Protein AF-A0A4Q4T949-F1 (afdb_monomer_lite)

Secondary structure (DSSP, 8-state):
---------S-----TTS---TT-TTB---PEEPSS-TT-EE--EEEE-GGGPPPPHHHHHHHHHHHHHHHHHHHHHHHHHHHHHHHHHHHHHTTS-S-----TTS-SSHHHHHHHIIIIIHHHHHHHHHHHHHHHHHHHHHHTTS--PPPHHHHHHHHHHHHHHHH-TT---HHHHHHHHHHHHHHHHHHHHHHHHHHSTTS--SS-EEEESSSS-EEESS-PPPSEESB--HHHHHHHHHH-TT--THHHHHHHHHHHHHHHHHHHHHHHHHHHHHHHHHHHHHHHHHHTHHHHTTHHHHTTSS-HHHHHHHHHHHHHHHHHHHHHHHHHHHHHHHHHHHHHHHHHHSPPEEEEEEEESB-EE----S-----TTT-----TT--SEETTTTEEEEEEEEEPP--TTTTHHHHHHHHTT-HHHHHHH-

Foldseek 3Di:
DDDDDDDDDPPPPPDPPPDPPVPDLQWDQDFFAFPLARVDTFRKIKGWDLQQQADFLVLLVVLLVLLLVLLCLLQCVVPVVVVVVVVVVVVVVVVDDPDDDDDDPPPDDPVCVVSVCVRLVPSLVLLLLLLQLQLVQLVCLQVPLEHAHDQLLSLLSSLLSLQLQCLPPVDPDVPSNVSSVNSNVSSLNSLVSLVVCLVPVRRYDNIDMDMDGFDAKAWAPDFDQDQKFARDDPVVSCVRVVVVSPVPVSVVVSVVSSVVSVVSVVVVVVVVCVVVVVVVVVVVVVVVVVVVVVVVVVVVVVVVPCPPVNVVVVVVVSSVVSVVSSVVSSVVSVVSSVPSSVSLLCPQAPWDKIKMKGKHFDIDRQCLPPPQPPPVPPNDRDSVDSSQADPVGRMGIGITTHTRNHDNSRCVVVCCVSCVVPVSVSSNSD

Radius of gyration: 30.88 Å; chains: 1; bounding box: 85×57×92 Å

pLDDT: mean 73.88, std 15.42, range [25.02, 93.44]

Sequence (430 aa):
MLFDIRQIDPGWNATASMVLNFNSPYRTREILHGQFAGNHTSNLAIVYEPRTIPVPWPFLCGSTGLSLLTALWGTYSPTLIPIVVSWWMASKRTVLRPFGRIPAASRPQLHWGVTGFITKGIPLLIGTVRSVAALVQSAQTVGSMGGRHAAPSALCMLMLSVMPYIADKGSPHRFINYLAILDVLCVFVSLAIMVYSRANPSAGFYSKLSVVNGTCPVVVDECRKLIDVGCLTDSRQSDLSRRDLNWHSTNMIGLSELALSIVVFAFGAIVLVVALYVVFAVFSILAWLCNGCRRQKSRAREQRHLSPEEIAMRRRKNDITLADLATWSMTAIVIWGAISIPLHYVQQVNPKQVYVMDGSGPEVPGYASPWMVENRTTHKYELANYNGENATTGSWSDCFIASTPTDPLGFWEIWWRERSANIESVLALV

Structure (mmCIF, N/CA/C/O backbone):
data_AF-A0A4Q4T949-F1
#
_entry.id   AF-A0A4Q4T949-F1
#
loop_
_atom_site.group_PDB
_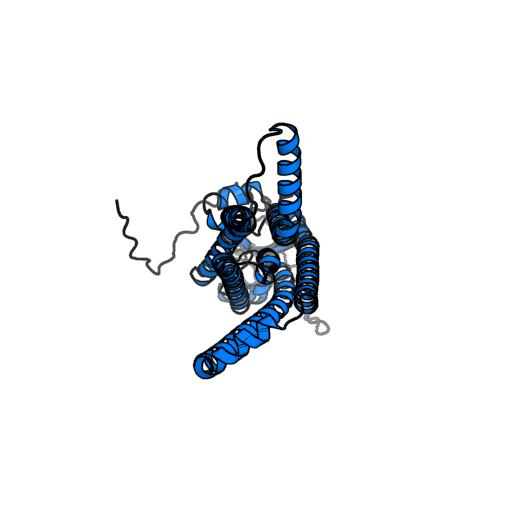atom_site.id
_atom_site.type_symbol
_atom_site.label_atom_id
_atom_site.label_alt_id
_atom_site.label_comp_id
_atom_site.label_asym_id
_atom_site.label_entity_id
_atom_site.label_seq_id
_atom_site.pdbx_PDB_ins_code
_atom_site.Cartn_x
_atom_site.Cartn_y
_atom_site.Cartn_z
_atom_site.occupancy
_atom_site.B_iso_or_equiv
_atom_site.auth_seq_id
_atom_site.auth_comp_id
_atom_site.auth_asym_id
_atom_site.auth_atom_id
_atom_site.pdbx_PDB_model_num
ATOM 1 N N . MET A 1 1 ? -33.341 -6.549 -17.335 1.00 34.78 1 MET A N 1
ATOM 2 C CA . MET A 1 1 ? -32.063 -6.713 -18.055 1.00 34.78 1 MET A CA 1
ATOM 3 C C . MET A 1 1 ? -31.076 -7.362 -17.103 1.00 34.78 1 MET A C 1
ATOM 5 O O . MET A 1 1 ? -30.408 -6.665 -16.354 1.00 34.78 1 MET A O 1
ATOM 9 N N . LEU A 1 2 ? -31.085 -8.694 -17.052 1.00 25.16 2 LEU A N 1
ATOM 10 C CA . LEU A 1 2 ? -30.026 -9.479 -16.424 1.00 25.16 2 LEU A CA 1
ATOM 11 C C . LEU A 1 2 ? -28.982 -9.741 -17.510 1.00 25.16 2 LEU A C 1
ATOM 13 O O . LEU A 1 2 ? -29.344 -10.268 -18.559 1.00 25.16 2 LEU A O 1
ATOM 17 N N . PHE A 1 3 ? -27.730 -9.362 -17.271 1.00 25.88 3 PHE A N 1
ATOM 18 C CA . PHE A 1 3 ? -26.614 -9.835 -18.082 1.00 25.88 3 PHE A CA 1
ATOM 19 C C . PHE A 1 3 ? -26.043 -11.089 -17.429 1.00 25.88 3 PHE A C 1
ATOM 21 O O . PHE A 1 3 ? -25.570 -11.064 -16.294 1.00 25.88 3 PHE A O 1
ATOM 28 N N . ASP A 1 4 ? -26.172 -12.181 -18.169 1.00 25.02 4 ASP A N 1
ATOM 29 C CA . ASP A 1 4 ? -25.592 -13.487 -17.911 1.00 25.02 4 ASP A CA 1
ATOM 30 C C . ASP A 1 4 ? -24.088 -13.419 -18.225 1.00 25.02 4 ASP A C 1
ATOM 32 O O . ASP A 1 4 ? -23.694 -13.073 -19.339 1.00 25.02 4 ASP A O 1
ATOM 36 N N . ILE A 1 5 ? -23.243 -13.682 -17.226 1.00 32.25 5 ILE A N 1
ATOM 37 C CA . ILE A 1 5 ? -21.787 -13.786 -17.375 1.00 32.25 5 ILE A CA 1
ATOM 38 C C . ILE A 1 5 ? -21.437 -15.259 -17.173 1.00 32.25 5 ILE A C 1
ATOM 40 O O . ILE A 1 5 ? -21.136 -15.702 -16.064 1.00 32.25 5 ILE A O 1
ATOM 44 N N . ARG A 1 6 ? -21.483 -16.031 -18.259 1.00 30.31 6 ARG A N 1
ATOM 45 C CA . ARG A 1 6 ? -20.899 -17.373 -18.336 1.00 30.31 6 ARG A CA 1
ATOM 46 C C . ARG A 1 6 ? -20.249 -17.588 -19.695 1.00 30.31 6 ARG A C 1
ATOM 48 O O . ARG A 1 6 ? -20.923 -17.950 -20.643 1.00 30.31 6 ARG A O 1
ATOM 55 N N . GLN A 1 7 ? -18.938 -17.372 -19.740 1.00 29.39 7 GLN A N 1
ATOM 56 C CA . GLN A 1 7 ? -17.912 -18.215 -20.373 1.00 29.39 7 GLN A CA 1
ATOM 57 C C . GLN A 1 7 ? -16.665 -17.353 -20.562 1.00 29.39 7 GLN A C 1
ATOM 59 O O . GLN A 1 7 ? -16.606 -16.494 -21.433 1.00 29.39 7 GLN A O 1
ATOM 64 N N . ILE A 1 8 ? -15.681 -17.565 -19.692 1.00 32.56 8 ILE A N 1
ATOM 65 C CA . ILE A 1 8 ? -14.321 -17.075 -19.891 1.00 32.56 8 ILE A CA 1
ATOM 66 C C . ILE A 1 8 ? -13.593 -18.205 -20.614 1.00 32.56 8 ILE A C 1
ATOM 68 O O . ILE A 1 8 ? -13.305 -19.240 -20.012 1.00 32.56 8 ILE A O 1
ATOM 72 N N . ASP A 1 9 ? -13.352 -18.016 -21.909 1.00 31.30 9 ASP A N 1
ATOM 73 C CA . ASP A 1 9 ? -12.398 -18.816 -22.670 1.00 31.30 9 ASP A CA 1
ATOM 74 C C . ASP A 1 9 ? -10.981 -18.628 -22.090 1.00 31.30 9 ASP A C 1
ATOM 76 O O . ASP A 1 9 ? -10.582 -17.496 -21.800 1.00 31.30 9 ASP A O 1
ATOM 80 N N . PRO A 1 10 ? -10.165 -19.692 -21.965 1.00 36.53 10 PRO A N 1
ATOM 81 C CA . PRO A 1 10 ? -8.773 -19.599 -21.517 1.00 36.53 10 PRO A CA 1
ATOM 82 C C . PRO A 1 10 ? -7.806 -19.069 -22.599 1.00 36.53 10 PRO A C 1
ATOM 84 O O . PRO A 1 10 ? -6.591 -19.124 -22.431 1.00 36.53 10 PRO A O 1
ATOM 87 N N . GLY A 1 11 ? -8.318 -18.525 -23.705 1.00 31.08 11 GLY A N 1
ATOM 88 C CA . GLY A 1 11 ? -7.532 -17.910 -24.775 1.00 31.08 11 GLY A CA 1
ATOM 89 C C . GLY A 1 11 ? -7.349 -16.407 -24.579 1.00 31.08 11 GLY A C 1
ATOM 90 O O . GLY A 1 11 ? -7.853 -15.621 -25.377 1.00 31.08 11 GLY A O 1
ATOM 91 N N . TRP A 1 12 ? -6.632 -15.980 -23.536 1.00 35.88 12 TRP A N 1
ATOM 92 C CA . TRP A 1 12 ? -6.242 -14.573 -23.349 1.00 35.88 12 TRP A CA 1
ATOM 93 C C . TRP A 1 12 ? -5.098 -14.174 -24.306 1.00 35.88 12 TRP A C 1
ATOM 95 O O . TRP A 1 12 ? -4.014 -13.789 -23.892 1.00 35.88 12 TRP A O 1
ATOM 105 N N . ASN A 1 13 ? -5.377 -14.211 -25.612 1.00 36.31 13 ASN A N 1
ATOM 106 C CA . ASN A 1 13 ? -4.722 -13.373 -26.623 1.00 36.31 13 ASN A CA 1
ATOM 107 C C . ASN A 1 13 ? -5.566 -12.104 -26.841 1.00 36.31 13 ASN A C 1
ATOM 109 O O . ASN A 1 13 ? -5.826 -11.678 -27.967 1.00 36.31 13 ASN A O 1
ATOM 113 N N . ALA A 1 14 ? -6.025 -11.496 -25.743 1.00 37.69 14 ALA A N 1
ATOM 114 C CA . ALA A 1 14 ? -6.588 -10.157 -25.757 1.00 37.69 14 ALA A CA 1
ATOM 115 C C . ALA A 1 14 ? -5.433 -9.173 -25.960 1.00 37.69 14 ALA A C 1
ATOM 117 O O . ALA A 1 14 ? -4.840 -8.665 -25.014 1.00 37.69 14 ALA A O 1
ATOM 118 N N . THR A 1 15 ? -5.075 -8.998 -27.229 1.00 38.97 15 THR A N 1
ATOM 119 C CA . THR A 1 15 ? -4.502 -7.793 -27.825 1.00 38.97 15 THR A CA 1
ATOM 120 C C . THR A 1 15 ? -4.199 -6.682 -26.814 1.00 38.97 15 THR A C 1
ATOM 122 O O . THR A 1 15 ? -5.061 -5.867 -26.478 1.00 38.97 15 THR A O 1
ATOM 125 N N . ALA A 1 16 ? -2.928 -6.588 -26.421 1.00 39.78 16 ALA A N 1
ATOM 126 C CA . ALA A 1 16 ? -2.309 -5.456 -25.727 1.00 39.78 16 ALA A CA 1
ATOM 127 C C . ALA A 1 16 ? -2.370 -4.126 -26.526 1.00 39.78 16 ALA A C 1
ATOM 129 O O . ALA A 1 16 ? -1.699 -3.154 -26.196 1.00 39.78 16 ALA A O 1
ATOM 130 N N . SER A 1 17 ? -3.193 -4.065 -27.577 1.00 38.06 17 SER A N 1
ATOM 131 C CA . SER A 1 17 ? -3.491 -2.889 -28.389 1.00 38.06 17 SER A CA 1
ATOM 132 C C . SER A 1 17 ? -4.688 -2.091 -27.870 1.00 38.06 17 SER A C 1
ATOM 134 O O . SER A 1 17 ? -5.183 -1.219 -28.586 1.00 38.06 17 SER A O 1
ATOM 136 N N . MET A 1 18 ? -5.161 -2.340 -26.641 1.00 37.84 18 MET A N 1
ATOM 137 C CA . MET A 1 18 ? -6.049 -1.406 -25.944 1.00 37.84 18 MET A CA 1
ATOM 138 C C . MET A 1 18 ? -5.235 -0.171 -25.538 1.00 37.84 18 MET A C 1
ATOM 140 O O . MET A 1 18 ? -4.862 0.018 -24.388 1.00 37.84 18 MET A O 1
ATOM 144 N N . VAL A 1 19 ? -4.896 0.611 -26.564 1.00 41.50 19 VAL A N 1
ATOM 145 C CA . VAL A 1 19 ? -4.506 2.015 -26.568 1.00 41.50 19 VAL A CA 1
ATOM 146 C C . VAL A 1 19 ? -3.732 2.408 -25.312 1.00 41.50 19 VAL A C 1
ATOM 148 O O . VAL A 1 19 ? -4.240 3.102 -24.430 1.00 41.50 19 VAL A O 1
ATOM 151 N N . LEU A 1 20 ? -2.453 2.026 -25.276 1.00 45.22 20 LEU A N 1
ATOM 152 C CA . LEU A 1 20 ? -1.429 2.801 -24.582 1.00 45.22 20 LEU A CA 1
ATOM 153 C C . LEU A 1 20 ? -1.378 4.176 -25.257 1.00 45.22 20 LEU A C 1
ATOM 155 O O . LEU A 1 20 ? -0.521 4.460 -26.090 1.00 45.22 20 LEU A O 1
ATOM 159 N N . ASN A 1 21 ? -2.364 5.019 -24.953 1.00 44.81 21 ASN A N 1
ATOM 160 C CA . ASN A 1 21 ? -2.368 6.406 -25.360 1.00 44.81 21 ASN A CA 1
ATOM 161 C C . ASN A 1 21 ? -1.038 6.982 -24.860 1.00 44.81 21 ASN A C 1
ATOM 163 O O . ASN A 1 21 ? -0.747 6.917 -23.663 1.00 44.81 21 ASN A O 1
ATOM 167 N N . PHE A 1 22 ? -0.218 7.519 -25.767 1.00 48.38 22 PHE A N 1
ATOM 168 C CA . PHE A 1 22 ? 1.104 8.092 -25.466 1.00 48.38 22 PHE A CA 1
ATOM 169 C C . PHE A 1 22 ? 1.042 9.229 -24.421 1.00 48.38 22 PHE A C 1
ATOM 171 O O . PHE A 1 22 ? 2.065 9.697 -23.926 1.00 48.38 22 PHE A O 1
ATOM 178 N N . ASN A 1 23 ? -0.171 9.628 -24.037 1.00 53.44 23 ASN A N 1
ATOM 179 C CA . ASN A 1 23 ? -0.491 10.556 -22.967 1.00 53.44 23 ASN A CA 1
ATOM 180 C C . ASN A 1 23 ? -0.692 9.920 -21.583 1.00 53.44 23 ASN A C 1
ATOM 182 O O . ASN A 1 23 ? -1.132 10.631 -20.682 1.00 53.44 23 ASN A O 1
ATOM 186 N N . SER A 1 24 ? -0.391 8.631 -21.381 1.00 55.38 24 SER A N 1
ATOM 187 C CA . SER A 1 24 ? -0.408 8.060 -20.031 1.00 55.38 24 SER A CA 1
ATOM 188 C C . SER A 1 24 ? 0.612 8.796 -19.151 1.00 55.38 24 SER A C 1
ATOM 190 O O . SER A 1 24 ? 1.802 8.796 -19.466 1.00 55.38 24 SER A O 1
ATOM 192 N N . PRO A 1 25 ? 0.178 9.431 -18.055 1.00 55.72 25 PRO A N 1
ATOM 193 C CA . PRO A 1 25 ? 1.070 10.150 -17.149 1.00 55.72 25 PRO A CA 1
ATOM 194 C C . PRO A 1 25 ? 1.868 9.201 -16.233 1.00 55.72 25 PRO A C 1
ATOM 196 O O . PRO A 1 25 ? 2.719 9.645 -15.474 1.00 55.72 25 PRO A O 1
ATOM 199 N N . TYR A 1 26 ? 1.658 7.883 -16.347 1.00 62.06 26 TYR A N 1
ATOM 200 C CA . TYR A 1 26 ? 2.507 6.849 -15.747 1.00 62.06 26 TYR A CA 1
ATOM 201 C C . TYR A 1 26 ? 3.681 6.456 -16.637 1.00 62.06 26 TYR A C 1
ATOM 203 O O . TYR A 1 26 ? 4.184 5.346 -16.509 1.00 62.06 26 TYR A O 1
ATOM 211 N N . ARG A 1 27 ? 4.070 7.305 -17.586 1.00 62.47 27 ARG A N 1
ATOM 212 C CA . ARG A 1 27 ? 5.076 6.989 -18.593 1.00 62.47 27 ARG A CA 1
ATOM 213 C C . ARG A 1 27 ? 6.268 7.918 -18.453 1.00 62.47 27 ARG A C 1
ATOM 215 O O . ARG A 1 27 ? 6.101 9.131 -18.371 1.00 62.47 27 ARG A O 1
ATOM 222 N N . THR A 1 28 ? 7.469 7.361 -18.532 1.00 64.69 28 THR A N 1
ATOM 223 C CA . THR A 1 28 ? 8.659 8.161 -18.826 1.00 64.69 28 THR A CA 1
ATOM 224 C C . THR A 1 28 ? 8.601 8.665 -20.264 1.00 64.69 28 THR A C 1
ATOM 226 O O . THR A 1 28 ? 8.532 7.880 -21.211 1.00 64.69 28 THR A O 1
ATOM 229 N N . ARG A 1 29 ? 8.545 9.987 -20.442 1.00 57.59 29 ARG A N 1
ATOM 230 C CA . ARG A 1 29 ? 8.421 10.633 -21.755 1.00 57.59 29 ARG A CA 1
ATOM 231 C C . ARG A 1 29 ? 9.788 10.996 -22.320 1.00 57.59 29 ARG A C 1
ATOM 233 O O . ARG A 1 29 ? 10.079 12.177 -22.442 1.00 57.59 29 ARG A O 1
ATOM 240 N N . GLU A 1 30 ? 10.614 10.017 -22.671 1.00 67.25 30 GLU A N 1
ATOM 241 C CA . GLU A 1 30 ? 11.914 10.325 -23.278 1.00 67.25 30 GLU A CA 1
ATOM 242 C C . GLU A 1 30 ? 12.267 9.324 -24.379 1.00 67.25 30 GLU A C 1
ATOM 244 O O . GLU A 1 30 ? 12.092 8.117 -24.217 1.00 67.25 30 GLU A O 1
ATOM 249 N N . ILE A 1 31 ? 12.734 9.852 -25.516 1.00 73.50 31 ILE A N 1
ATOM 250 C CA . ILE A 1 31 ? 13.532 9.080 -26.470 1.00 73.50 31 ILE A CA 1
ATOM 251 C C . ILE A 1 31 ? 14.839 8.794 -25.746 1.00 73.50 31 ILE A C 1
ATOM 253 O O . ILE A 1 31 ? 15.529 9.728 -25.335 1.00 73.50 31 ILE A O 1
ATOM 257 N N . LEU A 1 32 ? 15.157 7.519 -25.561 1.00 82.94 32 LEU A N 1
ATOM 258 C CA . LEU A 1 32 ? 16.397 7.136 -24.908 1.00 82.94 32 LEU A CA 1
ATOM 259 C C . LEU A 1 32 ? 17.474 6.952 -25.969 1.00 82.94 32 LEU A C 1
ATOM 261 O O . LEU A 1 32 ? 17.239 6.338 -27.012 1.00 82.94 32 LEU A O 1
ATOM 265 N N . HIS A 1 33 ? 18.652 7.490 -25.680 1.00 84.44 33 HIS A N 1
ATOM 266 C CA . HIS A 1 33 ? 19.847 7.284 -26.483 1.00 84.44 33 HIS A CA 1
ATOM 267 C C . HIS A 1 33 ? 20.628 6.088 -25.943 1.00 84.44 33 HIS A C 1
ATOM 269 O O . HIS A 1 33 ? 20.706 5.893 -24.727 1.00 84.44 33 HIS A O 1
ATOM 275 N N . GLY A 1 34 ? 21.181 5.295 -26.858 1.00 80.56 34 GLY A N 1
ATOM 276 C CA . GLY A 1 34 ? 22.007 4.142 -26.528 1.00 80.56 34 GLY A CA 1
ATOM 277 C C . GLY A 1 34 ? 23.260 4.545 -25.753 1.00 80.56 34 GLY A C 1
ATOM 278 O O . GLY A 1 34 ? 23.888 5.568 -26.039 1.00 80.56 34 GLY A O 1
ATOM 279 N N . GLN A 1 35 ? 23.623 3.749 -24.748 1.00 83.56 35 GLN A N 1
ATOM 280 C CA . GLN A 1 35 ? 24.827 3.971 -23.952 1.00 83.56 35 GLN A CA 1
ATOM 281 C C . GLN A 1 35 ? 26.095 3.565 -24.713 1.00 83.56 35 GLN A C 1
ATOM 283 O O . GLN A 1 35 ? 27.150 4.169 -24.510 1.00 83.56 35 GLN A O 1
ATOM 288 N N . PHE A 1 36 ? 26.014 2.534 -25.557 1.00 79.69 36 PHE A N 1
ATOM 289 C CA . PHE A 1 36 ? 27.154 2.028 -26.314 1.00 79.69 36 PHE A CA 1
ATOM 290 C C . PHE A 1 36 ? 27.324 2.759 -27.646 1.00 79.69 36 PHE A C 1
ATOM 292 O O . PHE A 1 36 ? 28.459 3.072 -28.010 1.00 79.69 36 PHE A O 1
ATOM 299 N N . ALA A 1 37 ? 26.227 3.093 -28.329 1.00 81.62 37 ALA A N 1
ATOM 300 C CA . ALA A 1 37 ? 26.238 3.883 -29.550 1.00 81.62 37 ALA A CA 1
ATOM 301 C C . ALA A 1 37 ? 25.139 4.965 -29.509 1.00 81.62 37 ALA A C 1
ATOM 303 O O . ALA A 1 37 ? 23.941 4.698 -29.568 1.00 81.62 37 ALA A O 1
ATOM 304 N N . GLY A 1 38 ? 25.548 6.237 -29.415 1.00 79.56 38 GLY A N 1
ATOM 305 C CA . GLY A 1 38 ? 24.618 7.365 -29.230 1.00 79.56 38 GLY A CA 1
ATOM 306 C C . GLY A 1 38 ? 23.713 7.677 -30.434 1.00 79.56 38 GLY A C 1
ATOM 307 O O . GLY A 1 38 ? 22.792 8.488 -30.319 1.00 79.56 38 GLY A O 1
ATOM 308 N N . ASN A 1 39 ? 23.969 7.053 -31.585 1.00 85.50 39 ASN A N 1
ATOM 309 C CA . ASN A 1 39 ? 23.116 7.087 -32.777 1.00 85.50 39 ASN A CA 1
ATOM 310 C C . ASN A 1 39 ? 21.889 6.168 -32.641 1.00 85.50 39 ASN A C 1
ATOM 312 O O . ASN A 1 39 ? 20.873 6.425 -33.290 1.00 85.50 39 ASN A O 1
ATOM 316 N N . HIS A 1 40 ? 21.952 5.133 -31.799 1.00 87.62 40 HIS A N 1
ATOM 317 C CA . HIS A 1 40 ? 20.794 4.316 -31.488 1.00 87.62 40 HIS A CA 1
ATOM 318 C C . HIS A 1 40 ? 19.820 5.107 -30.634 1.00 87.62 40 HIS A C 1
ATOM 320 O O . HIS A 1 40 ? 20.158 5.663 -29.586 1.00 87.62 40 HIS A O 1
ATOM 326 N N . THR A 1 41 ? 18.577 5.128 -31.091 1.00 88.62 41 THR A N 1
ATOM 327 C CA . THR A 1 41 ? 17.464 5.682 -30.336 1.00 88.62 41 THR A CA 1
ATOM 328 C C . THR A 1 41 ? 16.424 4.602 -30.169 1.00 88.62 41 THR A C 1
ATOM 330 O O . THR A 1 41 ? 16.141 3.847 -31.102 1.00 88.62 41 THR A O 1
ATOM 333 N N . SER A 1 42 ? 15.845 4.532 -28.978 1.00 87.69 42 SER A N 1
ATOM 334 C CA . SER A 1 42 ? 14.675 3.702 -28.758 1.00 87.69 42 SER A CA 1
ATOM 335 C C . SER A 1 42 ? 13.582 4.470 -28.035 1.00 87.69 42 SER A C 1
ATOM 337 O O . SER A 1 42 ? 13.820 5.245 -27.106 1.00 87.69 42 SER A O 1
ATOM 339 N N . ASN A 1 43 ? 12.349 4.232 -28.476 1.00 88.00 43 ASN A N 1
ATOM 340 C CA . ASN A 1 43 ? 11.140 4.835 -27.925 1.00 88.00 43 ASN A CA 1
ATOM 341 C C . ASN A 1 43 ? 10.618 4.044 -26.721 1.00 88.00 43 ASN A C 1
ATOM 343 O O . ASN A 1 43 ? 9.414 3.817 -26.607 1.00 88.00 43 ASN A O 1
ATOM 347 N N . LEU A 1 44 ? 11.508 3.602 -25.837 1.00 88.12 44 LEU A N 1
ATOM 348 C CA . LEU A 1 44 ? 11.153 2.829 -24.652 1.00 88.12 44 LEU A CA 1
ATOM 349 C C . LEU A 1 44 ? 10.439 3.704 -23.634 1.00 88.12 44 LEU A C 1
ATOM 351 O O . LEU A 1 44 ? 10.710 4.894 -23.486 1.00 88.12 44 LEU A O 1
ATOM 355 N N . ALA A 1 45 ? 9.541 3.094 -22.875 1.00 86.56 45 ALA A N 1
ATOM 356 C CA . ALA A 1 45 ? 9.111 3.696 -21.634 1.00 86.56 45 ALA A CA 1
ATOM 357 C C . ALA A 1 45 ? 8.828 2.651 -20.579 1.00 86.56 45 ALA A C 1
ATOM 359 O O . ALA A 1 45 ? 8.380 1.544 -20.874 1.00 86.56 45 ALA A O 1
ATOM 360 N N . ILE A 1 46 ? 9.044 3.051 -19.335 1.00 86.75 46 ILE A N 1
ATOM 361 C CA . ILE A 1 46 ? 8.630 2.269 -18.186 1.00 86.75 46 ILE A CA 1
ATOM 362 C C . ILE A 1 46 ? 7.283 2.807 -17.742 1.00 86.75 46 ILE A C 1
ATOM 364 O O . ILE A 1 46 ? 7.115 4.016 -17.574 1.00 86.75 46 ILE A O 1
ATOM 368 N N . VAL A 1 47 ? 6.325 1.901 -17.572 1.00 86.12 47 VAL A N 1
ATOM 369 C CA . VAL A 1 47 ? 4.989 2.219 -17.076 1.00 86.12 47 VAL A CA 1
ATOM 370 C C . VAL A 1 47 ? 4.606 1.298 -15.932 1.00 86.12 47 VAL A C 1
ATOM 372 O O . VAL A 1 47 ? 4.940 0.110 -15.927 1.00 86.12 47 VAL A O 1
ATOM 375 N N . TYR A 1 48 ? 3.878 1.842 -14.959 1.00 84.19 48 TYR A N 1
ATOM 376 C CA . TYR A 1 48 ? 3.166 1.005 -14.001 1.00 84.19 48 TYR A CA 1
ATOM 377 C C . TYR A 1 48 ? 2.039 0.272 -14.723 1.00 84.19 48 TYR A C 1
ATOM 379 O O . TYR A 1 48 ? 1.294 0.872 -15.499 1.00 84.19 48 TYR A O 1
ATOM 387 N N . GLU A 1 49 ? 1.887 -1.019 -14.449 1.00 81.25 49 GLU A N 1
ATOM 388 C CA . GLU A 1 49 ? 0.715 -1.750 -14.914 1.00 81.25 49 GLU A CA 1
ATOM 389 C C . GLU A 1 49 ? -0.533 -1.145 -14.232 1.00 81.25 49 GLU A C 1
ATOM 391 O O . GLU A 1 49 ? -0.495 -0.960 -13.009 1.00 81.25 49 GLU A O 1
ATOM 396 N N . PRO A 1 50 ? -1.640 -0.846 -14.950 1.00 77.12 50 PRO A N 1
ATOM 397 C CA . PRO A 1 50 ? -2.768 -0.047 -14.427 1.00 77.12 50 PRO A CA 1
ATOM 398 C C . PRO A 1 50 ? -3.349 -0.553 -13.095 1.00 77.12 50 PRO A C 1
ATOM 400 O O . PRO A 1 50 ? -3.860 0.183 -12.245 1.00 77.12 50 PRO A O 1
ATOM 403 N N . ARG A 1 51 ? -3.252 -1.863 -12.856 1.00 76.25 51 ARG A N 1
ATOM 404 C CA . ARG A 1 51 ? -3.760 -2.482 -11.629 1.00 76.25 51 ARG A CA 1
ATOM 405 C C . ARG A 1 51 ? -2.821 -2.360 -10.440 1.00 76.25 51 ARG A C 1
ATOM 407 O O . ARG A 1 51 ? -3.293 -2.521 -9.323 1.00 76.25 51 ARG A O 1
ATOM 414 N N . THR A 1 52 ? -1.567 -1.984 -10.640 1.00 79.38 52 THR A N 1
ATOM 415 C CA . THR A 1 52 ? -0.491 -2.096 -9.646 1.00 79.38 52 THR A CA 1
ATOM 416 C C . THR A 1 52 ? 0.173 -0.750 -9.330 1.00 79.38 52 THR A C 1
ATOM 418 O O . THR A 1 52 ? 1.295 -0.687 -8.845 1.00 79.38 52 THR A O 1
ATOM 421 N N . ILE A 1 53 ? -0.498 0.368 -9.602 1.00 81.44 53 ILE A N 1
ATOM 422 C CA . ILE A 1 53 ? 0.036 1.686 -9.239 1.00 81.44 53 ILE A CA 1
ATOM 423 C C . ILE A 1 53 ? 0.119 1.782 -7.704 1.00 81.44 53 ILE A C 1
ATOM 425 O O . ILE A 1 53 ? -0.881 1.504 -7.029 1.00 81.44 53 ILE A O 1
ATOM 429 N N . PRO A 1 54 ? 1.279 2.160 -7.133 1.00 82.62 54 PRO A N 1
ATOM 430 C CA . PRO A 1 54 ? 1.442 2.276 -5.687 1.00 82.62 54 PRO A CA 1
ATOM 431 C C . PRO A 1 54 ? 0.477 3.317 -5.107 1.00 82.62 54 PRO A C 1
ATOM 433 O O . PRO A 1 54 ? 0.043 4.239 -5.796 1.00 82.62 54 PRO A O 1
ATOM 436 N N . VAL A 1 55 ? 0.112 3.164 -3.830 1.00 86.75 55 VAL A N 1
ATOM 437 C CA . VAL A 1 55 ? -0.734 4.154 -3.145 1.00 86.75 55 VAL A CA 1
ATOM 438 C C . VAL A 1 55 ? 0.007 5.502 -3.080 1.00 86.75 55 VAL A C 1
ATOM 440 O O . VAL A 1 55 ? 1.140 5.531 -2.597 1.00 86.75 55 VAL A O 1
ATOM 443 N N . PRO A 1 56 ? -0.605 6.616 -3.523 1.00 88.50 56 PRO A N 1
ATOM 444 C CA . PRO A 1 56 ? -0.043 7.950 -3.338 1.00 88.50 56 PRO A CA 1
ATOM 445 C C . PRO A 1 56 ? 0.176 8.287 -1.865 1.00 88.50 56 PRO A C 1
ATOM 447 O O . PRO A 1 56 ? -0.708 8.053 -1.035 1.00 88.50 56 PRO A O 1
ATOM 450 N N . TRP A 1 57 ? 1.312 8.910 -1.540 1.00 89.38 57 TRP A N 1
ATOM 451 C CA . TRP A 1 57 ? 1.608 9.327 -0.165 1.00 89.38 57 TRP A CA 1
ATOM 452 C C . TRP A 1 57 ? 0.503 10.201 0.478 1.00 89.38 57 TRP A C 1
ATOM 454 O O . TRP A 1 57 ? 0.253 10.008 1.670 1.00 89.38 57 TRP A O 1
ATOM 464 N N . PRO A 1 58 ? -0.251 11.074 -0.239 1.00 90.12 58 PRO A N 1
ATOM 465 C CA . PRO A 1 58 ? -1.322 11.845 0.396 1.00 90.12 58 PRO A CA 1
ATOM 466 C C . PRO A 1 58 ? -2.489 10.973 0.882 1.00 90.12 58 PRO A C 1
ATOM 468 O O . PRO A 1 58 ? -3.096 11.283 1.907 1.00 90.12 58 PRO A O 1
ATOM 471 N N . PHE A 1 59 ? -2.786 9.852 0.209 1.00 89.06 59 PHE A N 1
ATOM 472 C CA . PHE A 1 59 ? -3.789 8.898 0.702 1.00 89.06 59 PHE A CA 1
ATOM 473 C C . PHE A 1 59 ? -3.310 8.190 1.964 1.00 89.06 59 PHE A C 1
ATOM 475 O O . PHE A 1 59 ? -4.110 7.954 2.865 1.00 89.06 59 PHE A O 1
ATOM 482 N N . LEU A 1 60 ? -2.012 7.893 2.070 1.00 88.94 60 LEU A N 1
ATOM 483 C CA . LEU A 1 60 ? -1.446 7.356 3.306 1.00 88.94 60 LEU A CA 1
ATOM 484 C C . LEU A 1 60 ? -1.520 8.375 4.442 1.00 88.94 60 LEU A C 1
ATOM 486 O O . LEU A 1 60 ? -1.885 7.992 5.551 1.00 88.94 60 LEU A O 1
ATOM 490 N N . CYS A 1 61 ? -1.283 9.665 4.180 1.00 91.25 61 CYS A N 1
ATOM 491 C CA . CYS A 1 61 ? -1.524 10.731 5.158 1.00 91.25 61 CYS A CA 1
ATOM 492 C C . CYS A 1 61 ? -2.984 10.753 5.623 1.00 91.25 61 CYS A C 1
ATOM 494 O O . CYS A 1 61 ? -3.242 10.761 6.825 1.00 91.25 61 CYS A O 1
ATOM 496 N N . GLY A 1 62 ? -3.936 10.716 4.683 1.00 91.31 62 GLY A N 1
ATOM 497 C CA . GLY A 1 62 ? -5.369 10.680 4.986 1.00 91.31 62 GLY A CA 1
ATOM 498 C C . GLY A 1 62 ? -5.760 9.452 5.811 1.00 91.31 62 GLY A C 1
ATOM 499 O O . GLY A 1 62 ? -6.387 9.588 6.859 1.00 91.31 62 GLY A O 1
ATOM 500 N N . SER A 1 63 ? -5.303 8.269 5.395 1.00 90.75 63 SER A N 1
ATOM 501 C CA . SER A 1 63 ? -5.493 7.002 6.107 1.00 90.75 63 SER A CA 1
ATOM 502 C C . SER A 1 63 ? -4.917 7.052 7.524 1.00 90.75 63 SER A C 1
ATOM 504 O O . SER A 1 63 ? -5.589 6.654 8.474 1.00 90.75 63 SER A O 1
ATOM 506 N N . THR A 1 64 ? -3.691 7.563 7.677 1.00 91.81 64 THR A N 1
ATOM 507 C CA . THR A 1 64 ? -3.017 7.727 8.976 1.00 91.81 64 THR A CA 1
ATOM 508 C C . THR A 1 64 ? -3.813 8.663 9.875 1.00 91.81 64 THR A C 1
ATOM 510 O O . THR A 1 64 ? -4.099 8.327 11.023 1.00 91.81 64 THR A O 1
ATOM 513 N N . GLY A 1 65 ? -4.209 9.824 9.345 1.00 93.44 65 GLY A N 1
ATOM 514 C CA . GLY A 1 65 ? -4.993 10.819 10.066 1.00 93.44 65 GLY A CA 1
ATOM 515 C C . GLY A 1 65 ? -6.334 10.258 10.524 1.00 93.44 65 GLY A C 1
ATOM 516 O O . GLY A 1 65 ? -6.689 10.400 11.691 1.00 93.44 65 GLY A O 1
ATOM 517 N N . LEU A 1 66 ? -7.049 9.546 9.653 1.00 92.44 66 LEU A N 1
ATOM 518 C CA . LEU A 1 66 ? -8.321 8.928 10.010 1.00 92.44 66 LEU A CA 1
ATOM 519 C C . LEU A 1 66 ? -8.152 7.810 11.047 1.00 92.44 66 LEU A C 1
ATOM 521 O O . LEU A 1 66 ? -8.926 7.740 12.001 1.00 92.44 66 LEU A O 1
ATOM 525 N N . SER A 1 67 ? -7.135 6.958 10.909 1.00 92.69 67 SER A N 1
ATOM 526 C CA . SER A 1 67 ? -6.816 5.924 11.901 1.00 92.69 67 SER A CA 1
ATOM 527 C C . SER A 1 67 ? -6.446 6.526 13.262 1.00 92.69 67 SER A C 1
ATOM 529 O O . SER A 1 67 ? -6.867 6.018 14.301 1.00 92.69 67 SER A O 1
ATOM 531 N N . LEU A 1 68 ? -5.726 7.650 13.281 1.00 92.12 68 LEU A N 1
ATOM 532 C CA . LEU A 1 68 ? -5.415 8.373 14.512 1.00 92.12 68 LEU A CA 1
ATOM 533 C C . LEU A 1 68 ? -6.674 8.991 15.133 1.00 92.12 68 LEU A C 1
ATOM 535 O O . LEU A 1 68 ? -6.896 8.851 16.333 1.00 92.12 68 LEU A O 1
ATOM 539 N N . LEU A 1 69 ? -7.522 9.635 14.326 1.00 92.12 69 LEU A N 1
ATOM 540 C CA . LEU A 1 69 ? -8.781 10.226 14.785 1.00 92.12 69 LEU A CA 1
ATOM 541 C C . LEU A 1 69 ? -9.729 9.168 15.352 1.00 92.12 69 LEU A C 1
ATOM 543 O O . LEU A 1 69 ? -10.317 9.381 16.406 1.00 92.12 69 LEU A O 1
ATOM 547 N N . THR A 1 70 ? -9.853 8.016 14.696 1.00 90.75 70 THR A N 1
ATOM 548 C CA . THR A 1 70 ? -10.689 6.902 15.168 1.00 90.75 70 THR A CA 1
ATOM 549 C C . THR A 1 70 ? -10.141 6.276 16.453 1.00 90.75 70 THR A C 1
ATOM 551 O O . THR A 1 70 ? -10.934 5.988 17.353 1.00 90.75 70 THR A O 1
ATOM 554 N N . ALA A 1 71 ? -8.816 6.146 16.599 1.00 89.50 71 ALA A N 1
ATOM 555 C CA . ALA A 1 71 ? -8.177 5.689 17.837 1.00 89.50 71 ALA A CA 1
ATOM 556 C C . ALA A 1 71 ? -8.373 6.682 19.000 1.00 89.50 71 ALA A C 1
ATOM 558 O O . ALA A 1 71 ? -8.801 6.296 20.094 1.00 89.50 71 ALA A O 1
ATOM 559 N N . LEU A 1 72 ? -8.125 7.975 18.753 1.00 89.81 72 LEU A N 1
ATOM 560 C CA . LEU A 1 72 ? -8.375 9.068 19.701 1.00 89.81 72 LEU A CA 1
ATOM 561 C C . LEU A 1 72 ? -9.838 9.066 20.142 1.00 89.81 72 LEU A C 1
ATOM 563 O O . LEU A 1 72 ? -10.147 9.119 21.332 1.00 89.81 72 LEU A O 1
ATOM 567 N N . TRP A 1 73 ? -10.747 8.955 19.180 1.00 89.62 73 TRP A N 1
ATOM 568 C CA . TRP A 1 73 ? -12.172 8.960 19.445 1.00 89.62 73 TRP A CA 1
ATOM 569 C C . TRP A 1 73 ? -12.610 7.744 20.268 1.00 89.62 73 TRP A C 1
ATOM 571 O O . TRP A 1 73 ? -13.354 7.903 21.234 1.00 89.62 73 TRP A O 1
ATOM 581 N N . GLY A 1 74 ? -12.103 6.545 19.975 1.00 85.56 74 GLY A N 1
ATOM 582 C CA . GLY A 1 74 ? -12.386 5.346 20.773 1.00 85.56 74 GLY A CA 1
ATOM 583 C C . GLY A 1 74 ? -11.929 5.482 22.228 1.00 85.56 74 GLY A C 1
ATOM 584 O O . GLY A 1 74 ? -12.620 5.037 23.143 1.00 85.56 74 GLY A O 1
ATOM 585 N N . THR A 1 75 ? -10.812 6.177 22.438 1.00 85.88 75 THR A N 1
ATOM 586 C CA . THR A 1 75 ? -10.184 6.370 23.752 1.00 85.88 75 THR A CA 1
ATOM 587 C C . THR A 1 75 ? -10.869 7.451 24.586 1.00 85.88 75 THR A C 1
ATOM 589 O O . THR A 1 75 ? -11.154 7.247 25.765 1.00 85.88 75 THR A O 1
ATOM 592 N N . TYR A 1 76 ? -11.140 8.613 23.987 1.00 85.62 76 TYR A N 1
ATOM 593 C CA . TYR A 1 76 ? -11.580 9.806 24.714 1.00 85.62 76 TYR A CA 1
ATOM 594 C C . TYR A 1 76 ? -13.086 10.059 24.632 1.00 85.62 76 TYR A C 1
ATOM 596 O O . TYR A 1 76 ? -13.623 10.795 25.459 1.00 85.62 76 TYR A O 1
ATOM 604 N N . SER A 1 77 ? -13.810 9.446 23.689 1.00 85.19 77 SER A N 1
ATOM 605 C CA . SER A 1 77 ? -15.268 9.616 23.621 1.00 85.19 77 SER A CA 1
ATOM 606 C C . SER A 1 77 ? -15.995 9.181 24.908 1.00 85.19 77 SER A C 1
ATOM 608 O O . SER A 1 77 ? -16.894 9.916 25.332 1.00 85.19 77 SER A O 1
ATOM 610 N N . PRO A 1 78 ? -15.599 8.102 25.625 1.00 78.62 78 PRO A N 1
ATOM 611 C CA . PRO A 1 78 ? -16.254 7.730 26.880 1.00 78.62 78 PRO A CA 1
ATOM 612 C C . PRO A 1 78 ? -16.124 8.782 27.987 1.00 78.62 78 PRO A C 1
ATOM 614 O O . PRO A 1 78 ? -16.999 8.858 28.846 1.00 78.62 78 PRO A O 1
ATOM 617 N N . THR A 1 79 ? -15.053 9.582 27.986 1.00 79.56 79 THR A N 1
ATOM 618 C CA . THR A 1 79 ? -14.765 10.573 29.035 1.00 79.56 79 THR A CA 1
ATOM 619 C C . THR A 1 79 ? -15.231 11.976 28.656 1.00 79.56 79 THR A C 1
ATOM 621 O O . THR A 1 79 ? -15.856 12.652 29.472 1.00 79.56 79 THR A O 1
ATOM 624 N N . LEU A 1 80 ? -14.995 12.411 27.415 1.00 81.19 80 LEU A N 1
ATOM 625 C CA . LEU A 1 80 ? -15.321 13.764 26.957 1.00 81.19 80 LEU A CA 1
ATOM 626 C C . LEU A 1 80 ? -16.825 13.989 26.801 1.00 81.19 80 LEU A C 1
ATOM 628 O O . LEU A 1 80 ? -17.334 15.048 27.166 1.00 81.19 80 LEU A O 1
ATOM 632 N N . ILE A 1 81 ? -17.563 13.004 26.289 1.00 81.31 81 ILE A N 1
ATOM 633 C CA . ILE A 1 81 ? -18.981 13.199 25.971 1.00 81.31 81 ILE A CA 1
ATOM 634 C C . ILE A 1 81 ? -19.831 13.402 27.227 1.00 81.31 81 ILE A C 1
ATOM 636 O O . ILE A 1 81 ? -20.619 14.347 27.234 1.00 81.31 81 ILE A O 1
ATOM 640 N N . PRO A 1 82 ? -19.685 12.613 28.311 1.00 77.75 82 PRO A N 1
ATOM 641 C CA . PRO A 1 82 ? -20.414 12.885 29.546 1.00 77.75 82 PRO A CA 1
ATOM 642 C C . PRO A 1 82 ? -20.125 14.279 30.108 1.00 77.75 82 PRO A C 1
ATOM 644 O O . PRO A 1 82 ? -21.048 14.931 30.593 1.00 77.75 82 PRO A O 1
ATOM 647 N N . ILE A 1 83 ? -18.879 14.758 30.003 1.00 81.19 83 ILE A N 1
ATOM 648 C CA . ILE A 1 83 ? -18.490 16.105 30.445 1.00 81.19 83 ILE A CA 1
ATOM 649 C C . ILE A 1 83 ? -19.215 17.159 29.605 1.00 81.19 83 ILE A C 1
ATOM 651 O O . ILE A 1 83 ? -19.892 18.017 30.167 1.00 81.19 83 ILE A O 1
ATOM 655 N N . VAL A 1 84 ? -19.146 17.063 28.275 1.00 82.75 84 VAL A N 1
ATOM 656 C CA . VAL A 1 84 ? -19.788 18.018 27.357 1.00 82.75 84 VAL A CA 1
ATOM 657 C C . VAL A 1 84 ? -21.309 18.003 27.509 1.00 82.75 84 VAL A C 1
ATOM 659 O O . VAL A 1 84 ? -21.924 19.062 27.607 1.00 82.75 84 VAL A O 1
ATOM 662 N N . VAL A 1 85 ? -21.931 16.824 27.591 1.00 79.00 85 VAL A N 1
ATOM 663 C CA . VAL A 1 85 ? -23.383 16.684 27.789 1.00 79.00 85 VAL A CA 1
ATOM 664 C C . VAL A 1 85 ? -23.802 17.238 29.149 1.00 79.00 85 VAL A C 1
ATOM 666 O O . VAL A 1 85 ? -24.807 17.942 29.229 1.00 79.00 85 VAL A O 1
ATOM 669 N N . SER A 1 86 ? -23.037 16.968 30.211 1.00 78.50 86 SER A N 1
ATOM 670 C CA . SER A 1 86 ? -23.291 17.525 31.545 1.00 78.50 86 SER A CA 1
ATOM 671 C C . SER A 1 86 ? -23.202 19.052 31.533 1.00 78.50 86 SER A C 1
ATOM 673 O O . SER A 1 86 ? -24.101 19.729 32.032 1.00 78.50 86 SER A O 1
ATOM 675 N N . TRP A 1 87 ? -22.172 19.601 30.887 1.00 83.44 87 TRP A N 1
ATOM 676 C CA . TRP A 1 87 ? -21.960 21.041 30.769 1.00 83.44 87 TRP A CA 1
ATOM 677 C C . TRP A 1 87 ? -23.059 21.719 29.939 1.00 83.44 87 TRP A C 1
ATOM 679 O O . TRP A 1 87 ? -23.631 22.725 30.359 1.00 83.44 87 TRP A O 1
ATOM 689 N N . TRP A 1 88 ? -23.450 21.117 28.813 1.00 83.19 88 TRP A N 1
ATOM 690 C CA . TRP A 1 88 ? -24.560 21.582 27.979 1.00 83.19 88 TRP A CA 1
ATOM 691 C C . TRP A 1 88 ? -25.902 21.540 28.725 1.00 83.19 88 TRP A C 1
ATOM 693 O O . TRP A 1 88 ? -26.671 22.502 28.692 1.00 83.19 88 TRP A O 1
ATOM 703 N N . MET A 1 89 ? -26.170 20.460 29.466 1.00 78.75 89 MET A N 1
ATOM 704 C CA . MET A 1 89 ? -27.360 20.331 30.315 1.00 78.75 89 MET A CA 1
ATOM 705 C C . MET A 1 89 ? -27.371 21.373 31.441 1.00 78.75 89 MET A C 1
ATOM 707 O O . MET A 1 89 ? -28.424 21.936 31.739 1.00 78.75 89 MET A O 1
ATOM 711 N N . ALA A 1 90 ? -26.219 21.653 32.056 1.00 80.69 90 ALA A N 1
ATOM 712 C CA . ALA A 1 90 ? -26.081 22.688 33.078 1.00 80.69 90 ALA A CA 1
ATOM 713 C C . ALA A 1 90 ? -26.340 24.091 32.501 1.00 80.69 90 ALA A C 1
ATOM 715 O O . ALA A 1 90 ? -27.091 24.861 33.096 1.00 80.69 90 ALA A O 1
ATOM 716 N N . SER A 1 91 ? -25.818 24.381 31.305 1.00 84.31 91 SER A N 1
ATOM 717 C CA . SER A 1 91 ? -26.046 25.640 30.581 1.00 84.31 91 SER A CA 1
ATOM 718 C C . SER A 1 91 ? -27.512 25.841 30.163 1.00 84.31 91 SER A C 1
ATOM 720 O O . SER A 1 91 ? -28.012 26.961 30.157 1.00 84.31 91 SER A O 1
ATOM 722 N N . LYS A 1 92 ? -28.253 24.767 29.862 1.00 78.75 92 LYS A N 1
ATOM 723 C CA . LYS A 1 92 ? -29.692 24.845 29.543 1.00 78.75 92 LYS A CA 1
ATOM 724 C C . LYS A 1 92 ? -30.573 25.011 30.788 1.00 78.75 92 LYS A C 1
ATOM 726 O O . LYS A 1 92 ? -31.653 25.594 30.694 1.00 78.75 92 LYS A O 1
ATOM 731 N N . ARG A 1 93 ? -30.133 24.521 31.956 1.00 67.38 93 ARG A N 1
ATOM 732 C CA . ARG A 1 93 ? -30.887 24.628 33.222 1.00 67.38 93 ARG A CA 1
ATOM 733 C C . ARG A 1 93 ? -30.978 26.054 33.756 1.00 67.38 93 ARG A C 1
ATOM 735 O O . ARG A 1 93 ? -31.956 26.359 34.428 1.00 67.38 93 ARG A O 1
ATOM 742 N N . THR A 1 94 ? -30.037 26.936 33.430 1.00 62.94 94 THR A N 1
ATOM 743 C CA . THR A 1 94 ? -30.110 28.351 33.831 1.00 62.94 94 THR A CA 1
ATOM 744 C C . THR A 1 94 ? -31.211 29.132 33.108 1.00 62.94 94 THR A C 1
ATOM 746 O O . THR A 1 94 ? -31.618 30.177 33.602 1.00 62.94 94 THR A O 1
ATOM 749 N N . VAL A 1 95 ? -31.753 28.622 31.993 1.00 64.06 95 VAL A N 1
ATOM 750 C CA . VAL A 1 95 ? -32.775 29.324 31.191 1.00 64.06 95 VAL A CA 1
ATOM 751 C C . VAL A 1 95 ? -34.195 28.786 31.435 1.00 64.06 95 VAL A C 1
ATOM 753 O O . VAL A 1 95 ? -35.175 29.466 31.141 1.00 64.06 95 VAL A O 1
ATOM 756 N N . LEU A 1 96 ? -34.350 27.590 32.020 1.00 56.06 96 LEU A N 1
ATOM 757 C CA . LEU A 1 96 ? -35.659 26.953 32.211 1.00 56.06 96 LEU A CA 1
ATOM 758 C C . LEU A 1 96 ? -35.873 26.416 33.641 1.00 56.06 96 LEU A C 1
ATOM 760 O O . LEU A 1 96 ? -35.807 25.216 33.892 1.00 56.06 96 LEU A O 1
ATOM 764 N N . ARG A 1 97 ? -36.310 27.354 34.496 1.00 55.19 97 ARG A N 1
ATOM 765 C CA . ARG A 1 97 ? -37.366 27.256 35.532 1.00 55.19 97 ARG A CA 1
ATOM 766 C C . ARG A 1 97 ? -36.992 27.076 37.023 1.00 55.19 97 ARG A C 1
ATOM 768 O O . ARG A 1 97 ? -36.224 26.187 37.372 1.00 55.19 97 ARG A O 1
ATOM 775 N N . PRO A 1 98 ? -37.753 27.761 37.914 1.00 54.03 98 PRO A N 1
ATOM 776 C CA . PRO A 1 98 ? -37.999 27.369 39.308 1.00 54.03 98 PRO A CA 1
ATOM 777 C C . PRO A 1 98 ? -39.123 26.315 39.495 1.00 54.03 98 PRO A C 1
ATOM 779 O O . PRO A 1 98 ? -39.687 26.199 40.578 1.00 54.03 98 PRO A O 1
ATOM 782 N N . PHE A 1 99 ? -39.489 25.515 38.487 1.00 53.16 99 PHE A N 1
ATOM 783 C CA . PHE A 1 99 ? -40.608 24.566 38.618 1.00 53.16 99 PHE A CA 1
ATOM 784 C C . PHE A 1 99 ? -40.147 23.144 38.956 1.00 53.16 99 PHE A C 1
ATOM 786 O O . PHE A 1 99 ? -39.603 22.455 38.101 1.00 53.16 99 PHE A O 1
ATOM 793 N N . GLY A 1 100 ? -40.482 22.710 40.176 1.00 59.62 100 GLY A N 1
ATOM 794 C CA . GLY A 1 100 ? -40.873 21.336 40.520 1.00 59.62 100 GLY A CA 1
ATOM 795 C C . GLY A 1 100 ? -39.803 20.243 40.422 1.00 59.62 100 GLY A C 1
ATOM 796 O O . GLY A 1 100 ? -39.419 19.813 39.339 1.00 59.62 100 GLY A O 1
ATOM 797 N N . ARG A 1 101 ? -39.395 19.702 41.580 1.00 53.69 101 ARG A N 1
ATOM 798 C CA . ARG A 1 101 ? -38.563 18.491 41.703 1.00 53.69 101 ARG A CA 1
ATOM 799 C C . ARG A 1 101 ? -39.214 17.306 40.973 1.00 53.69 101 ARG A C 1
ATOM 801 O O . ARG A 1 101 ? -40.182 16.736 41.465 1.00 53.69 101 ARG A O 1
ATOM 808 N N . ILE A 1 102 ? -38.655 16.900 39.835 1.00 55.41 102 ILE A N 1
ATOM 809 C CA . ILE A 1 102 ? -38.985 15.620 39.194 1.00 55.41 102 ILE A CA 1
ATOM 810 C C . ILE A 1 102 ? -38.159 14.513 39.881 1.00 55.41 102 ILE A C 1
ATOM 812 O O . ILE A 1 102 ? -36.947 14.685 40.037 1.00 55.41 102 ILE A O 1
ATOM 816 N N . PRO A 1 103 ? -38.770 13.387 40.301 1.00 54.41 103 PRO A N 1
ATOM 817 C CA . PRO A 1 103 ? -38.074 12.299 40.987 1.00 54.41 103 PRO A CA 1
ATOM 818 C C . PRO A 1 103 ? -36.997 11.645 40.103 1.00 54.41 103 PRO A C 1
ATOM 820 O O . PRO A 1 103 ? -37.231 11.282 38.952 1.00 54.41 103 PRO A O 1
ATOM 823 N N . ALA A 1 104 ? -35.800 11.487 40.673 1.00 55.22 104 ALA A N 1
ATOM 824 C CA . ALA A 1 104 ? -34.541 11.187 39.983 1.00 55.22 104 ALA A CA 1
ATOM 825 C C . ALA A 1 104 ? -34.356 9.727 39.504 1.00 55.22 104 ALA A C 1
ATOM 827 O O . ALA A 1 104 ? -33.310 9.396 38.951 1.00 55.22 104 ALA A O 1
ATOM 828 N N . ALA A 1 105 ? -35.327 8.835 39.712 1.00 51.16 105 ALA A N 1
ATOM 829 C CA . ALA A 1 105 ? -35.048 7.396 39.727 1.00 51.16 105 ALA A CA 1
ATOM 830 C C . ALA A 1 105 ? -35.171 6.649 38.379 1.00 51.16 105 ALA A C 1
ATOM 832 O O . ALA A 1 105 ? -34.714 5.514 38.299 1.00 51.16 105 ALA A O 1
ATOM 833 N N . SER A 1 106 ? -35.748 7.223 37.313 1.00 49.28 106 SER A N 1
ATOM 834 C CA . SER A 1 106 ? -36.142 6.424 36.126 1.00 49.28 106 SER A CA 1
ATOM 835 C C . SER A 1 106 ? -35.570 6.848 34.766 1.00 49.28 106 SER A C 1
ATOM 837 O O . SER A 1 106 ? -35.939 6.260 33.753 1.00 49.28 106 SER A O 1
ATOM 839 N N . ARG A 1 107 ? -34.670 7.840 34.683 1.00 48.56 107 ARG A N 1
ATOM 840 C CA . ARG A 1 107 ? -34.305 8.464 33.388 1.00 48.56 107 ARG A CA 1
ATOM 841 C C . ARG A 1 107 ? -32.898 8.283 32.778 1.00 48.56 107 ARG A C 1
ATOM 843 O O . ARG A 1 107 ? -32.705 8.844 31.702 1.00 48.56 107 ARG A O 1
ATOM 850 N N . PRO A 1 108 ? -31.934 7.493 33.292 1.00 52.03 108 PRO A N 1
ATOM 851 C CA . PRO A 1 108 ? -30.621 7.442 32.651 1.00 52.03 108 PRO A CA 1
ATOM 852 C C . PRO A 1 108 ? -30.364 6.230 31.740 1.00 52.03 108 PRO A C 1
ATOM 854 O O . PRO A 1 108 ? -29.223 6.077 31.361 1.00 52.03 108 PRO A O 1
ATOM 857 N N . GLN A 1 109 ? -31.307 5.355 31.357 1.00 54.00 109 GLN A N 1
ATOM 858 C CA . GLN A 1 109 ? -30.935 4.193 30.508 1.00 54.00 109 GLN A CA 1
ATOM 859 C C . GLN A 1 109 ? -31.076 4.408 28.990 1.00 54.00 109 GLN A C 1
ATOM 861 O O . GLN A 1 109 ? -30.231 3.932 28.236 1.00 54.00 109 GLN A O 1
ATOM 866 N N . LEU A 1 110 ? -32.071 5.165 28.513 1.00 54.59 110 LEU A N 1
ATOM 867 C CA . LEU A 1 110 ? -32.328 5.283 27.067 1.00 54.59 110 LEU A CA 1
ATOM 868 C C . LEU A 1 110 ? -31.292 6.163 26.332 1.00 54.59 110 LEU A C 1
ATOM 870 O O . LEU A 1 110 ? -30.887 5.851 25.215 1.00 54.59 110 LEU A O 1
ATOM 874 N N . HIS A 1 111 ? -30.803 7.232 26.970 1.00 58.44 111 HIS A N 1
ATOM 875 C CA . HIS A 1 111 ? -29.848 8.161 26.348 1.00 58.44 111 HIS A CA 1
ATOM 876 C C . HIS A 1 111 ? -28.448 7.569 26.131 1.00 58.44 111 HIS A C 1
ATOM 878 O O . HIS A 1 111 ? -27.740 7.997 25.216 1.00 58.44 111 HIS A O 1
ATOM 884 N N . TRP A 1 112 ? -28.052 6.566 26.919 1.00 61.06 112 TRP A N 1
ATOM 885 C CA . TRP A 1 112 ? -26.734 5.942 26.777 1.00 61.06 112 TRP A CA 1
ATOM 886 C C . TRP A 1 112 ? -26.655 5.033 25.553 1.00 61.06 112 TRP A C 1
ATOM 888 O O . TRP A 1 112 ? -25.588 4.935 24.956 1.00 61.06 112 TRP A O 1
ATOM 898 N N . GLY A 1 113 ? -27.780 4.448 25.125 1.00 70.56 113 GLY A N 1
ATOM 899 C CA . GLY A 1 113 ? -27.830 3.591 23.939 1.00 70.56 113 GLY A CA 1
ATOM 900 C C . GLY A 1 113 ? -27.551 4.354 22.642 1.00 70.56 113 GLY A C 1
ATOM 901 O O . GLY A 1 113 ? -26.675 3.967 21.875 1.00 70.56 113 GLY A O 1
ATOM 902 N N . VAL A 1 114 ? -28.244 5.477 22.417 1.00 76.75 114 VAL A N 1
ATOM 903 C CA . VAL A 1 114 ? -28.066 6.292 21.198 1.00 76.75 114 VAL A CA 1
ATOM 904 C C . VAL A 1 114 ? -26.707 6.989 21.193 1.00 76.75 114 VAL A C 1
ATOM 906 O O . VAL A 1 114 ? -25.993 6.944 20.195 1.00 76.75 114 VAL A O 1
ATOM 909 N N . THR A 1 115 ? -26.311 7.587 22.319 1.00 76.69 115 THR A N 1
ATOM 910 C CA . THR A 1 115 ? -25.025 8.294 22.418 1.00 76.69 115 THR A CA 1
ATOM 911 C C . THR A 1 115 ? -23.858 7.322 22.273 1.00 76.69 115 THR A C 1
ATOM 913 O O . THR A 1 115 ? -22.929 7.591 21.518 1.00 76.69 115 THR A O 1
ATOM 916 N N . GLY A 1 116 ? -23.920 6.155 22.923 1.00 77.50 116 GLY A N 1
ATOM 917 C CA . GLY A 1 116 ? -22.914 5.105 22.774 1.00 77.50 116 GLY A CA 1
ATOM 918 C C . GLY A 1 116 ? -22.824 4.581 21.340 1.00 77.50 116 GLY A C 1
ATOM 919 O O . GLY A 1 116 ? -21.722 4.429 20.819 1.00 77.50 116 GLY A O 1
ATOM 920 N N . PHE A 1 117 ? -23.961 4.378 20.667 1.00 80.19 117 PHE A N 1
ATOM 921 C CA . PHE A 1 117 ? -23.974 3.930 19.274 1.00 80.19 117 PHE A CA 1
ATOM 922 C C . PHE A 1 117 ? -23.394 4.971 18.314 1.00 80.19 117 PHE A C 1
ATOM 924 O O . PHE A 1 117 ? -22.554 4.631 17.493 1.00 80.19 117 PHE A O 1
ATOM 931 N N . ILE A 1 118 ? -23.779 6.242 18.427 1.00 82.88 118 ILE A N 1
ATOM 932 C CA . ILE A 1 118 ? -23.235 7.298 17.558 1.00 82.88 118 ILE A CA 1
ATOM 933 C C . ILE A 1 118 ? -21.722 7.412 17.750 1.00 82.88 118 ILE A C 1
ATOM 935 O O . ILE A 1 118 ? -20.970 7.560 16.793 1.00 82.88 118 ILE A O 1
ATOM 939 N N . THR A 1 119 ? -21.267 7.319 18.994 1.00 82.69 119 THR A N 1
ATOM 940 C CA . THR A 1 119 ? -19.897 7.703 19.332 1.00 82.69 119 THR A CA 1
ATOM 941 C C . THR A 1 119 ? -18.925 6.552 19.175 1.00 82.69 119 THR A C 1
ATOM 943 O O . THR A 1 119 ? -17.782 6.785 18.825 1.00 82.69 119 THR A O 1
ATOM 946 N N . LYS A 1 120 ? -19.362 5.307 19.334 1.00 85.38 120 LYS A N 1
ATOM 947 C CA . LYS A 1 120 ? -18.498 4.144 19.105 1.00 85.38 120 LYS A CA 1
ATOM 948 C C . LYS A 1 120 ? -18.856 3.382 17.839 1.00 85.38 120 LYS A C 1
ATOM 950 O O . LYS A 1 120 ? -17.972 2.863 17.177 1.00 85.38 120 LYS A O 1
ATOM 955 N N . GLY A 1 121 ? -20.135 3.341 17.481 1.00 87.62 121 GLY A N 1
ATOM 956 C CA . GLY A 1 121 ? -20.626 2.630 16.306 1.00 87.62 121 GLY A CA 1
ATOM 957 C C . GLY A 1 121 ? -20.220 3.288 14.992 1.00 87.62 121 GLY A C 1
ATOM 958 O O . GLY A 1 121 ? -19.753 2.575 14.121 1.00 87.62 121 GLY A O 1
ATOM 959 N N . ILE A 1 122 ? -20.330 4.615 14.832 1.00 89.19 122 ILE A N 1
ATOM 960 C CA . ILE A 1 122 ? -19.985 5.268 13.549 1.00 89.19 122 ILE A CA 1
ATOM 961 C C . ILE A 1 122 ? -18.495 5.111 13.195 1.00 89.19 122 ILE A C 1
ATOM 963 O O . ILE A 1 122 ? -18.216 4.630 12.097 1.00 89.19 122 ILE A O 1
ATOM 967 N N . PRO A 1 123 ? -17.530 5.447 14.079 1.00 90.25 123 PRO A N 1
ATOM 968 C CA . PRO A 1 123 ? -16.109 5.262 13.772 1.00 90.25 123 PRO A CA 1
ATOM 969 C C . PRO A 1 123 ? -15.763 3.805 13.469 1.00 90.25 123 PRO A C 1
ATOM 971 O O . PRO A 1 123 ? -14.970 3.531 12.572 1.00 90.25 123 PRO A O 1
ATOM 974 N N . LEU A 1 124 ? -16.390 2.875 14.193 1.00 90.19 124 LEU A N 1
ATOM 975 C CA . LEU A 1 124 ? -16.169 1.454 13.993 1.00 90.19 124 LEU A CA 1
ATOM 976 C C . LEU A 1 124 ? -16.782 0.959 12.683 1.00 90.19 124 LEU A C 1
ATOM 978 O O . LEU A 1 124 ? -16.131 0.218 11.973 1.00 90.19 124 LEU A O 1
ATOM 982 N N . LEU A 1 125 ? -17.976 1.421 12.305 1.00 91.88 125 LEU A N 1
ATOM 983 C CA . LEU A 1 125 ? -18.583 1.114 11.006 1.00 91.88 125 LEU A CA 1
ATOM 984 C C . LEU A 1 125 ? -17.715 1.613 9.847 1.00 91.88 125 LEU A C 1
ATOM 986 O O . LEU A 1 125 ? -17.578 0.905 8.853 1.00 91.88 125 LEU A O 1
ATOM 990 N N . ILE A 1 126 ? -17.104 2.796 9.979 1.00 91.12 126 ILE A N 1
ATOM 991 C CA . ILE A 1 126 ? -16.109 3.286 9.015 1.00 91.12 126 ILE A CA 1
ATOM 992 C C . ILE A 1 126 ? -14.917 2.319 8.974 1.00 91.12 126 ILE A C 1
ATOM 994 O O . ILE A 1 126 ? -14.535 1.874 7.895 1.00 91.12 126 ILE A O 1
ATOM 998 N N . GLY A 1 127 ? -14.386 1.923 10.136 1.00 91.12 127 GLY A N 1
ATOM 999 C CA . GLY A 1 127 ? -13.345 0.894 10.247 1.00 91.12 127 GLY A CA 1
ATOM 1000 C C . GLY A 1 127 ? -13.722 -0.428 9.568 1.00 91.12 127 GLY A C 1
ATOM 1001 O O . GLY A 1 127 ? -12.907 -0.996 8.843 1.00 91.12 127 GLY A O 1
ATOM 1002 N N . THR A 1 128 ? -14.976 -0.861 9.704 1.00 92.62 128 THR A N 1
ATOM 1003 C CA . THR A 1 128 ? -15.504 -2.077 9.083 1.00 92.62 128 THR A CA 1
ATOM 1004 C C . THR A 1 128 ? -15.622 -1.982 7.580 1.00 92.62 128 THR A C 1
ATOM 1006 O O . THR A 1 128 ? -15.244 -2.915 6.876 1.00 92.62 128 THR A O 1
ATOM 1009 N N . VAL A 1 129 ? -16.088 -0.854 7.052 1.00 92.94 129 VAL A N 1
ATOM 1010 C CA . VAL A 1 129 ? -16.102 -0.649 5.601 1.00 92.94 129 VAL A CA 1
ATOM 1011 C C . VAL A 1 129 ? -14.676 -0.710 5.048 1.00 92.94 129 VAL A C 1
ATOM 1013 O O . VAL A 1 129 ? -14.442 -1.408 4.061 1.00 92.94 129 VAL A O 1
ATOM 1016 N N . ARG A 1 130 ? -13.711 -0.076 5.728 1.00 92.06 130 ARG A N 1
ATOM 1017 C CA . ARG A 1 130 ? -12.292 -0.109 5.341 1.00 92.06 130 ARG A CA 1
ATOM 1018 C C . ARG A 1 130 ? -11.701 -1.518 5.417 1.00 92.06 130 ARG A C 1
ATOM 1020 O O . ARG A 1 130 ? -10.995 -1.933 4.501 1.00 92.06 130 ARG A O 1
ATOM 1027 N N . SER A 1 131 ? -12.010 -2.275 6.472 1.00 92.31 131 SER A N 1
ATOM 1028 C CA . SER A 1 131 ? -11.471 -3.625 6.697 1.00 92.31 131 SER A CA 1
ATOM 1029 C C . SER A 1 131 ? -12.000 -4.623 5.669 1.00 92.31 131 SER A C 1
ATOM 1031 O O . SER A 1 131 ? -11.231 -5.412 5.117 1.00 92.31 131 SER A O 1
ATOM 1033 N N . VAL A 1 132 ? -13.293 -4.542 5.347 1.00 92.19 132 VAL A N 1
ATOM 1034 C CA . VAL A 1 132 ? -13.928 -5.353 4.305 1.00 92.19 132 VAL A CA 1
ATOM 1035 C C . VAL A 1 132 ? -13.398 -4.969 2.927 1.00 92.19 132 VAL A C 1
ATOM 1037 O O . VAL A 1 132 ? -13.035 -5.854 2.158 1.00 92.19 132 VAL A O 1
ATOM 1040 N N . ALA A 1 133 ? -13.288 -3.674 2.617 1.00 90.06 133 ALA A N 1
ATOM 1041 C CA . ALA A 1 133 ? -12.737 -3.216 1.343 1.00 90.06 133 ALA A CA 1
ATOM 1042 C C . ALA A 1 133 ? -11.285 -3.685 1.145 1.00 90.06 133 ALA A C 1
ATOM 1044 O O . ALA A 1 133 ? -10.917 -4.130 0.058 1.00 90.06 133 ALA A O 1
ATOM 1045 N N . ALA A 1 134 ? -10.476 -3.650 2.206 1.00 89.69 134 ALA A N 1
ATOM 1046 C CA . ALA A 1 134 ? -9.114 -4.166 2.184 1.00 89.69 134 ALA A CA 1
ATOM 1047 C C . ALA A 1 134 ? -9.067 -5.686 1.945 1.00 89.69 134 ALA A C 1
ATOM 1049 O O . ALA A 1 134 ? -8.270 -6.154 1.131 1.00 89.69 134 ALA A O 1
ATOM 1050 N N . LEU A 1 135 ? -9.965 -6.447 2.580 1.00 91.44 135 LEU A N 1
ATOM 1051 C CA . LEU A 1 135 ? -10.088 -7.890 2.365 1.00 91.44 135 LEU A CA 1
ATOM 1052 C C . LEU A 1 135 ? -10.492 -8.227 0.932 1.00 91.44 135 LEU A C 1
ATOM 1054 O O . LEU A 1 135 ? -9.906 -9.127 0.332 1.00 91.44 135 LEU A O 1
ATOM 1058 N N . VAL A 1 136 ? -11.465 -7.504 0.376 1.00 89.94 136 VAL A N 1
ATOM 1059 C CA . VAL A 1 136 ? -11.904 -7.698 -1.009 1.00 89.94 136 VAL A CA 1
ATOM 1060 C C . VAL A 1 136 ? -10.747 -7.436 -1.976 1.00 89.94 136 VAL A C 1
ATOM 1062 O O . VAL A 1 136 ? -10.508 -8.260 -2.856 1.00 89.94 136 VAL A O 1
ATOM 1065 N N . GLN A 1 137 ? -9.966 -6.370 -1.769 1.00 85.50 137 GLN A N 1
ATOM 1066 C CA . GLN A 1 137 ? -8.772 -6.099 -2.579 1.00 85.50 137 GLN A CA 1
ATOM 1067 C C . GLN A 1 137 ? -7.734 -7.218 -2.481 1.00 85.50 137 GLN A C 1
ATOM 1069 O O . GLN A 1 137 ? -7.301 -7.740 -3.506 1.00 85.50 137 GLN A O 1
ATOM 1074 N N . SER A 1 138 ? -7.379 -7.641 -1.264 1.00 86.81 138 SER A N 1
ATOM 1075 C CA . SER A 1 138 ? -6.437 -8.746 -1.068 1.00 86.81 138 SER A CA 1
ATOM 1076 C C . SER A 1 138 ? -6.934 -10.037 -1.732 1.00 86.81 138 SER A C 1
ATOM 1078 O O . SER A 1 138 ? -6.162 -10.724 -2.401 1.00 86.81 138 SER A O 1
ATOM 1080 N N . ALA A 1 139 ? -8.224 -10.360 -1.612 1.00 87.56 139 ALA A N 1
ATOM 1081 C CA . ALA A 1 139 ? -8.818 -11.541 -2.237 1.00 87.56 139 ALA A CA 1
ATOM 1082 C C . ALA A 1 139 ? -8.793 -11.469 -3.774 1.00 87.56 139 ALA A C 1
ATOM 1084 O O . ALA A 1 139 ? -8.468 -12.461 -4.434 1.00 87.56 139 ALA A O 1
ATOM 1085 N N . GLN A 1 140 ? -9.068 -10.294 -4.351 1.00 84.44 140 GLN A N 1
ATOM 1086 C CA . GLN A 1 140 ? -8.946 -10.059 -5.792 1.00 84.44 140 GLN A CA 1
ATOM 1087 C C . GLN A 1 140 ? -7.513 -10.297 -6.286 1.00 84.44 140 GLN A C 1
ATOM 1089 O O . GLN A 1 140 ? -7.336 -10.770 -7.412 1.00 84.44 140 GLN A O 1
ATOM 1094 N N . THR A 1 141 ? -6.492 -10.044 -5.459 1.00 78.25 141 THR A N 1
ATOM 1095 C CA . THR A 1 141 ? -5.096 -10.351 -5.801 1.00 78.25 141 THR A CA 1
ATOM 1096 C C . THR A 1 141 ? -4.868 -11.823 -6.083 1.00 78.25 141 THR A C 1
ATOM 1098 O O . THR A 1 141 ? -4.307 -12.157 -7.125 1.00 78.25 141 THR A O 1
ATOM 1101 N N . VAL A 1 142 ? -5.378 -12.697 -5.216 1.00 80.81 142 VAL A N 1
ATOM 1102 C CA . VAL A 1 142 ? -5.231 -14.151 -5.372 1.00 80.81 142 VAL A CA 1
ATOM 1103 C C . VAL A 1 142 ? -6.039 -14.661 -6.563 1.00 80.81 142 VAL A C 1
ATOM 1105 O O . VAL A 1 142 ? -5.561 -15.505 -7.315 1.00 80.81 142 VAL A O 1
ATOM 1108 N N . GLY A 1 143 ? -7.256 -14.144 -6.753 1.00 76.62 143 GLY A N 1
ATOM 1109 C CA . GLY A 1 143 ? -8.171 -14.640 -7.784 1.00 76.62 143 GLY A CA 1
ATOM 1110 C C . GLY A 1 143 ? -7.811 -14.243 -9.218 1.00 76.62 143 GLY A C 1
ATOM 1111 O O . GLY A 1 143 ? -8.195 -14.947 -10.146 1.00 76.62 143 GLY A O 1
ATOM 1112 N N . SER A 1 144 ? -7.094 -13.132 -9.421 1.00 68.81 144 SER A N 1
ATOM 1113 C CA . SER A 1 144 ? -6.884 -12.551 -10.759 1.00 68.81 144 SER A CA 1
ATOM 1114 C C . SER A 1 144 ? -5.455 -12.645 -11.312 1.00 68.81 144 SER A C 1
ATOM 1116 O O . SER A 1 144 ? -5.189 -12.039 -12.346 1.00 68.81 144 SER A O 1
ATOM 1118 N N . MET A 1 145 ? -4.545 -13.392 -10.663 1.00 59.66 145 MET A N 1
ATOM 1119 C CA . MET A 1 145 ? -3.125 -13.539 -11.065 1.00 59.66 145 MET A CA 1
ATOM 1120 C C . MET A 1 145 ? -2.444 -12.200 -11.425 1.00 59.66 145 MET A C 1
ATOM 1122 O O . MET A 1 145 ? -1.681 -12.095 -12.382 1.00 59.66 145 MET A O 1
ATOM 1126 N N . GLY A 1 146 ? -2.760 -11.146 -10.673 1.00 62.75 146 GLY A N 1
ATOM 1127 C CA . GLY A 1 146 ? -2.305 -9.785 -10.977 1.00 62.75 146 GLY A CA 1
ATOM 1128 C C . GLY A 1 146 ? -3.067 -8.676 -10.256 1.00 62.75 146 GLY A C 1
ATOM 1129 O O . GLY A 1 146 ? -2.993 -7.515 -10.662 1.00 62.75 146 GLY A O 1
ATOM 1130 N N . GLY A 1 147 ? -3.844 -9.008 -9.219 1.00 62.19 147 GLY A N 1
ATOM 1131 C CA . GLY A 1 147 ? -4.516 -7.987 -8.421 1.00 62.19 147 GLY A CA 1
ATOM 1132 C C . GLY A 1 147 ? -3.560 -7.289 -7.451 1.00 62.19 147 GLY A C 1
ATOM 1133 O O . GLY A 1 147 ? -2.359 -7.562 -7.400 1.00 62.19 147 GLY A O 1
ATOM 1134 N N . ARG A 1 148 ? -4.106 -6.323 -6.720 1.00 69.56 148 ARG A N 1
ATOM 1135 C CA . ARG A 1 148 ? -3.352 -5.352 -5.929 1.00 69.56 148 ARG A CA 1
ATOM 1136 C C . ARG A 1 148 ? -3.613 -5.556 -4.452 1.00 69.56 148 ARG A C 1
ATOM 1138 O O . ARG A 1 148 ? -4.763 -5.621 -4.032 1.00 69.56 148 ARG A O 1
ATOM 1145 N N . HIS A 1 149 ? -2.549 -5.521 -3.662 1.00 74.31 149 HIS A N 1
ATOM 1146 C CA . HIS A 1 149 ? -2.667 -5.455 -2.208 1.00 74.31 149 HIS A CA 1
ATOM 1147 C C . HIS A 1 149 ? -2.841 -4.013 -1.735 1.00 74.31 149 HIS A C 1
ATOM 1149 O O . HIS A 1 149 ? -2.237 -3.087 -2.287 1.00 74.31 149 HIS A O 1
ATOM 1155 N N . ALA A 1 150 ? -3.633 -3.830 -0.680 1.00 81.25 150 ALA A N 1
ATOM 1156 C CA . ALA A 1 150 ? -3.595 -2.600 0.100 1.00 81.25 150 ALA A CA 1
ATOM 1157 C C . ALA A 1 150 ? -2.173 -2.376 0.648 1.00 81.25 150 ALA A C 1
ATOM 1159 O O . ALA A 1 150 ? -1.425 -3.334 0.861 1.00 81.25 150 ALA A O 1
ATOM 1160 N N . ALA A 1 151 ? -1.795 -1.117 0.885 1.00 84.00 151 ALA A N 1
ATOM 1161 C CA . ALA A 1 151 ? -0.506 -0.821 1.506 1.00 84.00 151 ALA A CA 1
ATOM 1162 C C . ALA A 1 151 ? -0.410 -1.537 2.872 1.00 84.00 151 ALA A C 1
ATOM 1164 O O . ALA A 1 151 ? -1.330 -1.385 3.688 1.00 84.00 151 ALA A O 1
ATOM 1165 N N . PRO A 1 152 ? 0.671 -2.291 3.154 1.00 83.81 152 PRO A N 1
ATOM 1166 C CA . PRO A 1 152 ? 0.855 -2.972 4.436 1.00 83.81 152 PRO A CA 1
ATOM 1167 C C . PRO A 1 152 ? 0.701 -2.029 5.637 1.00 83.81 152 PRO A C 1
ATOM 1169 O O . PRO A 1 152 ? 0.067 -2.370 6.638 1.00 83.81 152 PRO A O 1
ATOM 1172 N N . SER A 1 153 ? 1.219 -0.805 5.508 1.00 84.62 153 SER A N 1
ATOM 1173 C CA . SER A 1 153 ? 1.104 0.242 6.523 1.00 84.62 153 SER A CA 1
ATOM 1174 C C . SER A 1 153 ? -0.348 0.659 6.778 1.00 84.62 153 SER A C 1
ATOM 1176 O O . SER A 1 153 ? -0.744 0.816 7.933 1.00 84.62 153 SER A O 1
ATOM 1178 N N . ALA A 1 154 ? -1.177 0.773 5.735 1.00 87.25 154 ALA A N 1
ATOM 1179 C CA . ALA A 1 154 ? -2.598 1.095 5.864 1.00 87.25 154 ALA A CA 1
ATOM 1180 C C . ALA A 1 154 ? -3.370 -0.005 6.609 1.00 87.25 154 ALA A C 1
ATOM 1182 O O . ALA A 1 154 ? -4.163 0.306 7.499 1.00 87.25 154 ALA A O 1
ATOM 1183 N N . LEU A 1 155 ? -3.076 -1.280 6.326 1.00 88.06 155 LEU A N 1
ATOM 1184 C CA . LEU A 1 155 ? -3.636 -2.418 7.066 1.00 88.06 155 LEU A CA 1
ATOM 1185 C C . LEU A 1 155 ? -3.239 -2.376 8.550 1.00 88.06 155 LEU A C 1
ATOM 1187 O O . LEU A 1 155 ? -4.095 -2.522 9.424 1.00 88.06 155 LEU A O 1
ATOM 1191 N N . CYS A 1 156 ? -1.960 -2.124 8.845 1.00 85.25 156 CYS A N 1
ATOM 1192 C CA . CYS A 1 156 ? -1.468 -1.988 10.218 1.00 85.25 156 CYS A CA 1
ATOM 1193 C C . CYS A 1 156 ? -2.167 -0.844 10.967 1.00 85.25 156 CYS A C 1
ATOM 1195 O O . CYS A 1 156 ? -2.630 -1.025 12.093 1.00 85.25 156 CYS A O 1
ATOM 1197 N N . MET A 1 157 ? -2.279 0.332 10.346 1.00 87.62 157 MET A N 1
ATOM 1198 C CA . MET A 1 157 ? -2.941 1.491 10.949 1.00 87.62 157 MET A CA 1
ATOM 1199 C C . MET A 1 157 ? -4.434 1.254 11.174 1.00 87.62 157 MET A C 1
ATOM 1201 O O . MET A 1 157 ? -4.978 1.686 12.192 1.00 87.62 157 MET A O 1
ATOM 1205 N N . LEU A 1 158 ? -5.097 0.539 10.264 1.00 89.44 158 LEU A N 1
ATOM 1206 C CA . LEU A 1 158 ? -6.486 0.135 10.437 1.00 89.44 158 LEU A CA 1
ATOM 1207 C C . LEU A 1 158 ? -6.638 -0.803 11.642 1.00 89.44 158 LEU A C 1
ATOM 1209 O O . LEU A 1 158 ? -7.467 -0.543 12.511 1.00 89.44 158 LEU A O 1
ATOM 1213 N N . MET A 1 159 ? -5.779 -1.817 11.771 1.00 88.31 159 MET A N 1
ATOM 1214 C CA . MET A 1 159 ? -5.783 -2.710 12.935 1.00 88.31 159 MET A CA 1
ATOM 1215 C C . MET A 1 159 ? -5.566 -1.948 14.249 1.00 88.31 159 MET A C 1
ATOM 1217 O O . MET A 1 159 ? -6.315 -2.139 15.208 1.00 88.31 159 MET A O 1
ATOM 1221 N N . LEU A 1 160 ? -4.565 -1.063 14.297 1.00 87.31 160 LEU A N 1
ATOM 1222 C CA . LEU A 1 160 ? -4.251 -0.266 15.486 1.00 87.31 160 LEU A CA 1
ATOM 1223 C C . LEU A 1 160 ? -5.406 0.663 15.876 1.00 87.31 160 LEU A C 1
ATOM 1225 O O . LEU A 1 160 ? -5.656 0.847 17.065 1.00 87.31 160 LEU A O 1
ATOM 1229 N N . SER A 1 161 ? -6.146 1.190 14.899 1.00 90.56 161 SER A N 1
ATOM 1230 C CA . SER A 1 161 ? -7.287 2.072 15.160 1.00 90.56 161 SER A CA 1
ATOM 1231 C C . SER A 1 161 ? -8.475 1.381 15.839 1.00 90.56 161 SER A C 1
ATOM 1233 O O . SER A 1 161 ? -9.234 2.028 16.561 1.00 90.56 161 SER A O 1
ATOM 1235 N N . VAL A 1 162 ? -8.608 0.061 15.671 1.00 89.50 162 VAL A N 1
ATOM 1236 C CA . VAL A 1 162 ? -9.699 -0.740 16.249 1.00 89.50 162 VAL A CA 1
ATOM 1237 C C . VAL A 1 162 ? -9.367 -1.234 17.667 1.00 89.50 162 VAL A C 1
ATOM 1239 O O . VAL A 1 162 ? -10.270 -1.502 18.464 1.00 89.50 162 VAL A O 1
ATOM 1242 N N . MET A 1 163 ? -8.083 -1.292 18.041 1.00 86.19 163 MET A N 1
ATOM 1243 C CA . MET A 1 163 ? -7.633 -1.815 19.343 1.00 86.19 163 MET A CA 1
ATOM 1244 C C . MET A 1 163 ? -8.289 -1.157 20.572 1.00 86.19 163 MET A C 1
ATOM 1246 O O . MET A 1 163 ? -8.697 -1.900 21.473 1.00 86.19 163 MET A O 1
ATOM 1250 N N . PRO A 1 164 ? -8.474 0.180 20.637 1.00 86.44 164 PRO A N 1
ATOM 1251 C CA . PRO A 1 164 ? -9.148 0.815 21.773 1.00 86.44 164 PRO A CA 1
ATOM 1252 C C . PRO A 1 164 ? -10.583 0.311 21.985 1.00 86.44 164 PRO A C 1
ATOM 1254 O O . PRO A 1 164 ? -11.033 0.180 23.121 1.00 86.44 164 PRO A O 1
ATOM 1257 N N . TYR A 1 165 ? -11.291 -0.035 20.905 1.00 85.62 165 TYR A N 1
ATOM 1258 C CA . TYR A 1 165 ? -12.669 -0.528 20.969 1.00 85.62 165 TYR A CA 1
ATOM 1259 C C . TYR A 1 165 ? -12.749 -1.961 21.507 1.00 85.62 165 TYR A C 1
ATOM 1261 O O . TYR A 1 165 ? -13.700 -2.298 22.206 1.00 85.62 165 TYR A O 1
ATOM 1269 N N . ILE A 1 166 ? -11.743 -2.796 21.227 1.00 83.50 166 ILE A N 1
ATOM 1270 C CA . ILE A 1 166 ? -11.661 -4.175 21.739 1.00 83.50 166 ILE A CA 1
ATOM 1271 C C . ILE A 1 166 ? -11.304 -4.185 23.226 1.00 83.50 166 ILE A C 1
ATOM 1273 O O . ILE A 1 166 ? -11.818 -5.001 23.996 1.00 83.50 166 ILE A O 1
ATOM 1277 N N . ALA A 1 167 ? -10.410 -3.289 23.640 1.00 79.62 167 ALA A N 1
ATOM 1278 C CA . ALA A 1 167 ? -9.961 -3.214 25.023 1.00 79.62 167 ALA A CA 1
ATOM 1279 C C . ALA A 1 167 ? -11.009 -2.630 25.975 1.00 79.62 167 ALA A C 1
ATOM 1281 O O . ALA A 1 167 ? -10.956 -2.901 27.179 1.00 79.62 167 ALA A O 1
ATOM 1282 N N . ASP A 1 168 ? -11.986 -1.885 25.455 1.00 80.25 168 ASP A N 1
ATOM 1283 C CA . ASP A 1 168 ? -13.105 -1.384 26.239 1.00 80.25 168 ASP A CA 1
ATOM 1284 C C . ASP A 1 168 ? -14.086 -2.505 26.629 1.00 80.25 168 ASP A C 1
ATOM 1286 O O . ASP A 1 168 ? -15.156 -2.713 26.050 1.00 80.25 168 ASP A O 1
ATOM 1290 N N . LYS A 1 169 ? -13.741 -3.210 27.710 1.00 69.19 169 LYS A N 1
ATOM 1291 C CA . LYS A 1 169 ? -14.598 -4.219 28.353 1.00 69.19 169 LYS A CA 1
ATOM 1292 C C . LYS A 1 169 ? -15.871 -3.627 28.973 1.00 69.19 169 LYS A C 1
ATOM 1294 O O . LYS A 1 169 ? -16.729 -4.390 29.416 1.00 69.19 169 LYS A O 1
ATOM 1299 N N . GLY A 1 170 ? -15.981 -2.300 29.061 1.00 66.12 170 GLY A N 1
ATOM 1300 C CA . GLY A 1 170 ? -17.112 -1.593 29.656 1.00 66.12 170 GLY A CA 1
ATOM 1301 C C . GLY A 1 170 ? -18.288 -1.384 28.703 1.00 66.12 170 GLY A C 1
ATOM 1302 O O . GLY A 1 170 ? -19.377 -1.040 29.163 1.00 66.12 170 GLY A O 1
ATOM 1303 N N . SER A 1 171 ? -18.100 -1.607 27.399 1.00 69.44 171 SER A N 1
ATOM 1304 C CA . SER A 1 171 ? -19.154 -1.492 26.390 1.00 69.44 171 SER A CA 1
ATOM 1305 C C . SER A 1 171 ? -20.299 -2.491 26.654 1.00 69.44 171 SER A C 1
ATOM 1307 O O . SER A 1 171 ? -20.098 -3.704 26.545 1.00 69.44 171 SER A O 1
ATOM 1309 N N . PRO A 1 172 ? -21.534 -2.032 26.949 1.00 67.38 172 PRO A N 1
ATOM 1310 C CA . PRO A 1 172 ? -22.685 -2.926 27.090 1.00 67.38 172 PRO A CA 1
ATOM 1311 C C . PRO A 1 172 ? -23.166 -3.480 25.735 1.00 67.38 172 PRO A C 1
ATOM 1313 O O . PRO A 1 172 ? -24.009 -4.380 25.687 1.00 67.38 172 PRO A O 1
ATOM 1316 N N . HIS A 1 173 ? -22.647 -2.957 24.621 1.00 75.88 173 HIS A N 1
ATOM 1317 C CA . HIS A 1 173 ? -23.113 -3.269 23.277 1.00 75.88 173 HIS A CA 1
ATOM 1318 C C . HIS A 1 173 ? -22.257 -4.368 22.648 1.00 75.88 173 HIS A C 1
ATOM 1320 O O . HIS A 1 173 ? -21.239 -4.099 22.014 1.00 75.88 173 HIS A O 1
ATOM 1326 N N . ARG A 1 174 ? -22.724 -5.619 22.755 1.00 80.12 174 ARG A N 1
ATOM 1327 C CA . ARG A 1 174 ? -22.081 -6.787 22.118 1.00 80.12 174 ARG A CA 1
ATOM 1328 C C . ARG A 1 174 ? -21.820 -6.584 20.623 1.00 80.12 174 ARG A C 1
ATOM 1330 O O . ARG A 1 174 ? -20.809 -7.051 20.119 1.00 80.12 174 ARG A O 1
ATOM 1337 N N . PHE A 1 175 ? -22.706 -5.856 19.943 1.00 80.94 175 PHE A N 1
ATOM 1338 C CA . PHE A 1 175 ? -22.576 -5.512 18.527 1.00 80.94 175 PHE A CA 1
ATOM 1339 C C . PHE A 1 175 ? -21.257 -4.792 18.196 1.00 80.94 175 PHE A C 1
ATOM 1341 O O . PHE A 1 175 ? -20.595 -5.169 17.237 1.00 80.94 175 PHE A O 1
ATOM 1348 N N . ILE A 1 176 ? -20.839 -3.824 19.020 1.00 84.50 176 ILE A N 1
ATOM 1349 C CA . ILE A 1 176 ? -19.584 -3.076 18.829 1.00 84.50 176 ILE A CA 1
ATOM 1350 C C . ILE A 1 176 ? -18.391 -4.030 18.931 1.00 84.50 176 ILE A C 1
ATOM 1352 O O . ILE A 1 176 ? -17.500 -4.009 18.093 1.00 84.50 176 ILE A O 1
ATOM 1356 N N . ASN A 1 177 ? -18.406 -4.936 19.907 1.00 81.56 177 ASN A N 1
ATOM 1357 C CA . ASN A 1 177 ? -17.319 -5.899 20.067 1.00 81.56 177 ASN A CA 1
ATOM 1358 C C . ASN A 1 177 ? -17.249 -6.870 18.878 1.00 81.56 177 ASN A C 1
ATOM 1360 O O . ASN A 1 177 ? -16.156 -7.205 18.436 1.00 81.56 177 ASN A O 1
ATOM 1364 N N . TYR A 1 178 ? -18.395 -7.302 18.338 1.00 84.44 178 TYR A N 1
ATOM 1365 C CA . TYR A 1 178 ? -18.423 -8.166 17.154 1.00 84.44 178 TYR A CA 1
ATOM 1366 C C . TYR A 1 178 ? -17.892 -7.468 15.903 1.00 84.44 178 TYR A C 1
ATOM 1368 O O . TYR A 1 178 ? -17.125 -8.085 15.170 1.00 84.44 178 TYR A O 1
ATOM 1376 N N . LEU A 1 179 ? -18.247 -6.199 15.683 1.00 87.88 179 LEU A N 1
ATOM 1377 C CA . LEU A 1 179 ? -17.691 -5.407 14.584 1.00 87.88 179 LEU A CA 1
ATOM 1378 C C . LEU A 1 179 ? -16.174 -5.239 14.725 1.00 87.88 179 LEU A C 1
ATOM 1380 O O . LEU A 1 179 ? -15.442 -5.506 13.783 1.00 87.88 179 LEU A O 1
ATOM 1384 N N . ALA A 1 180 ? -15.684 -4.911 15.921 1.00 88.00 180 ALA A N 1
ATOM 1385 C CA . ALA A 1 180 ? -14.252 -4.744 16.149 1.00 88.00 180 ALA A CA 1
ATOM 1386 C C . ALA A 1 180 ? -13.466 -6.053 15.930 1.00 88.00 180 ALA A C 1
ATOM 1388 O O . ALA A 1 180 ? -12.376 -6.047 15.361 1.00 88.00 180 ALA A O 1
ATOM 1389 N N . ILE A 1 181 ? -14.027 -7.195 16.345 1.00 84.56 181 ILE A N 1
ATOM 1390 C CA . ILE A 1 181 ? -13.446 -8.518 16.070 1.00 84.56 181 ILE A CA 1
ATOM 1391 C C . ILE A 1 181 ? -13.457 -8.815 14.566 1.00 84.56 181 ILE A C 1
ATOM 1393 O O . ILE A 1 181 ? -12.456 -9.307 14.046 1.00 84.56 181 ILE A O 1
ATOM 1397 N N . LEU A 1 182 ? -14.561 -8.520 13.872 1.00 87.06 182 LEU A N 1
ATOM 1398 C CA . LEU A 1 182 ? -14.667 -8.691 12.424 1.00 87.06 182 LEU A CA 1
ATOM 1399 C C . LEU A 1 182 ? -13.592 -7.876 11.697 1.00 87.06 182 LEU A C 1
ATOM 1401 O O . LEU A 1 182 ? -12.923 -8.419 10.826 1.00 87.06 182 LEU A O 1
ATOM 1405 N N . ASP A 1 183 ? -13.364 -6.628 12.104 1.00 90.38 183 ASP A N 1
ATOM 1406 C CA . ASP A 1 183 ? -12.346 -5.764 11.504 1.00 90.38 183 ASP A CA 1
ATOM 1407 C C . ASP A 1 183 ? -10.947 -6.350 11.641 1.00 90.38 183 ASP A C 1
ATOM 1409 O O . ASP A 1 183 ? -10.206 -6.436 10.661 1.00 90.38 183 ASP A O 1
ATOM 1413 N N . VAL A 1 184 ? -10.600 -6.811 12.845 1.00 87.06 184 VAL A N 1
ATOM 1414 C CA . VAL A 1 184 ? -9.306 -7.453 13.091 1.00 87.06 184 VAL A CA 1
ATOM 1415 C C . VAL A 1 184 ? -9.162 -8.734 12.273 1.00 87.06 184 VAL A C 1
ATOM 1417 O O . VAL A 1 184 ? -8.092 -8.971 11.718 1.00 87.06 184 VAL A O 1
ATOM 1420 N N . LEU A 1 185 ? -10.223 -9.536 12.136 1.00 86.00 185 LEU A N 1
ATOM 1421 C CA . LEU A 1 185 ? -10.205 -10.737 11.297 1.00 86.00 185 LEU A CA 1
ATOM 1422 C C . LEU A 1 185 ? -10.025 -10.399 9.812 1.00 86.00 185 LEU A C 1
ATOM 1424 O O . LEU A 1 185 ? -9.165 -10.993 9.164 1.00 86.00 185 LEU A O 1
ATOM 1428 N N . CYS A 1 186 ? -10.778 -9.435 9.277 1.00 90.25 186 CYS A N 1
ATOM 1429 C CA . CYS A 1 186 ? -10.654 -8.988 7.890 1.00 90.25 186 CYS A CA 1
ATOM 1430 C C . CYS A 1 186 ? -9.235 -8.493 7.595 1.00 90.25 186 CYS A C 1
ATOM 1432 O O . CYS A 1 186 ? -8.621 -8.913 6.612 1.00 90.25 186 CYS A O 1
ATOM 1434 N N . VAL A 1 187 ? -8.675 -7.659 8.474 1.00 89.69 187 VAL A N 1
ATOM 1435 C CA . VAL A 1 187 ? -7.307 -7.145 8.334 1.00 89.69 187 VAL A CA 1
ATOM 1436 C C . VAL A 1 187 ? -6.270 -8.267 8.440 1.00 89.69 187 VAL A C 1
ATOM 1438 O O . VAL A 1 187 ? -5.332 -8.313 7.644 1.00 89.69 187 VAL A O 1
ATOM 1441 N N . PHE A 1 188 ? -6.456 -9.212 9.363 1.00 85.56 188 PHE A N 1
ATOM 1442 C CA . PHE A 1 188 ? -5.562 -10.358 9.521 1.00 85.56 188 PHE A CA 1
ATOM 1443 C C . PHE A 1 188 ? -5.544 -11.256 8.279 1.00 85.56 188 PHE A C 1
ATOM 1445 O O . PHE A 1 188 ? -4.473 -11.606 7.786 1.00 85.56 188 PHE A O 1
ATOM 1452 N N . VAL A 1 189 ? -6.717 -11.589 7.733 1.00 88.00 189 VAL A N 1
ATOM 1453 C CA . VAL A 1 189 ? -6.824 -12.381 6.500 1.00 88.00 189 VAL A CA 1
ATOM 1454 C C . VAL A 1 189 ? -6.219 -11.622 5.316 1.00 88.00 189 VAL A C 1
ATOM 1456 O O . VAL A 1 189 ? -5.479 -12.214 4.533 1.00 88.00 189 VAL A O 1
ATOM 1459 N N . SER A 1 190 ? -6.452 -10.309 5.221 1.00 90.06 190 SER A N 1
ATOM 1460 C CA . SER A 1 190 ? -5.865 -9.455 4.177 1.00 90.06 190 SER A CA 1
ATOM 1461 C C . SER A 1 190 ? -4.338 -9.501 4.187 1.00 90.06 190 SER A C 1
ATOM 1463 O O . SER A 1 190 ? -3.714 -9.640 3.133 1.00 90.06 190 SER A O 1
ATOM 1465 N N . LEU A 1 191 ? -3.731 -9.435 5.377 1.00 84.56 191 LEU A N 1
ATOM 1466 C CA . LEU A 1 191 ? -2.286 -9.559 5.522 1.00 84.56 191 LEU A CA 1
ATOM 1467 C C . LEU A 1 191 ? -1.804 -10.977 5.205 1.00 84.56 191 LEU A C 1
ATOM 1469 O O . LEU A 1 191 ? -0.807 -11.132 4.507 1.00 84.56 191 LEU A O 1
ATOM 1473 N N . ALA A 1 192 ? -2.490 -12.012 5.693 1.00 85.44 192 ALA A N 1
ATOM 1474 C CA . ALA A 1 192 ? -2.113 -13.396 5.417 1.00 85.44 192 ALA A CA 1
ATOM 1475 C C . ALA A 1 192 ? -2.074 -13.668 3.904 1.00 85.44 192 ALA A C 1
ATOM 1477 O O . ALA A 1 192 ? -1.123 -14.272 3.408 1.00 85.44 192 ALA A O 1
ATOM 1478 N N . ILE A 1 193 ? -3.053 -13.141 3.164 1.00 87.06 193 ILE A N 1
ATOM 1479 C CA . ILE A 1 193 ? -3.081 -13.174 1.701 1.00 87.06 193 ILE A CA 1
ATOM 1480 C C . ILE A 1 193 ? -1.877 -12.435 1.099 1.00 87.06 193 ILE A C 1
ATOM 1482 O O . ILE A 1 193 ? -1.242 -12.945 0.179 1.00 87.06 193 ILE A O 1
ATOM 1486 N N . MET A 1 194 ? -1.525 -11.260 1.620 1.00 83.56 194 MET A N 1
ATOM 1487 C CA . MET A 1 194 ? -0.372 -10.492 1.145 1.00 83.56 194 MET A CA 1
ATOM 1488 C C . MET A 1 194 ? 0.962 -11.214 1.404 1.00 83.56 194 MET A C 1
ATOM 1490 O O . MET A 1 194 ? 1.811 -11.280 0.515 1.00 83.56 194 MET A O 1
ATOM 1494 N N . VAL A 1 195 ? 1.137 -11.821 2.583 1.00 83.12 195 VAL A N 1
ATOM 1495 C CA . VAL A 1 195 ? 2.306 -12.653 2.920 1.00 83.12 195 VAL A CA 1
ATOM 1496 C C . VAL A 1 195 ? 2.378 -13.870 1.998 1.00 83.12 195 VAL A C 1
ATOM 1498 O O . VAL A 1 195 ? 3.434 -14.155 1.432 1.00 83.12 195 VAL A O 1
ATOM 1501 N N . TYR A 1 196 ? 1.252 -14.556 1.789 1.00 84.56 196 TYR A N 1
ATOM 1502 C CA . TYR A 1 196 ? 1.157 -15.684 0.864 1.00 84.56 196 TYR A CA 1
ATOM 1503 C C . TYR A 1 196 ? 1.508 -15.277 -0.573 1.00 84.56 196 TYR A C 1
ATOM 1505 O O . TYR A 1 196 ? 2.279 -15.963 -1.246 1.00 84.56 196 TYR A O 1
ATOM 1513 N N . SER A 1 197 ? 0.995 -14.132 -1.026 1.00 79.94 197 SER A N 1
ATOM 1514 C CA . SER A 1 197 ? 1.300 -13.574 -2.341 1.00 79.94 197 SER A CA 1
ATOM 1515 C C . SER A 1 197 ? 2.770 -13.206 -2.486 1.00 79.94 197 SER A C 1
ATOM 1517 O O . SER A 1 197 ? 3.285 -13.232 -3.594 1.00 79.94 197 SER A O 1
ATOM 1519 N N . ARG A 1 198 ? 3.469 -12.868 -1.398 1.00 75.19 198 ARG A N 1
AT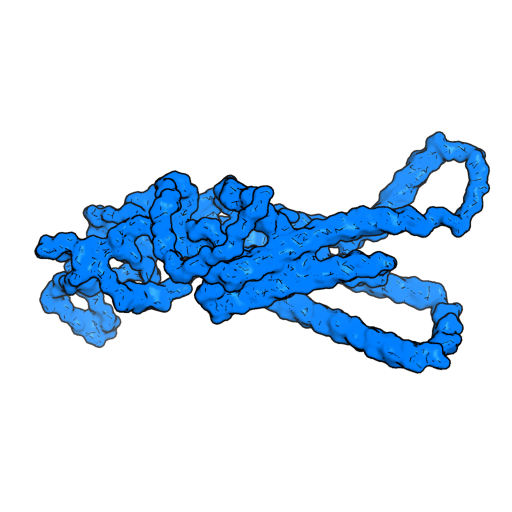OM 1520 C CA . ARG A 1 198 ? 4.909 -12.606 -1.456 1.00 75.19 198 ARG A CA 1
ATOM 1521 C C . ARG A 1 198 ? 5.729 -13.889 -1.539 1.00 75.19 198 ARG A C 1
ATOM 1523 O O . ARG A 1 198 ? 6.735 -13.909 -2.250 1.00 75.19 198 ARG A O 1
ATOM 1530 N N . ALA A 1 199 ? 5.310 -14.923 -0.808 1.00 80.19 199 ALA A N 1
ATOM 1531 C CA . ALA A 1 199 ? 5.934 -16.245 -0.835 1.00 80.19 199 ALA A CA 1
ATOM 1532 C C . ALA A 1 199 ? 5.803 -16.919 -2.212 1.00 80.19 199 ALA A C 1
ATOM 1534 O O . ALA A 1 199 ? 6.639 -17.742 -2.571 1.00 80.19 199 ALA A O 1
ATOM 1535 N N . ASN A 1 200 ? 4.795 -16.524 -2.994 1.00 78.75 200 ASN A N 1
ATOM 1536 C CA . ASN A 1 200 ? 4.566 -16.981 -4.359 1.00 78.75 200 ASN A CA 1
ATOM 1537 C C . ASN A 1 200 ? 4.694 -15.793 -5.325 1.00 78.75 200 ASN A C 1
ATOM 1539 O O . ASN A 1 200 ? 3.694 -15.133 -5.578 1.00 78.75 200 ASN A O 1
ATOM 1543 N N . PRO A 1 201 ? 5.881 -15.506 -5.896 1.00 67.75 201 PRO A N 1
ATOM 1544 C CA . PRO A 1 201 ? 6.105 -14.325 -6.741 1.00 67.75 201 PRO A CA 1
ATOM 1545 C C . PRO A 1 201 ? 5.145 -14.199 -7.935 1.00 67.75 201 PRO A C 1
ATOM 1547 O O . PRO A 1 201 ? 4.941 -13.107 -8.447 1.00 67.75 201 PRO A O 1
ATOM 1550 N N . SER A 1 202 ? 4.543 -15.304 -8.376 1.00 67.62 202 SER A N 1
ATOM 1551 C CA . SER A 1 202 ? 3.520 -15.333 -9.425 1.00 67.62 202 SER A CA 1
ATOM 1552 C C . SER A 1 202 ? 2.131 -14.867 -8.968 1.00 67.62 202 SER A C 1
ATOM 1554 O O . SER A 1 202 ? 1.280 -14.588 -9.807 1.00 67.62 202 SER A O 1
ATOM 1556 N N . ALA A 1 203 ? 1.872 -14.800 -7.661 1.00 63.38 203 ALA A N 1
ATOM 1557 C CA . ALA A 1 203 ? 0.539 -14.593 -7.100 1.00 63.38 203 ALA A CA 1
ATOM 1558 C C . ALA A 1 203 ? 0.158 -13.114 -6.918 1.00 63.38 203 ALA A C 1
ATOM 1560 O O . ALA A 1 203 ? -1.020 -12.819 -6.728 1.00 63.38 203 ALA A O 1
ATOM 1561 N N . GLY A 1 204 ? 1.109 -12.177 -6.986 1.00 65.62 204 GLY A N 1
ATOM 1562 C CA . GLY A 1 204 ? 0.785 -10.751 -6.954 1.00 65.62 204 GLY A CA 1
ATOM 1563 C C . GLY A 1 204 ? 1.958 -9.836 -6.628 1.00 65.62 204 GLY A C 1
ATOM 1564 O O . GLY A 1 204 ? 2.936 -10.236 -5.998 1.00 65.62 204 GLY A O 1
ATOM 1565 N N . PHE A 1 205 ? 1.818 -8.575 -7.032 1.00 69.62 205 PHE A N 1
ATOM 1566 C CA . PHE A 1 205 ? 2.805 -7.519 -6.826 1.00 69.62 205 PHE A CA 1
ATOM 1567 C C . PHE A 1 205 ? 2.124 -6.303 -6.200 1.00 69.62 205 PHE A C 1
ATOM 1569 O O . PHE A 1 205 ? 1.023 -5.927 -6.600 1.00 69.62 205 PHE A O 1
ATOM 1576 N N . TYR A 1 206 ? 2.781 -5.658 -5.231 1.00 72.69 206 TYR A N 1
ATOM 1577 C CA . TYR A 1 206 ? 2.295 -4.376 -4.707 1.00 72.69 206 TYR A CA 1
ATOM 1578 C C . TYR A 1 206 ? 2.323 -3.299 -5.793 1.00 72.69 206 TYR A C 1
ATOM 1580 O O . TYR A 1 206 ? 1.371 -2.540 -5.972 1.00 72.69 206 TYR A O 1
ATOM 1588 N N . SER A 1 207 ? 3.418 -3.289 -6.550 1.00 79.06 207 SER A N 1
ATOM 1589 C CA . SER A 1 207 ? 3.538 -2.537 -7.778 1.00 79.06 207 SER A CA 1
ATOM 1590 C C . SER A 1 207 ? 4.299 -3.352 -8.813 1.00 79.06 207 SER A C 1
ATOM 1592 O O . SER A 1 207 ? 5.299 -3.988 -8.484 1.00 79.06 207 SER A O 1
ATOM 1594 N N . LYS A 1 208 ? 3.843 -3.311 -10.062 1.00 81.50 208 LYS A N 1
ATOM 1595 C CA . LYS A 1 208 ? 4.495 -3.958 -11.192 1.00 81.50 208 LYS A CA 1
ATOM 1596 C C . LYS A 1 208 ? 4.813 -2.910 -12.241 1.00 81.50 208 LYS A C 1
ATOM 1598 O O . LYS A 1 208 ? 3.962 -2.130 -12.668 1.00 81.50 208 LYS A O 1
ATOM 1603 N N . LEU A 1 209 ? 6.085 -2.872 -12.600 1.00 83.25 209 LEU A N 1
ATOM 1604 C CA . LEU A 1 209 ? 6.588 -2.060 -13.692 1.00 83.25 209 LEU A CA 1
ATOM 1605 C C . LEU A 1 209 ? 6.644 -2.940 -14.936 1.00 83.25 209 LEU A C 1
ATOM 1607 O O . LEU A 1 209 ? 6.977 -4.122 -14.857 1.00 83.25 209 LEU A O 1
ATOM 1611 N N . SER A 1 210 ? 6.327 -2.349 -16.074 1.00 85.44 210 SER A N 1
ATOM 1612 C CA . SER A 1 210 ? 6.422 -2.979 -17.383 1.00 85.44 210 SER A CA 1
ATOM 1613 C C . SER A 1 210 ? 7.150 -2.040 -18.329 1.00 85.44 210 SER A C 1
ATOM 1615 O O . SER A 1 210 ? 6.984 -0.820 -18.251 1.00 85.44 210 SER A O 1
ATOM 1617 N N . VAL A 1 211 ? 7.981 -2.610 -19.195 1.00 87.25 211 VAL A N 1
ATOM 1618 C CA . VAL A 1 211 ? 8.552 -1.875 -20.321 1.00 87.25 211 VAL A CA 1
ATOM 1619 C C . VAL A 1 211 ? 7.550 -1.946 -21.463 1.00 87.25 211 VAL A C 1
ATOM 1621 O O . VAL A 1 211 ? 7.023 -3.013 -21.767 1.00 87.25 211 VAL A O 1
ATOM 1624 N N . VAL A 1 212 ? 7.266 -0.801 -22.069 1.00 87.19 212 VAL A N 1
ATOM 1625 C CA . VAL A 1 212 ? 6.389 -0.685 -23.233 1.00 87.19 212 VAL A CA 1
ATOM 1626 C C . VAL A 1 212 ? 7.133 -0.019 -24.382 1.00 87.19 212 VAL A C 1
ATOM 1628 O O . VAL A 1 212 ? 7.963 0.869 -24.162 1.00 87.19 212 VAL A O 1
ATOM 1631 N N . ASN A 1 213 ? 6.748 -0.386 -25.608 1.00 89.12 213 ASN A N 1
ATOM 1632 C CA . ASN A 1 213 ? 7.436 -0.038 -26.859 1.00 89.12 213 ASN A CA 1
ATOM 1633 C C . ASN A 1 213 ? 8.843 -0.658 -26.931 1.00 89.12 213 ASN A C 1
ATOM 1635 O O . ASN A 1 213 ? 9.072 -1.693 -26.319 1.00 89.12 213 ASN A O 1
ATOM 1639 N N . GLY A 1 214 ? 9.757 -0.049 -27.691 1.00 87.50 214 GLY A N 1
ATOM 1640 C CA . GLY A 1 214 ? 10.998 -0.701 -28.109 1.00 87.50 214 GLY A CA 1
ATOM 1641 C C . GLY A 1 214 ? 10.756 -1.685 -29.247 1.00 87.50 214 GLY A C 1
ATOM 1642 O O . GLY A 1 214 ? 9.611 -1.915 -29.645 1.00 87.50 214 GLY A O 1
ATOM 1643 N N . THR A 1 215 ? 11.836 -2.237 -29.785 1.00 91.50 215 THR A N 1
ATOM 1644 C CA . THR A 1 215 ? 11.739 -3.260 -30.834 1.00 91.50 215 THR A CA 1
ATOM 1645 C C . THR A 1 215 ? 11.735 -4.647 -30.197 1.00 91.50 215 THR A C 1
ATOM 1647 O O . THR A 1 215 ? 10.801 -5.416 -30.408 1.00 91.50 215 THR A O 1
ATOM 1650 N N . CYS A 1 216 ? 12.722 -4.918 -29.345 1.00 90.94 216 CYS A N 1
ATOM 1651 C CA . CYS A 1 216 ? 12.912 -6.153 -28.593 1.00 90.94 216 CYS A CA 1
ATOM 1652 C C . CYS A 1 216 ? 13.470 -5.847 -27.189 1.00 90.94 216 CYS A C 1
ATOM 1654 O O . CYS A 1 216 ? 14.609 -6.209 -26.880 1.00 90.94 216 CYS A O 1
ATOM 1656 N N . PRO A 1 217 ? 12.691 -5.164 -26.328 1.00 89.88 217 PRO A N 1
ATOM 1657 C CA . PRO A 1 217 ? 13.157 -4.751 -25.013 1.00 89.88 217 PRO A CA 1
ATOM 1658 C C . PRO A 1 217 ? 13.332 -5.931 -24.051 1.00 89.88 217 PRO A C 1
ATOM 1660 O O . PRO A 1 217 ? 12.454 -6.783 -23.892 1.00 89.88 217 PRO A O 1
ATOM 1663 N N . VAL A 1 218 ? 14.434 -5.910 -23.313 1.00 87.75 218 VAL A N 1
ATOM 1664 C CA . VAL A 1 218 ? 14.756 -6.824 -22.220 1.00 87.75 218 VAL A CA 1
ATOM 1665 C C . VAL A 1 218 ? 15.287 -5.991 -21.063 1.00 87.75 218 VAL A C 1
ATOM 1667 O O . VAL A 1 218 ? 16.274 -5.274 -21.197 1.00 87.75 218 VAL A O 1
ATOM 1670 N N . VAL A 1 219 ? 14.619 -6.046 -19.914 1.00 85.88 219 VAL A N 1
ATOM 1671 C CA . VAL A 1 219 ? 15.150 -5.419 -18.694 1.00 85.88 219 VAL A CA 1
ATOM 1672 C C . VAL A 1 219 ? 16.368 -6.208 -18.240 1.00 85.88 219 VAL A C 1
ATOM 1674 O O . VAL A 1 219 ? 16.322 -7.428 -18.308 1.00 85.88 219 VAL A O 1
ATOM 1677 N N . VAL A 1 220 ? 17.415 -5.519 -17.791 1.00 84.75 220 VAL A N 1
ATOM 1678 C CA . VAL A 1 220 ? 18.641 -6.125 -17.259 1.00 84.75 220 VAL A CA 1
ATOM 1679 C C . VAL A 1 220 ? 19.070 -5.429 -15.965 1.00 84.75 220 VAL A C 1
ATOM 1681 O O . VAL A 1 220 ? 18.787 -4.248 -15.761 1.00 84.75 220 VAL A O 1
ATOM 1684 N N . ASP A 1 221 ? 19.773 -6.142 -15.086 1.00 77.94 221 ASP A N 1
ATOM 1685 C CA . ASP A 1 221 ? 20.306 -5.572 -13.837 1.00 77.94 221 ASP A CA 1
ATOM 1686 C C . ASP A 1 221 ? 21.349 -4.462 -14.059 1.00 77.94 221 ASP A C 1
ATOM 1688 O O . ASP A 1 221 ? 21.409 -3.496 -13.298 1.00 77.94 221 ASP A O 1
ATOM 1692 N N . GLU A 1 222 ? 22.177 -4.592 -15.096 1.00 83.19 222 GLU A N 1
ATOM 1693 C CA . GLU A 1 222 ? 23.184 -3.599 -15.465 1.00 83.19 222 GLU A CA 1
ATOM 1694 C C . GLU A 1 222 ? 23.517 -3.664 -16.959 1.00 83.19 222 GLU A C 1
ATOM 1696 O O . GLU A 1 222 ? 23.458 -4.722 -17.592 1.00 83.19 222 GLU A O 1
ATOM 1701 N N . CYS A 1 223 ? 23.914 -2.524 -17.527 1.00 82.94 223 CYS A N 1
ATOM 1702 C CA . CYS A 1 223 ? 24.364 -2.451 -18.911 1.00 82.94 223 CYS A CA 1
ATOM 1703 C C . CYS A 1 223 ? 25.715 -3.149 -19.087 1.00 82.94 223 CYS A C 1
ATOM 1705 O O . CYS A 1 223 ? 26.778 -2.562 -18.878 1.00 82.94 223 CYS A O 1
ATOM 1707 N N . ARG A 1 224 ? 25.678 -4.413 -19.513 1.00 80.12 224 ARG A N 1
ATOM 1708 C CA . ARG A 1 224 ? 26.860 -5.154 -19.968 1.00 80.12 224 ARG A CA 1
ATOM 1709 C C . ARG A 1 224 ? 26.933 -5.135 -21.488 1.00 80.12 224 ARG A C 1
ATOM 1711 O O . ARG A 1 224 ? 25.910 -5.169 -22.161 1.00 80.12 224 ARG A O 1
ATOM 1718 N N . LYS A 1 225 ? 28.147 -5.119 -22.037 1.00 73.75 225 LYS A N 1
ATOM 1719 C CA . LYS A 1 225 ? 28.339 -5.365 -23.470 1.00 73.75 225 LYS A CA 1
ATOM 1720 C C . LYS A 1 225 ? 27.847 -6.781 -23.770 1.00 73.75 225 LYS A C 1
ATOM 1722 O O . LYS A 1 225 ? 28.340 -7.735 -23.164 1.00 73.75 225 LYS A O 1
ATOM 1727 N N . LEU A 1 226 ? 26.854 -6.898 -24.643 1.00 69.69 226 LEU A N 1
ATOM 1728 C CA . LEU A 1 226 ? 26.381 -8.194 -25.108 1.00 69.69 226 LEU A CA 1
ATOM 1729 C C . LEU A 1 226 ? 27.406 -8.796 -26.068 1.00 69.69 226 LEU A C 1
ATOM 1731 O O . LEU A 1 226 ? 28.198 -8.089 -26.686 1.00 69.69 226 LEU A O 1
AT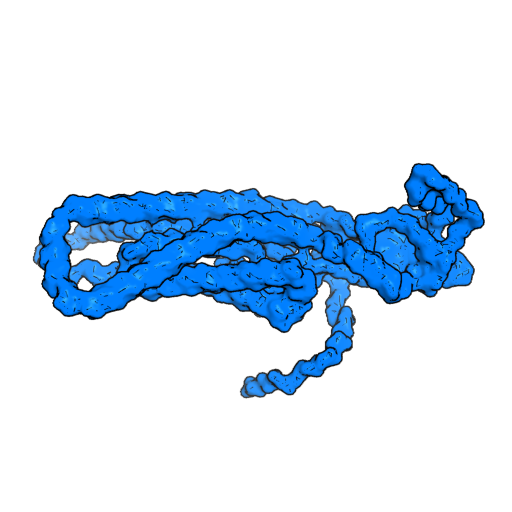OM 1735 N N . ILE A 1 227 ? 27.416 -10.122 -26.148 1.00 71.69 227 ILE A N 1
ATOM 1736 C CA . ILE A 1 227 ? 28.210 -10.830 -27.158 1.00 71.69 227 ILE A CA 1
ATOM 1737 C C . ILE A 1 227 ? 27.463 -10.802 -28.496 1.00 71.69 227 ILE A C 1
ATOM 1739 O O . ILE A 1 227 ? 28.105 -10.763 -29.538 1.00 71.69 227 ILE A O 1
ATOM 1743 N N . ASP A 1 228 ? 26.130 -10.732 -28.452 1.00 78.06 228 ASP A N 1
ATOM 1744 C CA . ASP A 1 228 ? 25.244 -10.865 -29.605 1.00 78.06 228 ASP A CA 1
ATOM 1745 C C . ASP A 1 228 ? 24.382 -9.608 -29.778 1.00 78.06 228 ASP A C 1
ATOM 1747 O O . ASP A 1 228 ? 23.983 -8.987 -28.792 1.00 78.06 228 ASP A O 1
ATOM 1751 N N . VAL A 1 229 ? 24.126 -9.233 -31.036 1.00 85.50 229 VAL A N 1
ATOM 1752 C CA . VAL A 1 229 ? 23.314 -8.063 -31.412 1.00 85.50 229 VAL A CA 1
ATOM 1753 C C . VAL A 1 229 ? 21.986 -8.505 -32.023 1.00 85.50 229 VAL A C 1
ATOM 1755 O O . VAL A 1 229 ? 21.880 -9.600 -32.575 1.00 85.50 229 VAL A O 1
ATOM 1758 N N . GLY A 1 230 ? 20.986 -7.627 -31.976 1.00 87.50 230 GLY A N 1
ATOM 1759 C CA . GLY A 1 230 ? 19.645 -7.875 -32.499 1.00 87.50 230 GLY A CA 1
ATOM 1760 C C . GLY A 1 230 ? 18.635 -8.302 -31.436 1.00 87.50 230 GLY A C 1
ATOM 1761 O O . GLY A 1 230 ? 18.852 -8.140 -30.235 1.00 87.50 230 GLY A O 1
ATOM 1762 N N . CYS A 1 231 ? 17.496 -8.817 -31.893 1.00 89.88 231 CYS A N 1
ATOM 1763 C CA . CYS A 1 231 ? 16.421 -9.315 -31.042 1.00 89.88 231 CYS A CA 1
ATOM 1764 C C . CYS A 1 231 ? 16.776 -10.680 -30.450 1.00 89.88 231 CYS A C 1
ATOM 1766 O O . CYS A 1 231 ? 16.730 -11.683 -31.158 1.00 89.88 231 CYS A O 1
ATOM 1768 N N . LEU A 1 232 ? 17.103 -10.713 -29.157 1.00 82.69 232 LEU A N 1
ATOM 1769 C CA . LEU A 1 232 ? 17.450 -11.940 -28.438 1.00 82.69 232 LEU A CA 1
ATOM 1770 C C . LEU A 1 232 ? 16.325 -12.986 -28.517 1.00 82.69 232 LEU A C 1
ATOM 1772 O O . LEU A 1 232 ? 15.153 -12.665 -28.331 1.00 82.69 232 LEU A O 1
ATOM 1776 N N . THR A 1 233 ? 16.690 -14.246 -28.744 1.00 83.69 233 THR A N 1
ATOM 1777 C CA . THR A 1 233 ? 15.769 -15.392 -28.726 1.00 83.69 233 THR A CA 1
ATOM 1778 C C . THR A 1 233 ? 15.122 -15.619 -27.355 1.00 83.69 233 THR A C 1
ATOM 1780 O O . THR A 1 233 ? 15.745 -15.401 -26.311 1.00 83.69 233 THR A O 1
ATOM 1783 N N . ASP A 1 234 ? 13.894 -16.158 -27.354 1.00 74.50 234 ASP A N 1
ATOM 1784 C CA . ASP A 1 234 ? 13.080 -16.423 -26.153 1.00 74.50 234 ASP A CA 1
ATOM 1785 C C . ASP A 1 234 ? 13.843 -17.165 -25.044 1.00 74.50 234 ASP A C 1
ATOM 1787 O O . ASP A 1 234 ? 13.701 -16.843 -23.864 1.00 74.50 234 ASP A O 1
ATOM 1791 N N . SER A 1 235 ? 14.693 -18.141 -25.389 1.00 72.38 235 SER A N 1
ATOM 1792 C CA . SER A 1 235 ? 15.479 -18.893 -24.401 1.00 72.38 235 SER A CA 1
ATOM 1793 C C . SER A 1 235 ? 16.444 -17.994 -23.630 1.00 72.38 235 SER A C 1
ATOM 1795 O O . SER A 1 235 ? 16.521 -18.075 -22.405 1.00 72.38 235 SER A O 1
ATOM 1797 N N . ARG A 1 236 ? 17.137 -17.085 -24.318 1.00 69.81 236 ARG A N 1
ATOM 1798 C CA . ARG A 1 236 ? 18.076 -16.157 -23.680 1.00 69.81 236 ARG A CA 1
ATOM 1799 C C . ARG A 1 236 ? 17.380 -14.997 -23.006 1.00 69.81 236 ARG A C 1
ATOM 1801 O O . ARG A 1 236 ? 17.808 -14.580 -21.933 1.00 69.81 236 A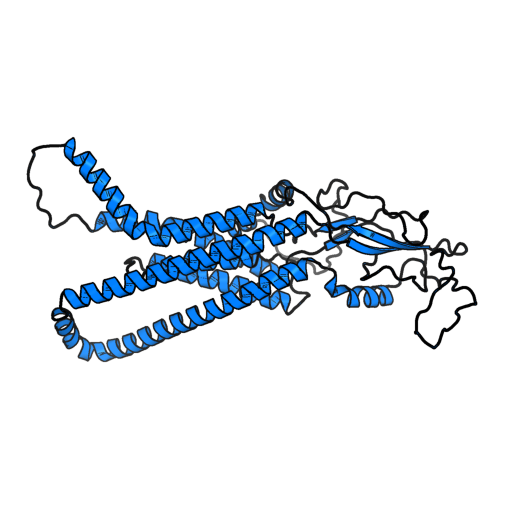RG A O 1
ATOM 1808 N N . GLN A 1 237 ? 16.295 -14.513 -23.600 1.00 69.75 237 GLN A N 1
ATOM 1809 C CA . GLN A 1 237 ? 15.439 -13.531 -22.957 1.00 69.75 237 GLN A CA 1
ATOM 1810 C C . GLN A 1 237 ? 14.904 -14.086 -21.636 1.00 69.75 237 GLN A C 1
ATOM 1812 O O . GLN A 1 237 ? 14.905 -13.372 -20.639 1.00 69.75 237 GLN A O 1
ATOM 1817 N N . SER A 1 238 ? 14.537 -15.371 -21.592 1.00 70.56 238 SER A N 1
ATOM 1818 C CA . SER A 1 238 ? 14.122 -16.032 -20.358 1.00 70.56 238 SER A CA 1
ATOM 1819 C C . SER A 1 238 ? 15.265 -16.158 -19.349 1.00 70.56 238 SER A C 1
ATOM 1821 O O . SER A 1 238 ? 15.036 -15.909 -18.174 1.00 70.56 238 SER A O 1
ATOM 1823 N N . ASP A 1 239 ? 16.498 -16.456 -19.768 1.00 70.00 239 ASP A N 1
ATOM 1824 C CA . ASP A 1 239 ? 17.645 -16.556 -18.854 1.00 70.00 239 ASP A CA 1
ATOM 1825 C C . ASP A 1 239 ? 18.070 -15.204 -18.267 1.00 70.00 239 ASP A C 1
ATOM 1827 O O . ASP A 1 239 ? 18.442 -15.140 -17.091 1.00 70.00 239 ASP A O 1
ATOM 1831 N N . LEU A 1 240 ? 17.999 -14.134 -19.063 1.00 66.44 240 LEU A N 1
ATOM 1832 C CA . LEU A 1 240 ? 18.205 -12.761 -18.599 1.00 66.44 240 LEU A CA 1
ATOM 1833 C C . LEU A 1 240 ? 17.053 -12.368 -17.665 1.00 66.44 240 LEU A C 1
ATOM 1835 O O . LEU A 1 240 ? 17.255 -12.224 -16.461 1.00 66.44 240 LEU A O 1
ATOM 1839 N N . SER A 1 241 ? 15.815 -12.411 -18.165 1.00 65.31 241 SER A N 1
ATOM 1840 C CA . SER A 1 241 ? 14.615 -12.016 -17.421 1.00 65.31 241 SER A CA 1
ATOM 1841 C C . SER A 1 241 ? 14.393 -12.810 -16.123 1.00 65.31 241 SER A C 1
ATOM 1843 O O . SER A 1 241 ? 13.865 -12.268 -15.150 1.00 65.31 241 SER A O 1
ATOM 1845 N N . ARG A 1 242 ? 14.808 -14.084 -16.058 1.00 59.47 242 ARG A N 1
ATOM 1846 C CA . ARG A 1 242 ? 14.687 -14.935 -14.861 1.00 59.47 242 ARG A CA 1
ATOM 1847 C C . ARG A 1 242 ? 15.706 -14.586 -13.780 1.00 59.47 242 ARG A C 1
ATOM 1849 O O . ARG A 1 242 ? 15.413 -14.808 -12.605 1.00 59.47 242 ARG A O 1
ATOM 1856 N N . ARG A 1 243 ? 16.868 -14.023 -14.131 1.00 56.00 243 ARG A N 1
ATOM 1857 C CA . ARG A 1 243 ? 17.772 -13.407 -13.140 1.00 56.00 243 ARG A CA 1
ATOM 1858 C C . ARG A 1 243 ? 17.214 -12.073 -12.641 1.00 56.00 243 ARG A C 1
ATOM 1860 O O . ARG A 1 243 ? 17.380 -11.751 -11.469 1.00 56.00 243 ARG A O 1
ATOM 1867 N N . ASP A 1 244 ? 16.427 -11.407 -13.478 1.00 52.94 244 ASP A N 1
ATOM 1868 C CA . ASP A 1 244 ? 15.884 -10.073 -13.241 1.00 52.94 244 ASP A CA 1
ATOM 1869 C C . ASP A 1 244 ? 14.551 -10.057 -12.443 1.00 52.94 244 ASP A C 1
ATOM 1871 O O . ASP A 1 244 ? 13.967 -9.004 -12.217 1.00 52.94 244 ASP A O 1
ATOM 1875 N N . LEU A 1 245 ? 14.060 -11.171 -11.878 1.00 53.47 245 LEU A N 1
ATOM 1876 C CA . LEU A 1 245 ? 12.863 -11.192 -10.993 1.00 53.47 245 LEU A CA 1
ATOM 1877 C C . LEU A 1 245 ? 12.917 -10.205 -9.788 1.00 53.47 245 LEU A C 1
ATOM 1879 O O . LEU A 1 245 ? 11.912 -10.006 -9.099 1.00 53.47 245 LEU A O 1
ATOM 1883 N N . ASN A 1 246 ? 14.062 -9.557 -9.541 1.00 54.38 246 ASN A N 1
ATOM 1884 C CA . ASN A 1 246 ? 14.297 -8.585 -8.475 1.00 54.38 246 ASN A CA 1
ATOM 1885 C C . ASN A 1 246 ? 14.251 -7.095 -8.890 1.00 54.38 246 ASN A C 1
ATOM 1887 O O . ASN A 1 246 ? 14.330 -6.241 -8.001 1.00 54.38 246 ASN A O 1
ATOM 1891 N N . TRP A 1 247 ? 14.102 -6.721 -10.173 1.00 60.47 247 TRP A N 1
ATOM 1892 C CA . TRP A 1 247 ? 14.181 -5.292 -10.554 1.00 60.47 247 TRP A CA 1
ATOM 1893 C C . TRP A 1 247 ? 12.956 -4.463 -10.163 1.00 60.47 247 TRP A C 1
ATOM 1895 O O . TRP A 1 247 ? 13.071 -3.232 -10.095 1.00 60.47 247 TRP A O 1
ATOM 1905 N N . HIS A 1 248 ? 11.820 -5.102 -9.850 1.00 60.69 248 HIS A N 1
ATOM 1906 C CA . HIS A 1 248 ? 10.651 -4.450 -9.261 1.00 60.69 248 HIS A CA 1
ATOM 1907 C C . HIS A 1 248 ? 11.064 -3.789 -7.937 1.00 60.69 248 HIS A C 1
ATOM 1909 O O . HIS A 1 248 ? 11.070 -4.401 -6.877 1.00 60.69 248 HIS A O 1
ATOM 1915 N N . SER A 1 249 ? 11.466 -2.522 -8.000 1.00 47.97 249 SER A N 1
ATOM 1916 C CA . SER A 1 249 ? 11.983 -1.717 -6.886 1.00 47.97 249 SER A CA 1
ATOM 1917 C C . SER A 1 249 ? 11.008 -1.582 -5.729 1.00 47.97 249 SER A C 1
ATOM 1919 O O . SER A 1 249 ? 11.394 -1.432 -4.574 1.00 47.97 249 SER A O 1
ATOM 1921 N N . THR A 1 250 ? 9.731 -1.726 -6.039 1.00 51.88 250 THR A N 1
ATOM 1922 C CA . THR A 1 250 ? 8.624 -1.800 -5.100 1.00 51.88 250 THR A CA 1
ATOM 1923 C C . THR A 1 250 ? 8.548 -3.110 -4.341 1.00 51.88 250 THR A C 1
ATOM 1925 O O . THR A 1 250 ? 7.883 -3.145 -3.311 1.00 51.88 250 THR A O 1
ATOM 1928 N N . ASN A 1 251 ? 9.295 -4.146 -4.733 1.00 54.44 251 ASN A N 1
ATOM 1929 C CA . ASN A 1 251 ? 9.538 -5.291 -3.866 1.00 54.44 251 ASN A CA 1
ATOM 1930 C C . ASN A 1 251 ? 10.391 -4.917 -2.660 1.00 54.44 251 ASN A C 1
ATOM 1932 O O . ASN A 1 251 ? 10.227 -5.597 -1.665 1.00 54.44 251 ASN A O 1
ATOM 1936 N N . MET A 1 252 ? 11.245 -3.880 -2.699 1.00 57.53 252 MET A N 1
ATOM 1937 C CA . MET A 1 252 ? 12.051 -3.456 -1.537 1.00 57.53 252 MET A CA 1
ATOM 1938 C C . MET A 1 252 ? 11.237 -2.630 -0.539 1.00 57.53 252 MET A C 1
ATOM 1940 O O . MET A 1 252 ? 11.362 -2.850 0.658 1.00 57.53 252 MET A O 1
ATOM 1944 N N . ILE A 1 253 ? 10.377 -1.726 -1.021 1.00 64.38 253 ILE A N 1
ATOM 1945 C CA . ILE A 1 253 ? 9.439 -0.967 -0.172 1.00 64.38 253 ILE A CA 1
ATOM 1946 C C . ILE A 1 253 ? 8.333 -1.880 0.330 1.00 64.38 253 ILE A C 1
ATOM 1948 O O . ILE A 1 253 ? 8.062 -1.928 1.521 1.00 64.38 253 ILE A O 1
ATOM 1952 N N . GLY A 1 254 ? 7.778 -2.697 -0.564 1.00 61.66 254 GLY A N 1
ATOM 1953 C CA . GLY A 1 254 ? 6.917 -3.802 -0.190 1.00 61.66 254 GLY A CA 1
ATOM 1954 C C . GLY A 1 254 ? 7.602 -4.710 0.826 1.00 61.66 254 GLY A C 1
ATOM 1955 O O . GLY A 1 254 ? 6.953 -5.072 1.791 1.00 61.66 254 GLY A O 1
ATOM 1956 N N . LEU A 1 255 ? 8.900 -5.030 0.691 1.00 67.88 255 LEU A N 1
ATOM 1957 C CA . LEU A 1 255 ? 9.624 -5.841 1.679 1.00 67.88 255 LEU A CA 1
ATOM 1958 C C . LEU A 1 255 ? 9.780 -5.121 3.006 1.00 67.88 255 LEU A C 1
ATOM 1960 O O . LEU A 1 255 ? 9.602 -5.759 4.031 1.00 67.88 255 LEU A O 1
ATOM 1964 N N . SER A 1 256 ? 10.189 -3.854 3.006 1.00 72.44 256 SER A N 1
ATOM 1965 C CA . SER A 1 256 ? 10.476 -3.127 4.239 1.00 72.44 256 SER A CA 1
ATOM 1966 C C . SER A 1 256 ? 9.184 -2.833 4.990 1.00 72.44 256 SER A C 1
ATOM 1968 O O . SER A 1 256 ? 9.105 -3.104 6.186 1.00 72.44 256 SER A O 1
ATOM 1970 N N . GLU A 1 257 ? 8.132 -2.409 4.289 1.00 73.81 257 GLU A N 1
ATOM 1971 C CA . GLU A 1 257 ? 6.799 -2.251 4.861 1.00 73.81 257 GLU A CA 1
ATOM 1972 C C . GLU A 1 257 ? 6.201 -3.590 5.290 1.00 73.81 257 GLU A C 1
ATOM 1974 O O . GLU A 1 257 ? 5.651 -3.672 6.386 1.00 73.81 257 GLU A O 1
ATOM 1979 N N . LEU A 1 258 ? 6.327 -4.654 4.489 1.00 69.56 258 LEU A N 1
ATOM 1980 C CA . LEU A 1 258 ? 5.846 -5.988 4.855 1.00 69.56 258 LEU A CA 1
ATOM 1981 C C . LEU A 1 258 ? 6.630 -6.557 6.034 1.00 69.56 258 LEU A C 1
ATOM 1983 O O . LEU A 1 258 ? 6.011 -7.115 6.922 1.00 69.56 258 LEU A O 1
ATOM 1987 N N . ALA A 1 259 ? 7.954 -6.425 6.083 1.00 76.44 259 ALA A N 1
ATOM 1988 C CA . ALA A 1 259 ? 8.780 -6.931 7.177 1.00 76.44 259 ALA A CA 1
ATOM 1989 C C . ALA A 1 259 ? 8.429 -6.225 8.487 1.00 76.44 259 ALA A C 1
ATOM 1991 O O . ALA A 1 259 ? 8.175 -6.883 9.496 1.00 76.44 259 ALA A O 1
ATOM 1992 N N . LEU A 1 260 ? 8.325 -4.894 8.456 1.00 72.19 260 LEU A N 1
ATOM 1993 C CA . LEU A 1 260 ? 7.858 -4.120 9.602 1.00 72.19 260 LEU A CA 1
ATOM 1994 C C . LEU A 1 260 ? 6.410 -4.505 9.972 1.00 72.19 260 LEU A C 1
ATOM 1996 O O . LEU A 1 260 ? 6.090 -4.644 11.154 1.00 72.19 260 LEU A O 1
ATOM 2000 N N . SER A 1 261 ? 5.546 -4.750 8.979 1.00 70.56 261 SER A N 1
ATOM 2001 C CA . SER A 1 261 ? 4.157 -5.164 9.211 1.00 70.56 261 SER A CA 1
ATOM 2002 C C . SER A 1 261 ? 4.105 -6.553 9.833 1.00 70.56 261 SER A C 1
ATOM 2004 O O . SER A 1 261 ? 3.395 -6.743 10.807 1.00 70.56 261 SER A O 1
ATOM 2006 N N . ILE A 1 262 ? 4.903 -7.512 9.359 1.00 73.44 262 ILE A N 1
ATOM 2007 C CA . ILE A 1 262 ? 5.010 -8.865 9.914 1.00 73.44 262 ILE A CA 1
ATOM 2008 C C . ILE A 1 262 ? 5.410 -8.801 11.386 1.00 73.44 262 ILE A C 1
ATOM 2010 O O . ILE A 1 262 ? 4.841 -9.541 12.176 1.00 73.44 262 ILE A O 1
ATOM 2014 N N . VAL A 1 263 ? 6.327 -7.916 11.788 1.00 73.88 263 VAL A N 1
ATOM 2015 C CA . VAL A 1 263 ? 6.700 -7.762 13.206 1.00 73.88 263 VAL A CA 1
ATOM 2016 C C . VAL A 1 263 ? 5.502 -7.301 14.042 1.00 73.88 263 VAL A C 1
ATOM 2018 O O . VAL A 1 263 ? 5.194 -7.894 15.078 1.00 73.88 263 VAL A O 1
ATOM 2021 N N . VAL A 1 264 ? 4.778 -6.284 13.576 1.00 67.88 264 VAL A N 1
ATOM 2022 C CA . VAL A 1 264 ? 3.591 -5.760 14.271 1.00 67.88 264 VAL A CA 1
ATOM 2023 C C . VAL A 1 264 ? 2.446 -6.760 14.273 1.00 67.88 264 VAL A C 1
ATOM 2025 O O . VAL A 1 264 ? 1.735 -6.882 15.266 1.00 67.88 264 VAL A O 1
ATOM 2028 N N . PHE A 1 265 ? 2.282 -7.517 13.198 1.00 66.44 265 PHE A N 1
ATOM 2029 C CA . PHE A 1 265 ? 1.276 -8.557 13.100 1.00 66.44 265 PHE A CA 1
ATOM 2030 C C . PHE A 1 265 ? 1.643 -9.804 13.877 1.00 66.44 265 PHE A C 1
ATOM 2032 O O . PHE A 1 265 ? 0.746 -10.419 14.426 1.00 66.44 265 PHE A O 1
ATOM 2039 N N . ALA A 1 266 ? 2.915 -10.173 13.993 1.00 73.88 266 ALA A N 1
ATOM 2040 C CA . ALA A 1 266 ? 3.341 -11.226 14.903 1.00 73.88 266 ALA A CA 1
ATOM 2041 C C . ALA A 1 266 ? 2.977 -10.826 16.336 1.00 73.88 266 ALA A C 1
ATOM 2043 O O . ALA A 1 266 ? 2.365 -11.607 17.059 1.00 73.88 266 ALA A O 1
ATOM 2044 N N . PHE A 1 267 ? 3.238 -9.571 16.708 1.00 68.75 267 PHE A N 1
ATOM 2045 C CA . PHE A 1 267 ? 2.813 -9.031 17.995 1.00 68.75 267 PHE A CA 1
ATOM 2046 C C . PHE A 1 267 ? 1.281 -9.022 18.145 1.00 68.75 267 PHE A C 1
ATOM 2048 O O . PHE A 1 267 ? 0.745 -9.514 19.134 1.00 68.75 267 PHE A O 1
ATOM 2055 N N . GLY A 1 268 ? 0.556 -8.538 17.137 1.00 63.62 268 GLY A N 1
ATOM 2056 C CA . GLY A 1 268 ? -0.904 -8.508 17.105 1.00 63.62 268 GLY A CA 1
ATOM 2057 C C . GLY A 1 268 ? -1.555 -9.887 17.130 1.00 63.62 268 GLY A C 1
ATOM 2058 O O . GLY A 1 268 ? -2.556 -10.077 17.809 1.00 63.62 268 GLY A O 1
ATOM 2059 N N . ALA A 1 269 ? -0.972 -10.863 16.441 1.00 67.94 269 ALA A N 1
ATOM 2060 C CA . ALA A 1 269 ? -1.399 -12.253 16.419 1.00 67.94 269 ALA A CA 1
ATOM 2061 C C . ALA A 1 269 ? -1.137 -12.915 17.767 1.00 67.94 269 ALA A C 1
ATOM 2063 O O . ALA A 1 269 ? -2.001 -13.634 18.249 1.00 67.94 269 ALA A O 1
ATOM 2064 N N . ILE A 1 270 ? -0.006 -12.631 18.420 1.00 70.88 270 ILE A N 1
ATOM 2065 C CA . ILE A 1 270 ? 0.231 -13.054 19.805 1.00 70.88 270 ILE A CA 1
ATOM 2066 C C . ILE A 1 270 ? -0.858 -12.469 20.710 1.00 70.88 270 ILE A C 1
ATOM 2068 O O . ILE A 1 270 ? -1.475 -13.210 21.471 1.00 70.88 270 ILE A O 1
ATOM 2072 N N . VAL A 1 271 ? -1.169 -11.175 20.585 1.00 63.53 271 VAL A N 1
ATOM 2073 C CA . VAL A 1 271 ? -2.251 -10.532 21.348 1.00 63.53 271 VAL A CA 1
ATOM 2074 C C . VAL A 1 271 ? -3.612 -11.168 21.040 1.00 63.53 271 VAL A C 1
ATOM 2076 O O . VAL A 1 271 ? -4.370 -11.444 21.967 1.00 63.53 271 VAL A O 1
ATOM 2079 N N . LEU A 1 272 ? -3.917 -11.457 19.772 1.00 64.19 272 LEU A N 1
ATOM 2080 C CA . LEU A 1 272 ? -5.162 -12.094 19.342 1.00 64.19 272 LEU A CA 1
ATOM 2081 C C . LEU A 1 272 ? -5.262 -13.531 19.856 1.00 64.19 272 LEU A C 1
ATOM 2083 O O . LEU A 1 272 ? -6.304 -13.910 20.367 1.00 64.19 272 LEU A O 1
ATOM 2087 N N . VAL A 1 273 ? -4.199 -14.328 19.755 1.00 71.12 273 VAL A N 1
ATOM 2088 C CA . VAL A 1 273 ? -4.145 -15.705 20.263 1.00 71.12 273 VAL A CA 1
ATOM 2089 C C . VAL A 1 273 ? -4.305 -15.703 21.774 1.00 71.12 273 VAL A C 1
ATOM 2091 O O . VAL A 1 273 ? -5.090 -16.487 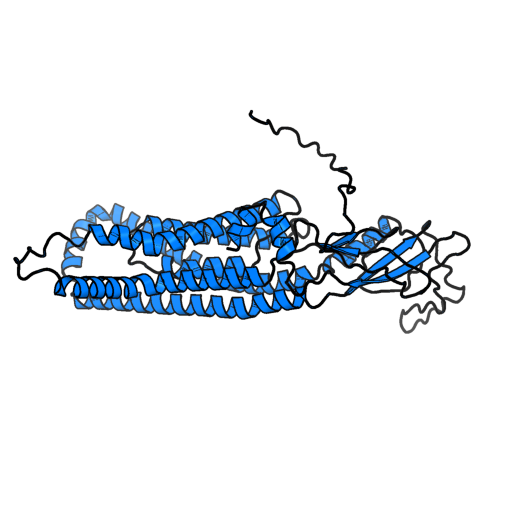22.293 1.00 71.12 273 VAL A O 1
ATOM 2094 N N . VAL A 1 274 ? -3.645 -14.787 22.484 1.00 66.94 274 VAL A N 1
ATOM 2095 C CA . VAL A 1 274 ? -3.846 -14.606 23.925 1.00 66.94 274 VAL A CA 1
ATOM 2096 C C . VAL A 1 274 ? -5.295 -14.207 24.213 1.00 66.94 274 VAL A C 1
ATOM 2098 O O . VAL A 1 274 ? -5.912 -14.780 25.106 1.00 66.94 274 VAL A O 1
ATOM 2101 N N . ALA A 1 275 ? -5.883 -13.289 23.444 1.00 60.38 275 ALA A N 1
ATOM 2102 C CA . ALA A 1 275 ? -7.272 -12.872 23.613 1.00 60.38 275 ALA A CA 1
ATOM 2103 C C . ALA A 1 275 ? -8.264 -14.011 23.327 1.00 60.38 275 ALA A C 1
ATOM 2105 O O . ALA A 1 275 ? -9.169 -14.237 24.125 1.00 60.38 275 ALA A O 1
ATOM 2106 N N . LEU A 1 276 ? -8.081 -14.764 22.242 1.00 69.88 276 LEU A N 1
ATOM 2107 C CA . LEU A 1 276 ? -8.897 -15.917 21.863 1.00 69.88 276 LEU A CA 1
ATOM 2108 C C . LEU A 1 276 ? -8.733 -17.065 22.852 1.00 69.88 276 LEU A C 1
ATOM 2110 O O . LEU A 1 276 ? -9.728 -17.674 23.226 1.00 69.88 276 LEU A O 1
ATOM 2114 N N . TYR A 1 277 ? -7.517 -17.328 23.330 1.00 74.56 277 TYR A N 1
ATOM 2115 C CA . TYR A 1 277 ? -7.260 -18.293 24.393 1.00 74.56 277 TYR A CA 1
ATOM 2116 C C . TYR A 1 277 ? -7.956 -17.871 25.684 1.00 74.56 277 TYR A C 1
ATOM 2118 O O . TYR A 1 277 ? -8.610 -18.691 26.315 1.00 74.56 277 TYR A O 1
ATOM 2126 N N . VAL A 1 278 ? -7.902 -16.587 26.054 1.00 63.31 278 VAL A N 1
ATOM 2127 C CA . VAL A 1 278 ? -8.644 -16.053 27.204 1.00 63.31 278 VAL A CA 1
ATOM 2128 C C . VAL A 1 278 ? -10.147 -16.193 26.986 1.00 63.31 278 VAL A C 1
ATOM 2130 O O . VAL A 1 278 ? -10.843 -16.609 27.903 1.00 63.31 278 VAL A O 1
ATOM 2133 N N . VAL A 1 279 ? -10.667 -15.903 25.794 1.00 67.31 279 VAL A N 1
ATOM 2134 C CA . VAL A 1 279 ? -12.090 -16.069 25.468 1.00 67.31 279 VAL A CA 1
ATOM 2135 C C . VAL A 1 279 ? -12.491 -17.540 25.524 1.00 67.31 279 VAL A C 1
ATOM 2137 O O . VAL A 1 279 ? -13.495 -17.852 26.149 1.00 67.31 279 VAL A O 1
ATOM 2140 N N . PHE A 1 280 ? -11.710 -18.454 24.951 1.00 73.38 280 PHE A N 1
ATOM 2141 C CA . PHE A 1 280 ? -11.963 -19.893 24.983 1.00 73.38 280 PHE A CA 1
ATOM 2142 C C . PHE A 1 280 ? -11.840 -20.456 26.398 1.00 73.38 280 PHE A C 1
ATOM 2144 O O . PHE A 1 280 ? -12.672 -21.257 26.810 1.00 73.38 280 PHE A O 1
ATOM 2151 N N . ALA A 1 281 ? -10.865 -19.998 27.183 1.00 64.56 281 ALA A N 1
ATOM 2152 C CA . ALA A 1 281 ? -10.732 -20.322 28.597 1.00 64.56 281 ALA A CA 1
ATOM 2153 C C . ALA A 1 281 ? -11.926 -19.783 29.388 1.00 64.56 281 ALA A C 1
ATOM 2155 O O . ALA A 1 281 ? -12.480 -20.502 30.207 1.00 64.56 281 ALA A O 1
ATOM 2156 N N . VAL A 1 282 ? -12.392 -18.564 29.104 1.00 67.88 282 VAL A N 1
ATOM 2157 C CA . VAL A 1 282 ? -13.607 -17.993 29.698 1.00 67.88 282 VAL A CA 1
ATOM 2158 C C . VAL A 1 282 ? -14.842 -18.773 29.265 1.00 67.88 282 VAL A C 1
ATOM 2160 O O . VAL A 1 282 ? -15.662 -19.053 30.121 1.00 67.88 282 VAL A O 1
ATOM 2163 N N . PHE A 1 283 ? -14.981 -19.188 28.007 1.00 74.19 283 PHE A N 1
ATOM 2164 C CA . PHE A 1 283 ? -16.078 -20.042 27.542 1.00 74.19 283 PHE A CA 1
ATOM 2165 C C . PHE A 1 283 ? -16.011 -21.441 28.146 1.00 74.19 283 PHE A C 1
ATOM 2167 O O . PHE A 1 283 ? -17.046 -21.981 28.502 1.00 74.19 283 PHE A O 1
ATOM 2174 N N . SER A 1 284 ? -14.820 -22.002 28.330 1.00 72.44 284 SER A N 1
ATOM 2175 C CA . SER A 1 284 ? -14.602 -23.289 28.995 1.00 72.44 284 SER A CA 1
ATOM 2176 C C . SER A 1 284 ? -14.928 -23.190 30.481 1.00 72.44 284 SER A C 1
ATOM 2178 O O . SER A 1 284 ? -15.613 -24.051 31.021 1.00 72.44 284 SER A O 1
ATOM 2180 N N . ILE A 1 285 ? -14.528 -22.094 31.133 1.00 66.19 285 ILE A N 1
ATOM 2181 C CA . ILE A 1 285 ? -14.917 -21.755 32.502 1.00 66.19 285 ILE A CA 1
ATOM 2182 C C . ILE A 1 285 ? -16.421 -21.505 32.564 1.00 66.19 285 ILE A C 1
ATOM 2184 O O . ILE A 1 285 ? -17.051 -21.978 33.491 1.00 66.19 285 ILE A O 1
ATOM 2188 N N . LEU A 1 286 ? -17.030 -20.813 31.602 1.00 65.00 286 LEU A N 1
ATOM 2189 C CA . LEU A 1 286 ? -18.467 -20.545 31.551 1.00 65.00 286 LEU A CA 1
ATOM 2190 C C . LEU A 1 286 ? -19.267 -21.812 31.261 1.00 65.00 286 LEU A C 1
ATOM 2192 O O . LEU A 1 286 ? -20.319 -21.973 31.853 1.00 65.00 286 LEU A O 1
ATOM 2196 N N . ALA A 1 287 ? -18.782 -22.729 30.430 1.00 75.94 287 ALA A N 1
ATOM 2197 C CA . ALA A 1 287 ? -19.375 -24.040 30.185 1.00 75.94 287 ALA A CA 1
ATOM 2198 C C . ALA A 1 287 ? -19.224 -24.937 31.420 1.00 75.94 287 ALA A C 1
ATOM 2200 O O . ALA A 1 287 ? -20.185 -25.577 31.841 1.00 75.94 287 ALA A O 1
ATOM 2201 N N . TRP A 1 288 ? -18.064 -24.898 32.083 1.00 74.31 288 TRP A N 1
ATOM 2202 C CA . TRP A 1 288 ? -17.843 -25.519 33.389 1.00 74.31 288 TRP A CA 1
ATOM 2203 C C . TRP A 1 288 ? -18.722 -24.896 34.479 1.00 74.31 288 TRP A C 1
ATOM 2205 O O . TRP A 1 288 ? -19.231 -25.613 35.331 1.00 74.31 288 TRP A O 1
ATOM 2215 N N . LEU A 1 289 ? -18.973 -23.585 34.430 1.00 55.72 289 LEU A N 1
ATOM 2216 C CA . LEU A 1 289 ? -19.872 -22.839 35.313 1.00 55.72 289 LEU A CA 1
ATOM 2217 C C . LEU A 1 289 ? -21.343 -22.969 34.913 1.00 55.72 289 LEU A C 1
ATOM 2219 O O . LEU A 1 289 ? -22.171 -22.720 35.772 1.00 55.72 289 LEU A O 1
ATOM 2223 N N . CYS A 1 290 ? -21.679 -23.355 33.680 1.00 67.06 290 CYS A N 1
ATOM 2224 C CA . CYS A 1 290 ? -23.034 -23.689 33.230 1.00 67.06 290 CYS A CA 1
ATOM 2225 C C . CYS A 1 290 ? -23.379 -25.122 33.638 1.00 67.06 290 CYS A C 1
ATOM 2227 O O . CYS A 1 290 ? -24.427 -25.360 34.233 1.00 67.06 290 CYS A O 1
ATOM 2229 N N . ASN A 1 291 ? -22.434 -26.053 33.494 1.00 61.38 291 ASN A N 1
ATOM 2230 C CA . ASN A 1 291 ? -22.463 -27.334 34.207 1.00 61.38 291 ASN A CA 1
ATOM 2231 C C . ASN A 1 291 ? -22.447 -27.108 35.732 1.00 61.38 291 ASN A C 1
ATOM 2233 O O . ASN A 1 291 ? -23.111 -27.798 36.506 1.00 61.38 291 ASN A O 1
ATOM 2237 N N . GLY A 1 292 ? -21.762 -26.052 36.158 1.00 49.34 292 GLY A N 1
ATOM 2238 C CA . GLY A 1 292 ? -21.748 -25.498 37.498 1.00 49.34 292 GLY A CA 1
ATOM 2239 C C . GLY A 1 292 ? -22.916 -24.561 37.817 1.00 49.34 292 GLY A C 1
ATOM 2240 O O . GLY A 1 292 ? -22.912 -24.024 38.919 1.00 49.34 292 GLY A O 1
ATOM 2241 N N . CYS A 1 293 ? -23.937 -24.362 36.963 1.00 48.75 293 CYS A N 1
ATOM 2242 C CA . CYS A 1 293 ? -25.111 -23.535 37.301 1.00 48.75 293 CYS A CA 1
ATOM 2243 C C . CYS A 1 293 ? -25.890 -24.191 38.448 1.00 48.75 293 CYS A C 1
ATOM 2245 O O . CYS A 1 293 ? -26.536 -23.504 39.238 1.00 48.75 293 CYS A O 1
ATOM 2247 N N . ARG A 1 294 ? -25.717 -25.512 38.626 1.00 52.81 294 ARG A N 1
ATOM 2248 C CA . ARG A 1 294 ? -26.085 -26.247 39.847 1.00 52.81 294 ARG A CA 1
ATOM 2249 C C . ARG A 1 294 ? -25.368 -25.740 41.114 1.00 52.81 294 ARG A C 1
ATOM 2251 O O . ARG A 1 294 ? -25.929 -25.844 42.196 1.00 52.81 294 ARG A O 1
ATOM 2258 N N . ARG A 1 295 ? -24.175 -25.145 40.999 1.00 49.97 295 ARG A N 1
ATOM 2259 C CA . ARG A 1 295 ? -23.397 -24.471 42.064 1.00 49.97 295 ARG A CA 1
ATOM 2260 C C . ARG A 1 295 ? -23.512 -22.928 42.050 1.00 49.97 295 ARG A C 1
ATOM 2262 O O . ARG A 1 295 ? -23.287 -22.297 43.078 1.00 49.97 295 ARG A O 1
ATOM 2269 N N . GLN A 1 296 ? -23.906 -22.293 40.941 1.00 43.81 296 GLN A N 1
ATOM 2270 C CA . GLN A 1 296 ? -23.893 -20.827 40.749 1.00 43.81 296 GLN A CA 1
ATOM 2271 C C . GLN A 1 296 ? -24.937 -20.050 41.580 1.00 43.81 296 GLN A C 1
ATOM 2273 O O . GLN A 1 296 ? -24.738 -18.863 41.846 1.00 43.81 296 GLN A O 1
ATOM 2278 N N . LYS A 1 297 ? -25.986 -20.707 42.102 1.00 54.22 297 LYS A N 1
ATOM 2279 C CA . LYS A 1 297 ? -26.875 -20.101 43.118 1.00 54.22 297 LYS A CA 1
ATOM 2280 C C . LYS A 1 297 ? -26.125 -19.650 44.388 1.00 54.22 297 LYS A C 1
ATOM 2282 O O . LYS A 1 297 ? -26.647 -18.793 45.097 1.00 54.22 297 LYS A O 1
ATOM 2287 N N . SER A 1 298 ? -24.912 -20.153 44.666 1.00 53.44 298 SER A N 1
ATOM 2288 C CA . SER A 1 298 ? -24.117 -19.716 45.827 1.00 53.44 298 SER A CA 1
ATOM 2289 C C . SER A 1 298 ? -23.249 -18.471 45.561 1.00 53.44 298 SER A C 1
ATOM 2291 O O . SER A 1 298 ? -23.116 -17.637 46.450 1.00 53.44 298 SER A O 1
ATOM 2293 N N . ARG A 1 299 ? -22.729 -18.260 44.340 1.00 48.69 299 ARG A N 1
ATOM 2294 C CA . ARG A 1 299 ? -21.813 -17.134 44.027 1.00 48.69 299 ARG A CA 1
ATOM 2295 C C . ARG A 1 299 ? -22.505 -15.788 43.789 1.00 48.69 299 ARG A C 1
ATOM 2297 O O . ARG A 1 299 ? -21.906 -14.743 44.022 1.00 48.69 299 ARG A O 1
ATOM 2304 N N . ALA A 1 300 ? -23.789 -15.783 43.424 1.00 52.75 300 ALA A N 1
ATOM 2305 C CA . ALA A 1 300 ? -24.593 -14.553 43.383 1.00 52.75 300 ALA A CA 1
ATOM 2306 C C . ALA A 1 300 ? -24.802 -13.917 44.780 1.00 52.75 300 ALA A C 1
ATOM 2308 O O . ALA A 1 300 ? -25.173 -12.748 44.876 1.00 52.75 300 ALA A O 1
ATOM 2309 N N . ARG A 1 301 ? -24.554 -14.669 45.867 1.00 56.09 301 ARG A N 1
ATOM 2310 C CA . ARG A 1 301 ? -24.487 -14.137 47.241 1.00 56.09 301 ARG A CA 1
ATOM 2311 C C . ARG A 1 301 ? -23.110 -13.554 47.568 1.00 56.09 301 ARG A C 1
ATOM 2313 O O . ARG A 1 301 ? -23.032 -12.574 48.292 1.00 56.09 301 ARG A O 1
ATOM 2320 N N . GLU A 1 302 ? -22.051 -14.083 46.969 1.00 56.12 302 GLU A N 1
ATOM 2321 C CA . GLU A 1 302 ? -20.668 -13.642 47.185 1.00 56.12 302 GLU A CA 1
ATOM 2322 C C . GLU A 1 302 ? -20.370 -12.308 46.473 1.00 56.12 302 GLU A C 1
ATOM 2324 O O . GLU A 1 302 ? -19.693 -11.443 47.018 1.00 56.12 302 GLU A O 1
ATOM 2329 N N . GLN A 1 303 ? -21.000 -12.049 45.319 1.00 52.16 303 GLN A N 1
ATOM 2330 C CA . GLN A 1 303 ? -20.928 -10.738 44.653 1.00 52.16 303 GLN A CA 1
ATOM 2331 C C . GLN A 1 303 ? -21.634 -9.591 45.394 1.00 52.16 303 GLN A C 1
ATOM 2333 O O . GLN A 1 303 ? -21.370 -8.432 45.087 1.00 52.16 303 GLN A O 1
ATOM 2338 N N . ARG A 1 304 ? -22.491 -9.883 46.383 1.00 57.44 304 ARG A N 1
ATOM 2339 C CA . ARG A 1 304 ? -23.074 -8.853 47.264 1.00 57.44 304 ARG A CA 1
ATOM 2340 C C . ARG A 1 304 ? -22.119 -8.405 48.375 1.00 57.44 304 ARG A C 1
ATOM 2342 O O . ARG A 1 304 ? -22.414 -7.413 49.030 1.00 57.44 304 ARG A O 1
ATOM 2349 N N . HIS A 1 305 ? -21.009 -9.118 48.574 1.00 62.44 305 HIS A N 1
ATOM 2350 C CA . HIS A 1 305 ? -20.019 -8.829 49.614 1.00 62.44 305 HIS A CA 1
ATOM 2351 C C . HIS A 1 305 ? -18.728 -8.194 49.090 1.00 62.44 305 HIS A C 1
ATOM 2353 O O . HIS A 1 305 ? -17.909 -7.791 49.910 1.00 62.44 305 HIS A O 1
ATOM 2359 N N . LEU A 1 306 ? -18.551 -8.063 47.767 1.00 67.88 306 LEU A N 1
ATOM 2360 C CA . LEU A 1 306 ? -17.455 -7.254 47.225 1.00 67.88 306 LEU A CA 1
ATOM 2361 C C . LEU A 1 306 ? -17.646 -5.822 47.706 1.00 67.88 306 LEU A C 1
ATOM 2363 O O . LEU A 1 306 ? -18.683 -5.203 47.437 1.00 67.88 306 LEU A O 1
ATOM 2367 N N . SER A 1 307 ? -16.656 -5.316 48.436 1.00 82.50 307 SER A N 1
ATOM 2368 C CA . SER A 1 307 ? -16.746 -3.967 48.965 1.00 82.50 307 SER A CA 1
ATOM 2369 C C . SER A 1 307 ? -16.831 -2.980 47.788 1.00 82.50 307 SER A C 1
ATOM 2371 O O . SER A 1 307 ? -16.267 -3.227 46.711 1.00 82.50 307 SER A O 1
ATOM 2373 N N . PRO A 1 308 ? -17.530 -1.843 47.946 1.00 80.69 308 PRO A N 1
ATOM 2374 C CA . PRO A 1 308 ? -17.528 -0.785 46.939 1.00 80.69 308 PRO A CA 1
ATOM 2375 C C . PRO A 1 308 ? -16.106 -0.380 46.511 1.00 80.69 308 PRO A C 1
ATOM 2377 O O . PRO A 1 308 ? -15.893 -0.023 45.351 1.00 80.69 308 PRO A O 1
ATOM 2380 N N . GLU A 1 309 ? -15.129 -0.501 47.416 1.00 84.50 309 GLU A N 1
ATOM 2381 C CA . GLU A 1 309 ? -13.715 -0.235 47.147 1.00 84.50 309 GLU A CA 1
ATOM 2382 C 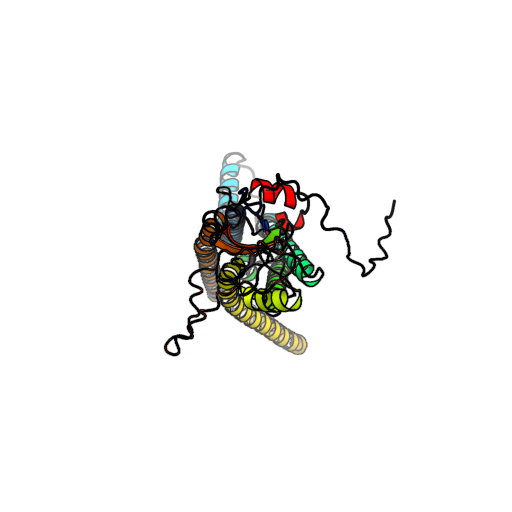C . GLU A 1 309 ? -13.091 -1.253 46.189 1.00 84.50 309 GLU A C 1
ATOM 2384 O O . GLU A 1 309 ? -12.375 -0.858 45.274 1.00 84.50 309 GLU A O 1
ATOM 2389 N N . GLU A 1 310 ? -13.389 -2.547 46.318 1.00 81.62 310 GLU A N 1
ATOM 2390 C CA . GLU A 1 310 ? -12.869 -3.568 45.399 1.00 81.62 310 GLU A CA 1
ATOM 2391 C C . GLU A 1 310 ? -13.433 -3.397 43.982 1.00 81.62 310 GLU A C 1
ATOM 2393 O O . GLU A 1 310 ? -12.721 -3.575 42.986 1.00 81.62 310 GLU A O 1
ATOM 2398 N N . ILE A 1 311 ? -14.706 -3.001 43.871 1.00 77.19 311 ILE A N 1
ATOM 2399 C CA . ILE A 1 311 ? -15.335 -2.676 42.583 1.00 77.19 311 ILE A CA 1
ATOM 2400 C C . ILE A 1 311 ? -14.681 -1.427 41.976 1.00 77.19 311 ILE A C 1
ATOM 2402 O O . ILE A 1 311 ? -14.364 -1.423 40.781 1.00 77.19 311 ILE A O 1
ATOM 2406 N N . ALA A 1 312 ? -14.439 -0.388 42.781 1.00 77.75 312 ALA A N 1
ATOM 2407 C CA . ALA A 1 312 ? -13.752 0.825 42.345 1.00 77.75 312 ALA A CA 1
ATOM 2408 C C . ALA A 1 312 ? -12.300 0.543 41.920 1.00 77.75 312 ALA A C 1
ATOM 2410 O O . ALA A 1 312 ? -11.862 1.019 40.872 1.00 77.75 312 ALA A O 1
ATOM 2411 N N . MET A 1 313 ? -11.577 -0.296 42.667 1.00 77.44 313 MET A N 1
ATOM 2412 C CA . MET A 1 313 ? -10.199 -0.683 42.366 1.00 77.44 313 MET A CA 1
ATOM 2413 C C . MET A 1 313 ? -10.108 -1.477 41.056 1.00 77.44 313 MET A C 1
ATOM 2415 O O . MET A 1 313 ? -9.234 -1.206 40.231 1.00 77.44 313 MET A O 1
ATOM 2419 N N . ARG A 1 314 ? -11.035 -2.416 40.811 1.00 75.88 314 ARG A N 1
ATOM 2420 C CA . ARG A 1 314 ? -11.094 -3.156 39.538 1.00 75.88 314 ARG A CA 1
ATOM 2421 C C . ARG A 1 314 ? -11.403 -2.253 38.348 1.00 75.88 314 ARG A C 1
ATOM 2423 O O . ARG A 1 314 ? -10.787 -2.433 37.300 1.00 75.88 314 ARG A O 1
ATOM 2430 N N . ARG A 1 315 ? -12.321 -1.289 38.499 1.00 72.75 315 ARG A N 1
ATOM 2431 C CA . ARG A 1 315 ? -12.591 -0.289 37.451 1.00 72.75 315 ARG A CA 1
ATOM 2432 C C . ARG A 1 315 ? -11.341 0.531 37.150 1.00 72.75 315 ARG A C 1
ATOM 2434 O O . ARG A 1 315 ? -10.894 0.527 36.012 1.00 72.75 315 ARG A O 1
ATOM 2441 N N . ARG A 1 316 ? -10.695 1.077 38.185 1.00 76.69 316 ARG A N 1
ATOM 2442 C CA . ARG A 1 316 ? -9.461 1.863 38.045 1.00 76.69 316 ARG A CA 1
ATOM 2443 C C . ARG A 1 316 ? -8.347 1.090 37.335 1.00 76.69 316 ARG A C 1
ATOM 2445 O O . ARG A 1 316 ? -7.659 1.651 36.492 1.00 76.69 316 ARG A O 1
ATOM 2452 N N . LYS A 1 317 ? -8.171 -0.199 37.651 1.00 73.62 317 LYS A N 1
ATOM 2453 C CA . LYS A 1 317 ? -7.169 -1.044 36.986 1.00 73.62 317 LYS A CA 1
ATOM 2454 C C . LYS A 1 317 ? -7.468 -1.225 35.494 1.00 73.62 317 LYS A C 1
ATOM 2456 O O . LYS A 1 317 ? -6.548 -1.140 34.689 1.00 73.62 317 LYS A O 1
ATOM 2461 N N . ASN A 1 318 ? -8.730 -1.454 35.130 1.00 71.31 318 ASN A N 1
ATOM 2462 C CA . ASN A 1 318 ? -9.126 -1.575 33.726 1.00 71.31 318 ASN A CA 1
ATOM 2463 C C . ASN A 1 318 ? -8.933 -0.251 32.966 1.00 71.31 318 ASN A C 1
ATOM 2465 O O . ASN A 1 318 ? -8.443 -0.275 31.838 1.00 71.31 318 ASN A O 1
ATOM 2469 N N . ASP A 1 319 ? -9.243 0.885 33.596 1.00 72.19 319 ASP A N 1
ATOM 2470 C CA . ASP A 1 319 ? -9.089 2.213 32.989 1.00 72.19 319 ASP A CA 1
ATOM 2471 C C . ASP A 1 319 ? -7.618 2.521 32.659 1.00 72.19 319 ASP A C 1
ATOM 2473 O O . ASP A 1 319 ? -7.323 3.015 31.572 1.00 72.19 319 ASP A O 1
ATOM 2477 N N . ILE A 1 320 ? -6.685 2.155 33.549 1.00 74.62 320 ILE A N 1
ATOM 2478 C CA . ILE A 1 320 ? -5.237 2.303 33.310 1.00 74.62 320 ILE A CA 1
ATOM 2479 C C . ILE A 1 320 ? -4.800 1.441 32.120 1.00 74.62 320 ILE A C 1
ATOM 2481 O O . ILE A 1 320 ? -4.161 1.941 31.201 1.00 74.62 320 ILE A O 1
ATOM 2485 N N . THR A 1 321 ? -5.211 0.167 32.074 1.00 74.88 321 THR A N 1
ATOM 2486 C CA . THR A 1 321 ? -4.826 -0.721 30.962 1.00 74.88 321 THR A CA 1
ATOM 2487 C C . THR A 1 321 ? -5.371 -0.266 29.608 1.00 74.88 321 THR A C 1
ATOM 2489 O O . THR A 1 321 ? -4.711 -0.453 28.587 1.00 74.88 321 THR A O 1
ATOM 2492 N N . LEU A 1 322 ? -6.565 0.336 29.590 1.00 74.56 322 LEU A N 1
ATOM 2493 C CA . LEU A 1 322 ? -7.160 0.885 28.375 1.00 74.56 322 LEU A CA 1
ATOM 2494 C C . LEU A 1 322 ? -6.398 2.130 27.906 1.00 74.56 322 LEU A C 1
ATOM 2496 O O . LEU A 1 322 ? -6.093 2.242 26.721 1.00 74.56 322 LEU A O 1
ATOM 2500 N N . ALA A 1 323 ? -6.068 3.034 28.832 1.00 74.19 323 ALA A N 1
ATOM 2501 C CA . ALA A 1 323 ? -5.298 4.239 28.540 1.00 74.19 323 ALA A CA 1
ATOM 2502 C C . ALA A 1 323 ? -3.894 3.908 28.011 1.00 74.19 323 ALA A C 1
ATOM 2504 O O . ALA A 1 323 ? -3.452 4.510 27.031 1.00 74.19 323 ALA A O 1
ATOM 2505 N N . ASP A 1 324 ? -3.229 2.911 28.596 1.00 76.62 324 ASP A N 1
ATOM 2506 C CA . ASP A 1 324 ? -1.920 2.451 28.136 1.00 76.62 324 ASP A CA 1
ATOM 2507 C C . ASP A 1 324 ? -2.012 1.872 26.720 1.00 76.62 324 ASP A C 1
ATOM 2509 O O . ASP A 1 324 ? -1.270 2.296 25.835 1.00 76.62 324 ASP A O 1
ATOM 2513 N N . LEU A 1 325 ? -2.956 0.956 26.462 1.00 78.31 325 LEU A N 1
ATOM 2514 C CA . LEU A 1 325 ? -3.116 0.359 25.132 1.00 78.31 325 LEU A CA 1
ATOM 2515 C C . LEU A 1 325 ? -3.460 1.410 24.072 1.00 78.31 325 LEU A C 1
ATOM 2517 O O . LEU A 1 325 ? -2.909 1.381 22.973 1.00 78.31 325 LEU A O 1
ATOM 2521 N N . ALA A 1 326 ? -4.347 2.348 24.402 1.00 78.25 326 ALA A N 1
ATOM 2522 C CA . ALA A 1 326 ? -4.677 3.459 23.527 1.00 78.25 326 ALA A CA 1
ATOM 2523 C C . ALA A 1 326 ? -3.434 4.296 23.201 1.00 78.25 326 ALA A C 1
ATOM 2525 O O . ALA A 1 326 ? -3.143 4.537 22.031 1.00 78.25 326 ALA A O 1
ATOM 2526 N N . THR A 1 327 ? -2.656 4.670 24.217 1.00 80.62 327 THR A N 1
ATOM 2527 C CA . THR A 1 327 ? -1.417 5.442 24.054 1.00 80.62 327 THR A CA 1
ATOM 2528 C C . THR A 1 327 ? -0.415 4.706 23.168 1.00 80.62 327 THR A C 1
ATOM 2530 O O . THR A 1 327 ? 0.136 5.299 22.239 1.00 80.62 327 THR A O 1
ATOM 2533 N N . TRP A 1 328 ? -0.237 3.401 23.378 1.00 83.00 328 TRP A N 1
ATOM 2534 C CA . TRP A 1 328 ? 0.594 2.557 22.522 1.00 83.00 328 TRP A CA 1
ATOM 2535 C C . TRP A 1 328 ? 0.076 2.490 21.084 1.00 83.00 328 TRP A C 1
ATOM 2537 O O . TRP A 1 328 ? 0.865 2.647 20.156 1.00 83.00 328 TRP A O 1
ATOM 2547 N N . SER A 1 329 ? -1.233 2.318 20.881 1.00 83.25 329 SER A N 1
ATOM 2548 C CA . SER A 1 329 ? -1.831 2.267 19.541 1.00 83.25 329 SER A CA 1
ATOM 2549 C C . SER A 1 329 ? -1.657 3.583 18.779 1.00 83.25 329 SER A C 1
ATOM 2551 O O . SER A 1 329 ? -1.249 3.567 17.621 1.00 83.25 329 SER A O 1
ATOM 2553 N N . MET A 1 330 ? -1.866 4.726 19.438 1.00 84.56 330 MET A N 1
ATOM 2554 C CA . MET A 1 330 ? -1.685 6.049 18.838 1.00 84.56 330 MET A CA 1
ATOM 2555 C C . MET A 1 330 ? -0.219 6.317 18.513 1.00 84.56 330 MET A C 1
ATOM 2557 O O . MET A 1 330 ? 0.096 6.752 17.407 1.00 84.56 330 MET A O 1
ATOM 2561 N N . THR A 1 331 ? 0.683 6.004 19.445 1.00 83.88 331 THR A N 1
ATOM 2562 C CA . THR A 1 331 ? 2.129 6.145 19.233 1.00 83.88 331 THR A CA 1
ATOM 2563 C C . THR A 1 331 ? 2.583 5.283 18.059 1.00 83.88 331 THR A C 1
ATOM 2565 O O . THR A 1 331 ? 3.315 5.755 17.193 1.00 83.88 331 THR A O 1
ATOM 2568 N N . ALA A 1 332 ? 2.088 4.045 17.974 1.00 85.38 332 ALA A N 1
ATOM 2569 C CA . ALA A 1 332 ? 2.368 3.157 16.858 1.00 85.38 332 ALA A CA 1
ATOM 2570 C C . ALA A 1 332 ? 1.842 3.726 15.530 1.00 85.38 332 ALA A C 1
ATOM 2572 O O . ALA A 1 332 ? 2.602 3.758 14.570 1.00 85.38 332 ALA A O 1
ATOM 2573 N N . ILE A 1 333 ? 0.602 4.232 15.467 1.00 88.06 333 ILE A N 1
ATOM 2574 C CA . ILE A 1 333 ? 0.050 4.863 14.251 1.00 88.06 333 ILE A CA 1
ATOM 2575 C C . ILE A 1 333 ? 0.928 6.037 13.796 1.00 88.06 333 ILE A C 1
ATOM 2577 O O . ILE A 1 333 ? 1.235 6.142 12.611 1.00 88.06 333 ILE A O 1
ATOM 2581 N N . VAL A 1 334 ? 1.370 6.894 14.722 1.00 88.06 334 VAL A N 1
ATOM 2582 C CA . VAL A 1 334 ? 2.226 8.049 14.403 1.00 88.06 334 VAL A CA 1
ATOM 2583 C C . VAL A 1 334 ? 3.591 7.607 13.880 1.00 88.06 334 VAL A C 1
ATOM 2585 O O . VAL A 1 334 ? 4.024 8.103 12.844 1.00 88.06 334 VAL A O 1
ATOM 2588 N N . ILE A 1 335 ? 4.252 6.658 14.554 1.00 85.31 335 ILE A N 1
ATOM 2589 C CA . ILE A 1 335 ? 5.544 6.110 14.108 1.00 85.31 335 ILE A CA 1
ATOM 2590 C C . ILE A 1 335 ? 5.401 5.497 12.711 1.00 85.31 335 ILE A C 1
ATOM 2592 O O . ILE A 1 335 ? 6.232 5.731 11.838 1.00 85.31 335 ILE A O 1
ATOM 2596 N N . TRP A 1 336 ? 4.319 4.758 12.475 1.00 85.06 336 TRP A N 1
ATOM 2597 C CA . TRP A 1 336 ? 4.052 4.130 11.188 1.00 85.06 336 TRP A CA 1
ATOM 2598 C C . TRP A 1 336 ? 3.803 5.126 10.069 1.00 85.06 336 TRP A C 1
ATOM 2600 O O . TRP A 1 336 ? 4.397 4.987 9.001 1.00 85.06 336 TRP A O 1
ATOM 2610 N N . GLY A 1 337 ? 2.982 6.146 10.317 1.00 87.50 337 GLY A N 1
ATOM 2611 C CA . GLY A 1 337 ? 2.808 7.249 9.381 1.00 87.50 337 GLY A CA 1
ATOM 2612 C C . GLY A 1 337 ? 4.142 7.929 9.074 1.00 87.50 337 GLY A C 1
ATOM 2613 O O . GLY A 1 337 ? 4.481 8.124 7.910 1.00 87.50 337 GLY A O 1
ATOM 2614 N N . ALA A 1 338 ? 4.947 8.203 10.105 1.00 87.44 338 ALA A N 1
ATOM 2615 C CA . ALA A 1 338 ? 6.249 8.852 9.971 1.00 87.44 338 ALA A CA 1
ATOM 2616 C C . ALA A 1 338 ? 7.287 8.027 9.187 1.00 87.44 338 ALA A C 1
ATOM 2618 O O . ALA A 1 338 ? 8.214 8.612 8.640 1.00 87.44 338 ALA A O 1
ATOM 2619 N N . ILE A 1 339 ? 7.146 6.700 9.107 1.00 87.31 339 ILE A N 1
ATOM 2620 C CA . ILE A 1 339 ? 8.028 5.832 8.307 1.00 87.31 339 ILE A CA 1
ATOM 2621 C C . ILE A 1 339 ? 7.458 5.612 6.900 1.00 87.31 339 ILE A C 1
ATOM 2623 O O . ILE A 1 339 ? 8.169 5.779 5.911 1.00 87.31 339 ILE A O 1
ATOM 2627 N N . SER A 1 340 ? 6.177 5.249 6.797 1.00 87.94 340 SER A N 1
ATOM 2628 C CA . SER A 1 340 ? 5.547 4.853 5.530 1.00 87.94 340 SER A CA 1
ATOM 2629 C C . SER A 1 340 ? 5.348 6.037 4.583 1.00 87.94 340 SER A C 1
ATOM 2631 O O . SER A 1 340 ? 5.644 5.923 3.395 1.00 87.94 340 SER A O 1
ATOM 2633 N N . ILE A 1 341 ? 4.924 7.203 5.093 1.00 90.00 341 ILE A N 1
ATOM 2634 C CA . ILE A 1 341 ? 4.672 8.385 4.253 1.00 90.00 341 ILE A CA 1
ATOM 2635 C C . ILE A 1 341 ? 5.961 8.855 3.554 1.00 90.00 341 ILE A C 1
ATOM 2637 O O . ILE A 1 341 ? 5.932 8.986 2.327 1.00 90.00 341 ILE A O 1
ATOM 2641 N N . PRO A 1 342 ? 7.105 9.063 4.247 1.00 88.94 342 PRO A N 1
ATOM 2642 C CA . PRO A 1 342 ? 8.344 9.450 3.573 1.00 88.94 342 PRO A CA 1
ATOM 2643 C C . PRO A 1 342 ? 8.868 8.382 2.620 1.00 88.94 342 PRO A C 1
ATOM 2645 O O . PRO A 1 342 ? 9.383 8.727 1.562 1.00 88.94 342 PRO A O 1
ATOM 2648 N N . LEU A 1 343 ? 8.718 7.097 2.955 1.00 85.62 343 LEU A N 1
ATOM 2649 C CA . LEU A 1 343 ? 9.146 6.003 2.083 1.00 85.62 343 LEU A CA 1
ATOM 2650 C C . LEU A 1 343 ? 8.393 6.036 0.744 1.00 85.62 343 LEU A C 1
ATOM 2652 O O . LEU A 1 343 ? 9.006 5.969 -0.322 1.00 85.62 343 LEU A O 1
ATOM 2656 N N . HIS A 1 344 ? 7.076 6.232 0.807 1.00 86.06 344 HIS A N 1
ATOM 2657 C CA . HIS A 1 344 ? 6.220 6.415 -0.359 1.00 86.06 344 HIS A CA 1
ATOM 2658 C C . HIS A 1 344 ? 6.540 7.692 -1.143 1.00 86.06 344 HIS A C 1
ATOM 2660 O O . HIS A 1 344 ? 6.603 7.659 -2.370 1.00 86.06 344 HIS A O 1
ATOM 2666 N N . TYR A 1 345 ? 6.779 8.807 -0.451 1.00 88.19 345 TYR A N 1
ATOM 2667 C CA . TYR A 1 345 ? 7.179 10.067 -1.077 1.00 88.19 345 TYR A CA 1
ATOM 2668 C C . TYR A 1 345 ? 8.505 9.925 -1.838 1.00 88.19 345 TYR A C 1
ATOM 2670 O O . TYR A 1 345 ? 8.578 10.249 -3.021 1.00 88.19 345 TYR A O 1
ATOM 2678 N N . VAL A 1 346 ? 9.539 9.375 -1.192 1.00 85.38 346 VAL A N 1
ATOM 2679 C CA . VAL A 1 346 ? 10.863 9.170 -1.797 1.00 85.38 346 VAL A CA 1
ATOM 2680 C C . VAL A 1 346 ? 10.762 8.283 -3.032 1.00 85.38 346 VAL A C 1
ATOM 2682 O O . VAL A 1 346 ? 11.378 8.597 -4.043 1.00 85.38 346 VAL A O 1
ATOM 2685 N N . GLN A 1 347 ? 9.951 7.225 -2.999 1.00 80.44 347 GLN A N 1
ATOM 2686 C CA . GLN A 1 347 ? 9.747 6.358 -4.161 1.00 80.44 347 GLN A CA 1
ATOM 2687 C C . GLN A 1 347 ? 9.150 7.095 -5.368 1.00 80.44 347 GLN A C 1
ATOM 2689 O O . GLN A 1 347 ? 9.453 6.769 -6.512 1.00 80.44 347 GLN A O 1
ATOM 2694 N N . GLN A 1 348 ? 8.252 8.045 -5.118 1.00 79.69 348 GLN A N 1
ATOM 2695 C CA . GLN A 1 348 ? 7.532 8.755 -6.173 1.00 79.69 348 GLN A CA 1
ATOM 2696 C C . GLN A 1 348 ? 8.338 9.920 -6.748 1.00 79.69 348 GLN A C 1
ATOM 2698 O O . GLN A 1 348 ? 8.173 10.254 -7.921 1.00 79.69 348 GLN A O 1
ATOM 2703 N N . VAL A 1 349 ? 9.210 10.516 -5.931 1.00 81.94 349 VAL A N 1
ATOM 2704 C CA . VAL A 1 349 ? 10.034 11.668 -6.314 1.00 81.94 349 VAL A CA 1
ATOM 2705 C C . VAL A 1 349 ? 11.407 11.252 -6.842 1.00 81.94 349 VAL A C 1
ATOM 2707 O O . VAL A 1 349 ? 11.919 11.912 -7.740 1.00 81.94 349 VAL A O 1
ATOM 2710 N N . ASN A 1 350 ? 11.987 10.152 -6.348 1.00 83.19 350 ASN A N 1
ATOM 2711 C CA . ASN A 1 350 ? 13.279 9.652 -6.816 1.00 83.19 350 ASN A CA 1
ATOM 2712 C C . ASN A 1 350 ? 13.075 8.484 -7.790 1.00 83.19 350 ASN A C 1
ATOM 2714 O O . ASN A 1 350 ? 12.844 7.355 -7.343 1.00 83.19 350 ASN A O 1
ATOM 2718 N N . PRO A 1 351 ? 13.183 8.721 -9.111 1.00 79.25 351 PRO A N 1
ATOM 2719 C CA . PRO A 1 351 ? 13.056 7.651 -10.081 1.00 79.25 351 PRO A CA 1
ATOM 2720 C C . PRO A 1 351 ? 14.165 6.632 -9.859 1.00 79.25 351 PRO A C 1
ATOM 2722 O O . PRO A 1 351 ? 15.343 6.988 -9.778 1.00 79.25 351 PRO A O 1
ATOM 2725 N N . LYS A 1 352 ? 13.812 5.349 -9.822 1.00 83.31 352 LYS A N 1
ATOM 2726 C CA . LYS A 1 352 ? 14.832 4.312 -9.935 1.00 83.31 352 LYS A CA 1
ATOM 2727 C C . LYS A 1 352 ? 15.251 4.220 -11.398 1.00 83.31 352 LYS A C 1
ATOM 2729 O O . LYS A 1 352 ? 14.397 4.146 -12.279 1.00 83.31 352 LYS A O 1
ATOM 2734 N N . GLN A 1 353 ? 16.553 4.189 -11.641 1.00 86.69 353 GLN A N 1
ATOM 2735 C CA . GLN A 1 353 ? 17.086 3.838 -12.949 1.00 86.69 353 GLN A CA 1
ATOM 2736 C C . GLN A 1 353 ? 16.942 2.332 -13.176 1.00 86.69 353 GLN A C 1
ATOM 2738 O O . GLN A 1 353 ? 17.217 1.515 -12.295 1.00 86.69 353 GLN A O 1
ATOM 2743 N N . VAL A 1 354 ? 16.471 1.978 -14.357 1.00 86.75 354 VAL A N 1
ATOM 2744 C CA . VAL A 1 354 ? 16.287 0.618 -14.837 1.00 86.75 354 VAL A CA 1
ATOM 2745 C C . VAL A 1 354 ? 17.028 0.532 -16.157 1.00 86.75 354 VAL A C 1
ATOM 2747 O O . VAL A 1 354 ? 16.852 1.374 -17.040 1.00 86.75 354 VAL A O 1
ATOM 2750 N N . TYR A 1 355 ? 17.864 -0.484 -16.279 1.00 89.06 355 TYR A N 1
ATOM 2751 C CA . TYR A 1 355 ? 18.596 -0.735 -17.501 1.00 89.06 355 TYR A CA 1
ATOM 2752 C C . TYR A 1 355 ? 17.735 -1.613 -18.401 1.00 89.06 355 TYR A C 1
ATOM 2754 O O . TYR A 1 355 ? 17.189 -2.631 -17.974 1.00 89.06 355 TYR A O 1
ATOM 2762 N N . VAL A 1 356 ? 17.560 -1.182 -19.640 1.00 89.81 356 VAL A N 1
ATOM 2763 C CA . VAL A 1 356 ? 16.787 -1.898 -20.647 1.00 89.81 356 VAL A CA 1
ATOM 2764 C C . VAL A 1 356 ? 17.693 -2.090 -21.842 1.00 89.81 356 VAL A C 1
ATOM 2766 O O . VAL A 1 356 ? 18.131 -1.119 -22.449 1.00 89.81 356 VAL A O 1
ATOM 2769 N N . MET A 1 357 ? 17.986 -3.336 -22.176 1.00 89.75 357 MET A N 1
ATOM 2770 C CA . MET A 1 357 ? 18.559 -3.667 -23.468 1.00 89.75 357 MET A CA 1
ATOM 2771 C C . MET A 1 357 ? 17.448 -3.673 -24.502 1.00 89.75 357 MET A C 1
ATOM 2773 O O . MET A 1 357 ? 16.400 -4.266 -24.281 1.00 89.75 357 MET A O 1
ATOM 2777 N N . ASP A 1 358 ? 17.665 -3.009 -25.623 1.00 92.06 358 ASP A N 1
ATOM 2778 C CA . ASP A 1 358 ? 16.771 -3.087 -26.772 1.00 92.06 358 ASP A CA 1
ATOM 2779 C C . ASP A 1 358 ? 17.610 -3.334 -28.018 1.00 92.06 358 ASP A C 1
ATOM 2781 O O . ASP A 1 358 ? 18.792 -2.985 -28.073 1.00 92.06 358 ASP A O 1
ATOM 2785 N N . GLY A 1 359 ? 17.010 -3.980 -29.003 1.00 91.38 359 GLY A N 1
ATOM 2786 C CA . GLY A 1 359 ? 17.701 -4.370 -30.215 1.00 91.38 359 GLY A CA 1
ATOM 2787 C C . GLY A 1 359 ? 16.754 -4.516 -31.386 1.00 91.38 359 GLY A C 1
ATOM 2788 O O . GLY A 1 359 ? 15.549 -4.668 -31.218 1.00 91.38 359 GLY A O 1
ATOM 2789 N N . SER A 1 360 ? 17.313 -4.461 -32.587 1.00 92.25 360 SER A N 1
ATOM 2790 C CA . SER A 1 360 ? 16.581 -4.572 -33.844 1.00 92.25 360 SER A CA 1
ATOM 2791 C C . SER A 1 360 ? 17.272 -5.550 -34.778 1.00 92.25 360 SER A C 1
ATOM 2793 O O . SER A 1 360 ? 18.493 -5.690 -34.743 1.00 92.25 360 SER A O 1
ATOM 2795 N N . GLY A 1 361 ? 16.497 -6.201 -35.641 1.00 91.31 361 GLY A N 1
ATOM 2796 C CA . GLY A 1 361 ? 16.992 -7.215 -36.569 1.00 91.31 361 GLY A CA 1
ATOM 2797 C C . GLY A 1 361 ? 17.187 -8.597 -35.925 1.00 91.31 361 GLY A C 1
ATOM 2798 O O . GLY A 1 361 ? 16.916 -8.777 -34.736 1.00 91.31 361 GLY A O 1
ATOM 2799 N N . PRO A 1 362 ? 17.602 -9.600 -36.717 1.00 88.88 362 PRO A N 1
ATOM 2800 C CA . PRO A 1 362 ? 17.821 -10.959 -36.225 1.00 88.88 362 PRO A CA 1
ATOM 2801 C C . PRO A 1 362 ? 18.934 -11.019 -35.173 1.00 88.88 362 PRO A C 1
ATOM 2803 O O . PRO A 1 362 ? 19.910 -10.277 -35.263 1.00 88.88 362 PRO A O 1
ATOM 2806 N N . GLU A 1 363 ? 18.809 -11.941 -34.211 1.00 85.75 363 GLU A N 1
ATOM 2807 C CA . GLU A 1 363 ? 19.923 -12.284 -33.322 1.00 85.75 363 GLU A CA 1
ATOM 2808 C C . GLU A 1 363 ? 21.085 -12.802 -34.168 1.00 85.75 363 GLU A C 1
ATOM 2810 O O . GLU A 1 363 ? 20.978 -13.828 -34.846 1.00 85.75 363 GLU A O 1
ATOM 2815 N N . VAL A 1 364 ? 22.199 -12.083 -34.134 1.00 84.81 364 VAL A N 1
ATOM 2816 C CA . VAL A 1 364 ? 23.438 -12.507 -34.774 1.00 84.81 364 VAL A CA 1
ATOM 2817 C C . VAL A 1 364 ? 24.578 -12.396 -33.777 1.00 84.81 364 VAL A C 1
ATOM 2819 O O . VAL A 1 364 ? 24.576 -11.479 -32.947 1.00 84.81 364 VAL A O 1
ATOM 2822 N N . PRO A 1 365 ? 25.577 -13.291 -33.865 1.00 75.44 365 PRO A N 1
ATOM 2823 C CA . PRO A 1 365 ? 26.792 -13.130 -33.098 1.00 75.44 365 PRO A CA 1
ATOM 2824 C C . PRO A 1 365 ? 27.344 -11.737 -33.361 1.00 75.44 365 PRO A C 1
ATOM 2826 O O . PRO A 1 365 ? 27.555 -11.356 -34.519 1.00 75.44 365 PRO A O 1
ATOM 2829 N N . GLY A 1 366 ? 27.529 -10.952 -32.305 1.00 64.81 366 GLY A N 1
ATOM 2830 C CA . GLY A 1 366 ? 28.228 -9.690 -32.434 1.00 64.81 366 GLY A CA 1
ATOM 2831 C C . GLY A 1 366 ? 29.610 -10.019 -32.974 1.00 64.81 366 GLY A C 1
ATOM 2832 O O . GLY A 1 366 ? 30.208 -11.031 -32.594 1.00 64.81 366 GLY A O 1
ATOM 2833 N N . TYR A 1 367 ? 30.122 -9.202 -33.893 1.00 56.78 367 TYR A N 1
ATOM 2834 C CA . TYR A 1 367 ? 31.525 -9.290 -34.277 1.00 56.78 367 TYR A CA 1
ATOM 2835 C C . TYR A 1 367 ? 32.361 -8.925 -33.043 1.00 56.78 367 TYR A C 1
ATOM 2837 O O . TYR A 1 367 ? 32.840 -7.803 -32.896 1.00 56.78 367 TYR A O 1
ATOM 2845 N N . ALA A 1 368 ? 32.552 -9.873 -32.125 1.00 50.53 368 ALA A N 1
ATOM 2846 C CA . ALA A 1 368 ? 33.691 -9.844 -31.244 1.00 50.53 368 ALA A CA 1
ATOM 2847 C C . ALA A 1 368 ? 34.882 -9.789 -32.190 1.00 50.53 368 ALA A C 1
ATOM 2849 O O . ALA A 1 368 ? 35.104 -10.720 -32.969 1.00 50.53 368 ALA A O 1
ATOM 2850 N N . SER A 1 369 ? 35.594 -8.658 -32.210 1.00 45.38 369 SER A N 1
ATOM 2851 C CA . SER A 1 369 ? 36.817 -8.589 -32.999 1.00 45.38 369 SER A CA 1
ATOM 2852 C C . SER A 1 369 ? 37.659 -9.830 -32.653 1.00 45.38 369 SER A C 1
ATOM 2854 O O . SER A 1 369 ? 37.633 -10.234 -31.485 1.00 45.38 369 SER A O 1
ATOM 2856 N N . PRO A 1 370 ? 38.405 -10.425 -33.600 1.00 47.53 370 PRO A N 1
ATOM 2857 C CA . PRO A 1 370 ? 39.174 -11.662 -33.390 1.00 47.53 370 PRO A CA 1
ATOM 2858 C C . PRO A 1 370 ? 40.115 -11.650 -32.169 1.00 47.53 370 PRO A C 1
ATOM 2860 O O . PRO A 1 370 ? 40.645 -12.680 -31.768 1.00 47.53 370 PRO A O 1
ATOM 2863 N N . TRP A 1 371 ? 40.311 -10.483 -31.562 1.00 45.66 371 TRP A N 1
ATOM 2864 C CA . TRP A 1 371 ? 41.080 -10.220 -30.359 1.00 45.66 371 TRP A CA 1
ATOM 2865 C C . TRP A 1 371 ? 40.225 -10.297 -29.082 1.00 45.66 371 TRP A C 1
ATOM 2867 O O . TRP A 1 371 ? 40.255 -9.380 -28.260 1.00 45.66 371 TRP A O 1
ATOM 2877 N N . MET A 1 372 ? 39.478 -11.387 -28.866 1.00 43.88 372 MET A N 1
ATOM 2878 C CA . MET A 1 372 ? 39.122 -11.758 -27.490 1.00 43.88 372 MET A CA 1
ATOM 2879 C C . MET A 1 372 ? 40.416 -12.164 -26.780 1.00 43.88 372 MET A C 1
ATOM 2881 O O . MET A 1 372 ? 40.814 -13.327 -26.783 1.00 43.88 372 MET A O 1
ATOM 2885 N N . VAL A 1 373 ? 41.117 -11.188 -26.208 1.00 50.22 373 VAL A N 1
ATOM 2886 C CA . VAL A 1 373 ? 42.248 -11.465 -25.329 1.00 50.22 373 VAL A CA 1
ATOM 2887 C C . VAL A 1 373 ? 41.656 -12.009 -24.035 1.00 50.22 373 VAL A C 1
ATOM 2889 O O . VAL A 1 373 ? 41.138 -11.259 -23.210 1.00 50.22 373 VAL A O 1
ATOM 2892 N N . GLU A 1 374 ? 41.685 -13.331 -23.876 1.00 46.47 374 GLU A N 1
ATOM 2893 C CA . GLU A 1 374 ? 41.393 -13.983 -22.603 1.00 46.47 374 GLU A CA 1
ATOM 2894 C C . GLU A 1 374 ? 42.448 -13.524 -21.588 1.00 46.47 374 GLU A C 1
ATOM 2896 O O . GLU A 1 374 ? 43.532 -14.098 -21.473 1.00 46.47 374 GLU A O 1
ATOM 2901 N N . ASN A 1 375 ? 42.156 -12.455 -20.846 1.00 48.94 375 ASN A N 1
ATOM 2902 C CA . ASN A 1 375 ? 42.996 -12.065 -19.727 1.00 48.94 375 ASN A CA 1
ATOM 2903 C C . ASN A 1 375 ? 42.655 -12.983 -18.545 1.00 48.94 375 ASN A C 1
ATOM 2905 O O . ASN A 1 375 ? 41.763 -12.714 -17.735 1.00 48.94 375 ASN A O 1
ATOM 2909 N N . ARG A 1 376 ? 43.353 -14.123 -18.503 1.00 49.06 376 ARG A N 1
ATOM 2910 C CA . ARG A 1 376 ? 43.122 -15.272 -17.609 1.00 49.06 376 ARG A CA 1
ATOM 2911 C C . ARG A 1 376 ? 43.185 -14.932 -16.108 1.00 49.06 376 ARG A C 1
ATOM 2913 O O . ARG A 1 376 ? 42.866 -15.766 -15.272 1.00 49.06 376 ARG A O 1
ATOM 2920 N N . THR A 1 377 ? 43.577 -13.713 -15.747 1.00 52.41 377 THR A N 1
ATOM 2921 C CA . THR A 1 377 ? 43.724 -13.264 -14.358 1.00 52.41 377 THR A CA 1
ATOM 2922 C C . THR A 1 377 ? 42.474 -12.608 -13.767 1.00 52.41 377 THR A C 1
ATOM 2924 O O . THR A 1 377 ? 42.406 -12.490 -12.547 1.00 52.41 377 THR A O 1
ATOM 2927 N N . THR A 1 378 ? 41.470 -12.205 -14.565 1.00 49.50 378 THR A N 1
ATOM 2928 C CA . THR A 1 378 ? 40.280 -11.500 -14.027 1.00 49.50 378 THR A CA 1
ATOM 2929 C C . THR A 1 378 ? 38.915 -11.928 -14.578 1.00 49.50 378 THR A C 1
ATOM 2931 O O . THR A 1 378 ? 37.912 -11.392 -14.114 1.00 49.50 378 THR A O 1
ATOM 2934 N N . HIS A 1 379 ? 38.821 -12.877 -15.525 1.00 48.84 379 HIS A N 1
ATOM 2935 C CA . HIS A 1 379 ? 37.545 -13.261 -16.174 1.00 48.84 379 HIS A CA 1
ATOM 2936 C C . HIS A 1 379 ? 36.701 -12.055 -16.658 1.00 48.84 379 HIS A C 1
ATOM 2938 O O . HIS A 1 379 ? 35.479 -12.139 -16.781 1.00 48.84 379 HIS A O 1
ATOM 2944 N N . LYS A 1 380 ? 37.337 -10.912 -16.945 1.00 46.28 380 LYS A N 1
ATOM 2945 C CA . LYS A 1 380 ? 36.694 -9.761 -17.578 1.00 46.28 380 LYS A CA 1
ATOM 2946 C C . LYS A 1 380 ? 36.986 -9.809 -19.069 1.00 46.28 380 LYS A C 1
ATOM 2948 O O . LYS A 1 380 ? 38.105 -9.549 -19.499 1.00 46.28 380 LYS A O 1
ATOM 2953 N N . TYR A 1 381 ? 35.964 -10.133 -19.852 1.00 50.69 381 TYR A N 1
ATOM 2954 C CA . TYR A 1 381 ? 35.984 -9.929 -21.294 1.00 50.69 381 TYR A CA 1
ATOM 2955 C C . TYR A 1 381 ? 35.740 -8.439 -21.565 1.00 50.69 381 TYR A C 1
ATOM 2957 O O . TYR A 1 381 ? 34.599 -7.982 -21.598 1.00 50.69 381 TYR A O 1
ATOM 2965 N N . GLU A 1 382 ? 36.803 -7.652 -21.720 1.00 46.41 382 GLU A N 1
ATOM 2966 C CA . GLU A 1 382 ? 36.684 -6.300 -22.270 1.00 46.41 382 GLU A CA 1
ATOM 2967 C C . GLU A 1 382 ? 36.646 -6.399 -23.798 1.00 46.41 382 GLU A C 1
ATOM 2969 O O . GLU A 1 382 ? 37.679 -6.479 -24.459 1.00 46.41 382 GLU A O 1
ATOM 2974 N N . LEU A 1 383 ? 35.442 -6.400 -24.387 1.00 54.16 383 LEU A N 1
ATOM 2975 C CA . LEU A 1 383 ? 35.303 -6.143 -25.821 1.00 54.16 383 LEU A CA 1
ATOM 2976 C C . LEU A 1 383 ? 35.748 -4.699 -26.079 1.00 54.16 383 LEU A C 1
ATOM 2978 O O . LEU A 1 383 ? 34.976 -3.757 -25.865 1.00 54.16 383 LEU A O 1
ATOM 2982 N N . ALA A 1 384 ? 36.994 -4.527 -26.523 1.00 50.34 384 ALA A N 1
ATOM 2983 C CA . ALA A 1 384 ? 37.585 -3.219 -26.790 1.00 50.34 384 ALA A CA 1
ATOM 2984 C C . ALA A 1 384 ? 36.767 -2.397 -27.806 1.00 50.34 384 ALA A C 1
ATOM 2986 O O . ALA A 1 384 ? 36.746 -1.181 -27.694 1.00 50.34 384 ALA A O 1
ATOM 2987 N N . ASN A 1 385 ? 36.006 -3.043 -28.702 1.00 55.12 385 ASN A N 1
ATOM 2988 C CA . ASN A 1 385 ? 35.213 -2.387 -29.748 1.00 55.12 385 ASN A CA 1
ATOM 2989 C C . ASN A 1 385 ? 33.837 -3.052 -29.955 1.00 55.12 385 ASN A C 1
ATOM 2991 O O . ASN A 1 385 ? 33.523 -3.492 -31.057 1.00 55.12 385 ASN A O 1
ATOM 2995 N N . TYR A 1 386 ? 33.014 -3.172 -28.909 1.00 62.44 386 TYR A N 1
ATOM 2996 C CA . TYR A 1 386 ? 31.591 -3.462 -29.128 1.00 62.44 386 TYR A CA 1
ATOM 2997 C C . TYR A 1 386 ? 30.898 -2.175 -29.577 1.00 62.44 386 TYR A C 1
ATOM 2999 O O . TYR A 1 386 ? 30.695 -1.283 -28.757 1.00 62.44 386 TYR A O 1
ATOM 3007 N N . ASN A 1 387 ? 30.582 -2.066 -30.865 1.00 68.31 387 ASN A N 1
ATOM 3008 C CA . ASN A 1 387 ? 29.794 -0.961 -31.421 1.00 68.31 387 ASN A CA 1
ATOM 3009 C C . ASN A 1 387 ? 28.280 -1.218 -31.329 1.00 68.31 387 ASN A C 1
ATOM 3011 O O . ASN A 1 387 ? 27.506 -0.350 -31.706 1.00 68.31 387 ASN A O 1
ATOM 3015 N N . GLY A 1 388 ? 27.857 -2.398 -30.854 1.00 73.12 388 GLY A N 1
ATOM 3016 C CA . GLY A 1 388 ? 26.441 -2.752 -30.743 1.00 73.12 388 GLY A CA 1
ATOM 3017 C C . GLY A 1 388 ? 25.727 -2.901 -32.082 1.00 73.12 388 GLY A C 1
ATOM 3018 O O . GLY A 1 388 ? 24.505 -2.970 -32.093 1.00 73.12 388 GLY A O 1
ATOM 3019 N N . GLU A 1 389 ? 26.461 -2.974 -33.194 1.00 82.44 389 GLU A N 1
ATOM 3020 C CA . GLU A 1 389 ? 25.911 -2.986 -34.548 1.00 82.44 389 GLU A CA 1
ATOM 3021 C C . GLU A 1 389 ? 26.571 -4.072 -35.396 1.00 82.44 389 GLU A C 1
ATOM 3023 O O . GLU A 1 389 ? 27.796 -4.197 -35.455 1.00 82.44 389 GLU A O 1
ATOM 3028 N N . ASN A 1 390 ? 25.757 -4.799 -36.151 1.00 80.38 390 ASN A N 1
ATOM 3029 C CA . ASN A 1 390 ? 26.200 -5.612 -37.266 1.00 80.38 390 ASN A CA 1
ATOM 3030 C C . ASN A 1 390 ? 25.625 -5.041 -38.567 1.00 80.38 390 ASN A C 1
ATOM 3032 O O . ASN A 1 390 ? 24.491 -5.325 -38.959 1.00 80.38 390 ASN A O 1
ATOM 3036 N N . ALA A 1 391 ? 26.446 -4.248 -39.260 1.00 75.94 391 ALA A N 1
ATOM 3037 C CA . ALA A 1 391 ? 26.075 -3.592 -40.512 1.00 75.94 391 ALA A CA 1
ATOM 3038 C C . ALA A 1 391 ? 25.670 -4.580 -41.620 1.00 75.94 391 ALA A C 1
ATOM 3040 O O . ALA A 1 391 ? 24.879 -4.223 -42.489 1.00 75.94 391 ALA A O 1
ATOM 3041 N N . THR A 1 392 ? 26.176 -5.822 -41.594 1.00 79.38 392 THR A N 1
ATOM 3042 C CA . THR A 1 392 ? 25.839 -6.827 -42.620 1.00 79.38 392 THR A CA 1
ATOM 3043 C C . THR A 1 392 ? 24.403 -7.321 -42.508 1.00 79.38 392 THR A C 1
ATOM 3045 O O . THR A 1 392 ? 23.775 -7.617 -43.521 1.00 79.38 392 THR A O 1
ATOM 3048 N N . THR A 1 393 ? 23.869 -7.381 -41.289 1.00 78.50 393 THR A N 1
ATOM 3049 C CA . THR A 1 393 ? 22.520 -7.887 -41.007 1.00 78.50 393 THR A CA 1
ATOM 3050 C C . THR A 1 393 ? 21.544 -6.769 -40.648 1.00 78.50 393 THR A C 1
ATOM 3052 O O . THR A 1 393 ? 20.374 -7.040 -40.381 1.00 78.50 393 THR A O 1
ATOM 3055 N N . GLY A 1 394 ? 22.016 -5.515 -40.609 1.00 85.12 394 GLY A N 1
ATOM 3056 C CA . GLY A 1 394 ? 21.245 -4.368 -40.128 1.00 85.12 394 GLY A CA 1
ATOM 3057 C C . GLY A 1 394 ? 20.777 -4.536 -38.681 1.00 85.12 394 GLY A C 1
ATOM 3058 O O . GLY A 1 394 ? 19.764 -3.954 -38.300 1.00 85.12 394 GLY A O 1
ATOM 3059 N N . SER A 1 395 ? 21.457 -5.386 -37.905 1.00 89.06 395 SER A N 1
ATOM 3060 C CA . SER A 1 395 ? 21.051 -5.730 -36.545 1.00 89.06 395 SER A CA 1
ATOM 3061 C C . SER A 1 395 ? 21.824 -4.902 -35.542 1.00 89.06 395 SER A C 1
ATOM 3063 O O . SER A 1 395 ? 23.027 -4.703 -35.701 1.00 89.06 395 SER A O 1
ATOM 3065 N N . TRP A 1 396 ? 21.155 -4.448 -34.495 1.00 90.50 396 TRP A N 1
ATOM 3066 C CA . TRP A 1 396 ? 21.808 -3.722 -33.420 1.00 90.50 396 TRP A CA 1
ATOM 3067 C C . TRP A 1 396 ? 21.229 -4.108 -32.071 1.00 90.50 396 TRP A C 1
ATOM 3069 O O . TRP A 1 396 ? 20.110 -4.606 -31.977 1.00 90.50 396 TRP A O 1
ATOM 3079 N N . SER A 1 397 ? 22.013 -3.904 -31.026 1.00 89.56 397 SER A N 1
ATOM 3080 C CA . SER A 1 397 ? 21.560 -3.977 -29.643 1.00 89.56 397 SER A CA 1
ATOM 3081 C C . SER A 1 397 ? 22.283 -2.903 -28.853 1.00 89.56 397 SER A C 1
ATOM 3083 O O . SER A 1 397 ? 23.512 -2.808 -28.926 1.00 89.56 397 SER A O 1
ATOM 3085 N N . ASP A 1 398 ? 21.544 -2.153 -28.058 1.00 90.75 398 ASP A N 1
ATOM 3086 C CA . ASP A 1 398 ? 22.115 -1.166 -27.159 1.00 90.75 398 ASP A CA 1
ATOM 3087 C C . ASP A 1 398 ? 21.470 -1.263 -25.783 1.00 90.75 398 ASP A C 1
ATOM 3089 O O . ASP A 1 398 ? 20.405 -1.857 -25.607 1.00 90.75 398 ASP A O 1
ATOM 3093 N N . CYS A 1 399 ? 22.139 -0.683 -24.798 1.00 90.25 399 CYS A N 1
ATOM 3094 C CA . CYS A 1 399 ? 21.592 -0.533 -23.471 1.00 90.25 399 CYS A CA 1
ATOM 3095 C C . CYS A 1 399 ? 21.098 0.894 -23.263 1.00 90.25 399 CYS A C 1
ATOM 3097 O O . CYS A 1 399 ? 21.788 1.867 -23.564 1.00 90.25 399 CYS A O 1
ATOM 3099 N N . PHE A 1 400 ? 19.905 1.003 -22.699 1.00 91.56 400 PHE A N 1
ATOM 3100 C CA . PHE A 1 400 ? 19.223 2.250 -22.415 1.00 91.56 400 PHE A CA 1
ATOM 3101 C C . PHE A 1 400 ? 18.994 2.356 -20.913 1.00 91.56 400 PHE A C 1
ATOM 3103 O O . PHE A 1 400 ? 18.603 1.392 -20.253 1.00 91.56 400 PHE A O 1
ATOM 3110 N N . ILE A 1 401 ? 19.215 3.549 -20.369 1.00 91.00 401 ILE A N 1
ATOM 3111 C CA . ILE A 1 401 ? 18.907 3.848 -18.972 1.00 91.00 401 ILE A CA 1
ATOM 3112 C C . ILE A 1 401 ? 17.548 4.531 -18.954 1.00 91.00 401 ILE A C 1
ATOM 3114 O O . ILE A 1 401 ? 17.420 5.696 -19.320 1.00 91.00 401 ILE A O 1
ATOM 3118 N N . ALA A 1 402 ? 16.527 3.795 -18.538 1.00 88.94 402 ALA A N 1
ATOM 3119 C CA . ALA A 1 402 ? 15.188 4.322 -18.356 1.00 88.94 402 ALA A CA 1
ATOM 3120 C C . ALA A 1 402 ? 14.954 4.627 -16.876 1.00 88.94 402 ALA A C 1
ATOM 3122 O O . ALA A 1 402 ? 15.385 3.894 -15.991 1.00 88.94 402 ALA A O 1
ATOM 3123 N N . SER A 1 403 ? 14.244 5.706 -16.585 1.00 86.25 403 SER A N 1
ATOM 3124 C CA . SER A 1 403 ? 13.793 5.990 -15.222 1.00 86.25 403 SER A CA 1
ATOM 3125 C C . SER A 1 403 ? 12.438 5.333 -14.962 1.00 86.25 403 SER A C 1
ATOM 3127 O O . SER A 1 403 ? 11.681 5.067 -15.890 1.00 86.25 403 SER A O 1
ATOM 3129 N N . THR A 1 404 ? 12.081 5.067 -13.708 1.00 85.31 404 THR A N 1
ATOM 3130 C CA . THR A 1 404 ? 10.674 4.820 -13.370 1.00 85.31 404 THR A CA 1
ATOM 3131 C C . THR A 1 404 ? 9.875 6.118 -13.490 1.00 85.31 404 THR A C 1
ATOM 3133 O O . THR A 1 404 ? 10.442 7.190 -13.275 1.00 85.31 404 THR A O 1
ATOM 3136 N N . PRO A 1 405 ? 8.561 6.059 -13.767 1.00 83.62 405 PRO A N 1
ATOM 3137 C CA . PRO A 1 405 ? 7.713 7.245 -13.743 1.00 83.62 405 PRO A CA 1
ATOM 3138 C C . PRO A 1 405 ? 7.833 7.979 -12.406 1.00 83.62 405 PRO A C 1
ATOM 3140 O O . PRO A 1 405 ? 7.851 7.332 -11.353 1.00 83.62 405 PRO A O 1
ATOM 3143 N N . THR A 1 406 ? 7.852 9.310 -12.453 1.00 82.31 406 THR A N 1
ATOM 3144 C CA . THR A 1 406 ? 7.823 10.187 -11.276 1.00 82.31 406 THR A CA 1
ATOM 3145 C C . THR A 1 406 ? 6.660 11.155 -11.370 1.00 82.31 406 THR A C 1
ATOM 3147 O O . THR A 1 406 ? 6.254 11.567 -12.456 1.00 82.31 406 THR A O 1
ATOM 3150 N N . ASP A 1 407 ? 6.121 11.518 -10.213 1.00 80.94 407 ASP A N 1
ATOM 3151 C CA . ASP A 1 407 ? 5.136 12.585 -10.100 1.00 80.94 407 ASP A CA 1
ATOM 3152 C C . ASP A 1 407 ? 5.322 13.271 -8.739 1.00 80.94 407 ASP A C 1
ATOM 3154 O O . ASP A 1 407 ? 5.163 12.611 -7.706 1.00 80.94 407 ASP A O 1
ATOM 3158 N N . PRO A 1 408 ? 5.646 14.579 -8.697 1.00 76.06 408 PRO A N 1
ATOM 3159 C CA . PRO A 1 408 ? 5.780 15.315 -7.440 1.00 76.06 408 PRO A CA 1
ATOM 3160 C C . PRO A 1 408 ? 4.477 15.350 -6.623 1.00 76.06 408 PRO A C 1
ATOM 3162 O O . PRO A 1 408 ? 4.523 15.467 -5.399 1.00 76.06 408 PRO A O 1
ATOM 3165 N N . LEU A 1 409 ? 3.316 15.201 -7.269 1.00 77.75 409 LEU A N 1
ATOM 3166 C CA . LEU A 1 409 ? 2.009 15.079 -6.614 1.00 77.75 409 LEU A CA 1
ATOM 3167 C C . LEU A 1 409 ? 1.671 13.626 -6.240 1.00 77.75 409 LEU A C 1
ATOM 3169 O O . LEU A 1 409 ? 0.562 13.328 -5.793 1.00 77.75 409 LEU A O 1
ATOM 3173 N N . GLY A 1 410 ? 2.619 12.706 -6.411 1.00 71.62 410 GLY A N 1
ATOM 3174 C CA . GLY A 1 410 ? 2.509 11.319 -5.986 1.00 71.62 410 GLY A CA 1
ATOM 3175 C C . GLY A 1 410 ? 1.537 10.479 -6.806 1.00 71.62 410 GLY A C 1
ATOM 3176 O O . GLY A 1 410 ? 0.988 9.506 -6.289 1.00 71.62 410 GLY A O 1
ATOM 3177 N N . PHE A 1 411 ? 1.295 10.844 -8.065 1.00 79.94 411 PHE A N 1
ATOM 3178 C CA . PHE A 1 411 ? 0.282 10.251 -8.934 1.00 79.94 411 PHE A CA 1
ATOM 3179 C C . PHE A 1 411 ? -1.146 10.466 -8.441 1.00 79.94 411 PHE A C 1
ATOM 3181 O O . PHE A 1 411 ? -2.038 9.735 -8.862 1.00 79.94 411 PHE A O 1
ATOM 3188 N N . TRP A 1 412 ? -1.388 11.447 -7.562 1.00 82.75 412 TRP A N 1
ATOM 3189 C CA . TRP A 1 412 ? -2.688 11.666 -6.924 1.00 82.75 412 TRP A CA 1
ATOM 3190 C C . TRP A 1 412 ? -3.841 11.773 -7.925 1.00 82.75 412 TRP A C 1
ATOM 3192 O O . TRP A 1 412 ? -4.785 10.985 -7.863 1.00 82.75 412 TRP A O 1
ATOM 3202 N N . GLU A 1 413 ? -3.765 12.733 -8.851 1.00 81.75 413 GLU A N 1
ATOM 3203 C CA . GLU A 1 413 ? -4.846 13.021 -9.802 1.00 81.75 413 GLU A CA 1
ATOM 3204 C C . GLU A 1 413 ? -5.163 11.795 -10.657 1.00 81.75 413 GLU A C 1
ATOM 3206 O O . GLU A 1 413 ? -6.316 11.446 -10.910 1.00 81.75 413 GLU A O 1
ATOM 3211 N N . ILE A 1 414 ? -4.109 11.108 -11.072 1.00 76.81 414 ILE A N 1
ATOM 3212 C CA . ILE A 1 414 ? -4.198 10.010 -12.014 1.00 76.81 414 ILE A CA 1
ATOM 3213 C C . ILE A 1 414 ? -4.720 8.765 -11.304 1.00 76.81 414 ILE A C 1
ATOM 3215 O O . ILE A 1 414 ? -5.635 8.106 -11.797 1.00 76.81 414 ILE A O 1
ATOM 3219 N N . TRP A 1 415 ? -4.196 8.498 -10.106 1.00 82.00 415 TRP A N 1
ATOM 3220 C CA . TRP A 1 415 ? -4.668 7.429 -9.244 1.00 82.00 415 TRP A CA 1
ATOM 3221 C C . TRP A 1 415 ? -6.151 7.621 -8.952 1.00 82.00 415 TRP A C 1
ATOM 3223 O O . TRP A 1 415 ? -6.930 6.683 -9.088 1.00 82.00 415 TRP A O 1
ATOM 3233 N N . TRP A 1 416 ? -6.564 8.849 -8.627 1.00 83.00 416 TRP A N 1
ATOM 3234 C CA . TRP A 1 416 ? -7.965 9.184 -8.411 1.00 83.00 416 TRP A CA 1
ATOM 3235 C C . TRP A 1 416 ? -8.812 8.951 -9.662 1.00 83.00 416 TRP A C 1
ATOM 3237 O O . TRP A 1 416 ? -9.872 8.333 -9.580 1.00 83.00 416 TRP A O 1
ATOM 3247 N N . ARG A 1 417 ? -8.351 9.380 -10.839 1.00 81.31 417 ARG A N 1
ATOM 3248 C CA . ARG A 1 417 ? -9.078 9.176 -12.098 1.00 81.31 417 ARG A CA 1
ATOM 3249 C C . ARG A 1 417 ? -9.264 7.696 -12.429 1.00 81.31 417 ARG A C 1
ATOM 3251 O O . ARG A 1 417 ? -10.358 7.300 -12.812 1.00 81.31 417 ARG A O 1
ATOM 3258 N N . GLU A 1 418 ? -8.232 6.877 -12.257 1.00 78.06 418 GLU A N 1
ATOM 3259 C CA . GLU A 1 418 ? -8.321 5.439 -12.536 1.00 78.06 418 GLU A CA 1
ATOM 3260 C C . GLU A 1 418 ? -9.094 4.660 -11.467 1.00 78.06 418 GLU A C 1
ATOM 3262 O O . GLU A 1 418 ? -9.667 3.608 -11.756 1.00 78.06 418 GLU A O 1
ATOM 3267 N N . ARG A 1 419 ? -9.107 5.143 -10.219 1.00 76.12 419 ARG A N 1
ATOM 3268 C CA . ARG A 1 419 ? -9.647 4.392 -9.075 1.00 76.12 419 ARG A CA 1
ATOM 3269 C C . ARG A 1 419 ? -10.958 4.905 -8.525 1.00 76.12 419 ARG A C 1
ATOM 3271 O O . ARG A 1 419 ? -11.630 4.135 -7.852 1.00 76.12 419 ARG A O 1
ATOM 3278 N N . SER A 1 420 ? -11.380 6.118 -8.852 1.00 76.19 420 SER A N 1
ATOM 3279 C CA . SER A 1 420 ? -12.707 6.628 -8.480 1.00 76.19 420 SER A CA 1
ATOM 3280 C C . SER A 1 420 ? -13.845 5.756 -9.025 1.00 76.19 420 SER A C 1
ATOM 3282 O O . SER A 1 420 ? -14.893 5.667 -8.394 1.00 76.19 420 SER A O 1
ATOM 3284 N N . ALA A 1 421 ? -13.621 5.037 -10.131 1.00 74.56 421 ALA A N 1
ATOM 3285 C CA . ALA A 1 421 ? -14.560 4.042 -10.651 1.00 74.56 421 ALA A CA 1
ATOM 3286 C C . ALA A 1 421 ? -14.656 2.765 -9.786 1.00 74.56 421 ALA A C 1
ATOM 3288 O O . ALA A 1 421 ? -15.676 2.084 -9.812 1.00 74.56 421 ALA A O 1
ATOM 3289 N N . ASN A 1 422 ? -13.621 2.450 -8.998 1.00 77.69 422 ASN A N 1
ATOM 3290 C CA . ASN A 1 422 ? -13.560 1.285 -8.115 1.00 77.69 422 ASN A CA 1
ATOM 3291 C C . ASN A 1 422 ? -13.668 1.732 -6.654 1.00 77.69 422 ASN A C 1
ATOM 3293 O O . ASN A 1 422 ? -12.660 1.914 -5.966 1.00 77.69 422 ASN A O 1
ATOM 3297 N N . ILE A 1 423 ? -14.903 1.880 -6.170 1.00 76.44 423 ILE A N 1
ATOM 3298 C CA . ILE A 1 423 ? -15.196 2.417 -4.833 1.00 76.44 423 ILE A CA 1
ATOM 3299 C C . ILE A 1 423 ? -14.468 1.665 -3.705 1.00 76.44 423 ILE A C 1
ATOM 3301 O O . ILE A 1 423 ? -14.020 2.282 -2.746 1.00 76.44 423 ILE A O 1
ATOM 3305 N N . GLU A 1 424 ? -14.246 0.357 -3.858 1.00 75.19 424 GLU A N 1
ATOM 3306 C CA . GLU A 1 424 ? -13.506 -0.483 -2.907 1.00 75.19 424 GLU A CA 1
ATOM 3307 C C . GLU A 1 424 ? -12.059 -0.009 -2.704 1.00 75.19 424 GLU A C 1
ATOM 3309 O O . GLU A 1 424 ? -11.558 -0.026 -1.583 1.00 75.19 424 GLU A O 1
ATOM 3314 N N . SER A 1 425 ? -11.387 0.447 -3.773 1.00 71.25 425 SER A N 1
ATOM 3315 C CA . SER A 1 425 ? -10.018 0.992 -3.715 1.00 71.25 425 SER A CA 1
ATOM 3316 C C . SER A 1 425 ? -9.944 2.239 -2.846 1.00 71.25 425 SER A C 1
ATOM 3318 O O . SER A 1 425 ? -9.023 2.381 -2.045 1.00 71.25 425 SER A O 1
ATOM 3320 N N . VAL A 1 426 ? -10.930 3.121 -2.991 1.00 78.44 426 VAL A N 1
ATOM 3321 C CA . VAL A 1 426 ? -11.020 4.361 -2.219 1.00 78.44 426 VAL A CA 1
ATOM 3322 C C . VAL A 1 426 ? -11.380 4.054 -0.768 1.00 78.44 426 VAL A C 1
ATOM 3324 O O . VAL A 1 426 ? -10.701 4.543 0.128 1.00 78.44 426 VAL A O 1
ATOM 3327 N N . LEU A 1 427 ? -12.370 3.184 -0.547 1.00 80.38 427 LEU A N 1
ATOM 3328 C CA . LEU A 1 427 ? -12.880 2.828 0.779 1.00 80.38 427 LEU A CA 1
ATOM 3329 C C . LEU A 1 427 ? -11.901 2.035 1.646 1.00 80.38 427 LEU A C 1
ATOM 3331 O O . LEU A 1 427 ? -12.057 2.035 2.852 1.00 80.38 427 LEU A O 1
ATOM 3335 N N . ALA A 1 428 ? -10.919 1.319 1.096 1.00 73.06 428 ALA A N 1
ATOM 3336 C CA . ALA A 1 428 ? -9.907 0.683 1.951 1.00 73.06 428 ALA A CA 1
ATOM 3337 C C . ALA A 1 428 ? -8.887 1.696 2.499 1.00 73.06 428 ALA A C 1
ATOM 3339 O O . ALA A 1 428 ? -8.248 1.453 3.522 1.00 73.06 428 ALA A O 1
ATOM 3340 N N . LEU A 1 429 ? -8.707 2.821 1.800 1.00 70.19 429 LEU A N 1
ATOM 3341 C CA . LEU A 1 429 ? -7.709 3.842 2.114 1.00 70.19 429 LEU A CA 1
ATOM 3342 C C . LEU A 1 429 ? -8.299 4.970 2.959 1.00 70.19 429 LEU A C 1
ATOM 3344 O O . LEU A 1 429 ? -7.713 5.324 3.982 1.00 70.19 429 LEU A O 1
ATOM 3348 N N . VAL A 1 430 ? -9.453 5.490 2.545 1.00 65.69 430 VAL A N 1
ATOM 3349 C CA . VAL A 1 430 ? -10.240 6.536 3.212 1.00 65.69 430 VAL A CA 1
ATOM 3350 C C . VAL A 1 430 ? -11.366 5.873 3.977 1.00 65.69 430 VAL A C 1
ATOM 3352 O O . VAL A 1 430 ? -11.503 6.182 5.174 1.00 65.69 430 VAL A O 1
#